Protein AF-0000000077140942 (afdb_homodimer)

Organism: Leptospira biflexa serovar Patoc (strain Patoc 1 / ATCC 23582 / Paris) (NCBI:txid456481)

Secondary structure (DSSP, 8-state):
--HHHHHHHHHHHHHHHHHHHHHHHHHHHHHHHHHHHHHHHHHHHHHHHHTTS-HHHHHHHHSGGGGS----EEEEEEEEEEEETTHHHHHTTS-HHHHHHHHHHHHHHHHHHHHHTT-EEEEEETTEEEEEESSSS---HHHHHHHHHHHHHHHHHHHHHHHHHHHHTT------EEEEEEEEEEEEEEEE-SS-EEEEEESHHHHHHHHHHHHSPTT-EEEEHHHHHHHGGGEEEEEEEEE--TT-SS-EEEEEEEEE--GGGSS--TTEEEETTEEEEPPP---TTTS-HHHHHHHHHHHHHHHHHT-/--HHHHHHHHHHHHHHHHHHHHHHHHHHHHHHHHHHHHHHHHHHHHHHHHTTS-HHHHHHHHSGGGGS----EEEEEEEEEEEETTHHHHHTTS-HHHHHHHHHHHHHHHHHHHHHTT-EEEEEETTEEEEEESSSS---HHHHHHHHHHHHHHHHHHHHHHHHHHHHTT------EEEEEEEEEEEEEEEE-SS-EEEEEESHHHHHHHHHHHHSPTT-EEEEHHHHHHHGGGEEEEEEEEE--TT-SS-EEEEEEEEE--GGGTS--TTEEEETTEEEEPP----TTTS-HHHHHHHHHHHHHHHHHT-

Nearest PDB structures (foldseek):
  3r5g-assembly2_B  TM=9.705E-01  e=1.082E-25  Pseudomonas aeruginosa
  2w01-assembly1_B  TM=9.586E-01  e=3.087E-19  Synechocystis sp. PCC 6803
  2bw7-assembly1_B  TM=9.231E-01  e=2.075E-19  Limnospira platensis
  6fht-assembly1_A  TM=8.875E-01  e=5.957E-20  unclassified
  6fht-assembly1_B  TM=8.871E-01  e=8.862E-20  unclassified

InterPro domains:
  IPR001054 Adenylyl cyclase class-3/4/guanylyl cyclase [PF00211] (74-258)
  IPR001054 Adenylyl cyclase class-3/4/guanylyl cyclase [PS50125] (78-213)
  IPR001054 Adenylyl cyclase class-3/4/guanylyl cyclase [SM00044] (36-239)
  IPR001054 Adenylyl cyclase class-3/4/guanylyl cyclase [cd07302] (77-257)
  IPR029787 Nucleotide cyclase [G3DSA:3.30.70.1230] (69-265)
  IPR029787 Nucleotide cyclase [SSF55073] (71-259)
  IPR050697 Adenylyl/Guanylyl Cyclase Class-3/4 [PTHR43081] (43-279)

pLDDT: mean 86.75, std 11.63, range [43.88, 98.94]

Sequence (622 aa):
MDINKVLEEEKAKYEELEVLYQNIIDHSTEIENELLENNKKIQMYLDRMRRYLSPQLYEMITGAEVETSISHQRRKLTIFFSDIVGFTTITDSIEPEILSDCLNKYLDVMSSIAIKYGGTIDKFIGDAIMIFFGAPSFENDKAHALNCVKMAIEMRDSLPALDEYWRKSGINHNLTCRIGINTGYVTVGNFGTNERMDYTIIGGPVNVASRLENASNAGEILISNATKSLIDEFIETIPKGEVLVKGVHTPIETFQVIGLKNDQEKKENPFVKFDGEGFLLKPLHFDKLSTNPEERRLMQNALEKALAALKMDINKVLEEEKAKYEELEVLYQNIIDHSTEIENELLENNKKIQMYLDRMRRYLSPQLYEMITGAEVETSISHQRRKLTIFFSDIVGFTTITDSIEPEILSDCLNKYLDVMSSIAIKYGGTIDKFIGDAIMIFFGAPSFENDKAHALNCVKMAIEMRDSLPALDEYWRKSGINHNLTCRIGINTGYVTVGNFGTNERMDYTIIGGPVNVASRLENASNAGEILISNATKSLIDEFIETIPKGEVLVKGVHTPIETFQVIGLKNDQEKKENPFVKFDGEGFLLKPLHFDKLSTNPEERRLMQNALEKALAALK

Solvent-accessible surface area (backbone atoms only — not comparable to full-atom values): 32568 Å² total; per-residue (Å²): 128,66,65,67,59,57,45,52,52,53,52,51,52,39,53,52,49,51,52,51,42,50,51,49,50,52,52,45,51,51,51,45,50,51,43,50,49,49,38,49,51,52,48,50,44,40,59,59,54,48,23,56,31,35,65,70,55,48,49,43,67,67,39,85,74,34,81,54,66,67,53,56,38,78,41,69,31,29,33,37,24,36,34,51,56,70,48,50,53,47,49,72,73,44,57,47,62,59,47,49,52,50,50,20,51,51,42,36,54,48,48,52,44,32,52,74,53,62,39,33,60,60,47,68,62,70,71,26,42,35,32,32,22,50,52,96,60,69,88,49,70,45,59,31,39,43,35,49,51,53,36,51,51,51,49,62,67,48,29,63,65,51,26,51,52,35,42,73,70,68,40,91,56,84,55,40,34,14,22,4,31,23,43,34,64,27,35,34,30,66,43,40,32,83,58,39,32,41,67,44,66,42,33,46,40,56,53,44,7,46,48,32,16,69,69,27,50,85,65,30,37,24,30,28,53,65,34,40,72,57,37,51,88,49,42,37,68,42,82,68,50,71,45,83,44,92,69,46,89,63,67,40,49,34,28,34,55,75,46,69,47,57,67,64,69,71,37,62,41,87,44,27,42,77,58,87,94,45,71,50,70,49,93,80,84,85,42,92,84,73,48,48,70,64,58,48,49,49,53,51,49,31,50,51,52,53,54,54,64,71,102,128,66,64,67,58,57,45,54,53,52,53,50,51,40,54,51,49,52,51,52,41,50,50,49,51,52,51,43,50,52,51,45,50,51,42,50,51,50,38,50,51,51,50,51,45,40,59,59,54,48,24,56,32,36,67,69,55,48,48,45,66,66,37,85,75,32,84,55,70,70,46,56,38,76,42,70,30,29,33,38,24,34,33,50,56,70,47,50,54,47,50,73,74,44,57,46,61,60,46,48,51,50,49,20,53,50,43,34,54,48,48,53,45,33,52,73,52,61,38,34,60,61,48,70,63,69,73,26,41,35,33,31,22,51,51,95,60,69,88,49,68,45,59,31,39,44,34,50,52,53,36,50,51,51,50,60,67,48,29,64,65,51,27,53,53,34,41,74,70,68,41,90,58,86,56,40,33,16,22,5,31,23,41,35,64,27,35,36,29,68,44,41,32,83,59,37,33,42,69,45,64,41,32,47,42,58,53,46,8,48,48,33,16,70,69,27,51,86,66,30,38,25,30,27,54,64,32,40,70,56,36,50,87,49,42,38,69,42,82,69,50,71,44,82,42,91,71,45,91,64,67,39,49,34,28,33,55,76,47,69,47,58,66,67,68,71,36,61,39,87,42,27,43,78,59,89,95,46,70,48,70,48,94,79,83,84,43,93,84,74,50,47,71,65,59,47,50,48,51,49,50,30,49,51,52,53,53,54,64,72,102

Foldseek 3Di:
DPPVVVVVVVVVVVVVVVVVVVVVVVVVVVVVVVVVVVVVVVVVVVVVVCVVAWPQVVCLCPPPVNVPALDWDKDKKKKKKKAKPPLVVVCVVDDPVLNVVLLVVLVVVLSVLCVVLPWGWFDDDRSMTMTMPQPPHHDDLLSRLVSVVVSVVVSLVCQVVSQVVSVVSPDPDRIFMFMFMEIDIWIFGWDDDPVDIGGDTDDQRNQVRVVNSVVGDTSWYKYWPRSCVSHVQFFDWAWDAWDDTPPDDDTTTMITTDGTDPVCVVVQLVQWHDDPLAIHGHDDDDDPVPQDPVNVVSNVVRVVVNVVSVD/DPPVVVVVVVVVVVVVVVVVVVVCVVVVVVVVVVVVVVVVVVVVVVVVVCVVAWPQVVCLCPPPVNVDPLPWDKDKKKKKKKAKPCLVVVCVVDDPVLNVVLLVVLVVVLSVLCVVLPWGWFDDDRSMTITMPQPPDHDDLLSRLVSVVVSVVVSLVCQVVSQVVSVVSPDPDSIFMFMFMEIDIWIFGWDDDPVDIGGDTDDQRNQVRVVNSVVGDTSWYKYWPRSCVSHVQFFDWAWDAWDDTPPDDDTTTMITTDGTDPVCVVVQLPQWHDDPLAIHGHDDDDDPVPQDPVNVVSNVVRVVVNVVSVD

Radius of gyration: 34.63 Å; Cα contacts (8 Å, |Δi|>4): 1039; chains: 2; bounding box: 120×107×55 Å

Structure (mmCIF, N/CA/C/O backbone):
data_AF-0000000077140942-model_v1
#
loop_
_entity.id
_entity.type
_entity.pdbx_description
1 polymer 'Putative adenylate/guanylate cyclase'
#
loop_
_atom_site.group_PDB
_atom_site.id
_atom_site.type_symbol
_atom_site.label_atom_id
_atom_site.label_alt_id
_atom_site.label_comp_id
_atom_site.label_asym_id
_atom_site.label_entity_id
_atom_site.label_seq_id
_atom_site.pdbx_PDB_ins_code
_atom_site.Cartn_x
_atom_site.Cartn_y
_atom_site.Cartn_z
_atom_site.occupancy
_atom_site.B_iso_or_equiv
_atom_site.auth_seq_id
_atom_site.auth_comp_id
_atom_site.auth_asym_id
_atom_site.auth_atom_id
_atom_site.pdbx_PDB_model_num
ATOM 1 N N . MET A 1 1 ? 85.312 -12.383 10.578 1 61.81 1 MET A N 1
ATOM 2 C CA . MET A 1 1 ? 84 -11.883 11.031 1 61.81 1 MET A CA 1
ATOM 3 C C . MET A 1 1 ? 83.5 -12.703 12.195 1 61.81 1 MET A C 1
ATOM 5 O O . MET A 1 1 ? 83.562 -13.938 12.18 1 61.81 1 MET A O 1
ATOM 9 N N . ASP A 1 2 ? 83.312 -12.039 13.297 1 81.56 2 ASP A N 1
ATOM 10 C CA . ASP A 1 2 ? 83 -12.703 14.562 1 81.56 2 ASP A CA 1
ATOM 11 C C . ASP A 1 2 ? 81.625 -13.43 14.492 1 81.56 2 ASP A C 1
ATOM 13 O O . ASP A 1 2 ? 80.625 -12.797 14.297 1 81.56 2 ASP A O 1
ATOM 17 N N . ILE A 1 3 ? 81.625 -14.609 14.258 1 84 3 ILE A N 1
ATOM 18 C CA . ILE A 1 3 ? 80.5 -15.523 14.078 1 84 3 ILE A CA 1
ATOM 19 C C . ILE A 1 3 ? 79.5 -15.281 15.18 1 84 3 ILE A C 1
ATOM 21 O O . ILE A 1 3 ? 78.25 -15.391 14.938 1 84 3 ILE A O 1
ATOM 25 N N . ASN A 1 4 ? 79.875 -14.805 16.281 1 83.81 4 ASN A N 1
ATOM 26 C CA . ASN A 1 4 ? 79 -14.508 17.391 1 83.81 4 ASN A CA 1
ATOM 27 C C . ASN A 1 4 ? 78.125 -13.273 17.109 1 83.81 4 ASN A C 1
ATOM 29 O O . ASN A 1 4 ? 76.938 -13.227 17.484 1 83.81 4 ASN A O 1
ATOM 33 N N . LYS A 1 5 ? 78.625 -12.344 16.438 1 85.19 5 LYS A N 1
ATOM 34 C CA . LYS A 1 5 ? 77.875 -11.117 16.094 1 85.19 5 LYS A CA 1
ATOM 35 C C . LYS A 1 5 ? 76.812 -11.383 15.055 1 85.19 5 LYS A C 1
ATOM 37 O O . LYS A 1 5 ? 75.688 -10.859 15.172 1 85.19 5 LYS A O 1
ATOM 42 N N . VAL A 1 6 ? 77.125 -12.227 14.117 1 84 6 VAL A N 1
ATOM 43 C CA . VAL A 1 6 ? 76.188 -12.578 13.062 1 84 6 VAL A CA 1
ATOM 44 C C . VAL A 1 6 ? 75 -13.336 13.656 1 84 6 VAL A C 1
ATOM 46 O O . VAL A 1 6 ? 73.875 -13.094 13.281 1 84 6 VAL A O 1
ATOM 49 N N . LEU A 1 7 ? 75.25 -14.172 14.625 1 83.38 7 LEU A N 1
ATOM 50 C CA . LEU A 1 7 ? 74.188 -14.953 15.297 1 83.38 7 LEU A CA 1
ATOM 51 C C . LEU A 1 7 ? 73.25 -14.047 16.078 1 83.38 7 LEU A C 1
ATOM 53 O O . LEU A 1 7 ? 72.062 -14.242 16.062 1 83.38 7 LEU A O 1
ATOM 57 N N . GLU A 1 8 ? 73.875 -13.109 16.734 1 85.31 8 GLU A N 1
ATOM 58 C CA . GLU A 1 8 ? 73.062 -12.164 17.516 1 85.31 8 GLU A CA 1
ATOM 59 C C . GLU A 1 8 ? 72.188 -11.336 16.609 1 85.31 8 GLU A C 1
ATOM 61 O O . GLU A 1 8 ? 71 -11.078 16.953 1 85.31 8 GLU A O 1
ATOM 66 N N . GLU A 1 9 ? 72.625 -10.961 15.43 1 84.5 9 GLU A N 1
ATOM 67 C CA . GLU A 1 9 ? 71.875 -10.18 14.461 1 84.5 9 GLU A CA 1
ATOM 68 C C . GLU A 1 9 ? 70.688 -10.992 13.898 1 84.5 9 GLU A C 1
ATOM 70 O O . GLU A 1 9 ? 69.562 -10.469 13.734 1 84.5 9 GLU A O 1
ATOM 75 N N . GLU A 1 10 ? 70.875 -12.219 13.633 1 82.44 10 GLU A N 1
ATOM 76 C CA . GLU A 1 10 ? 69.875 -13.086 13.078 1 82.44 10 GLU A CA 1
ATOM 77 C C . GLU A 1 10 ? 68.75 -13.359 14.094 1 82.44 10 GLU A C 1
ATOM 79 O O . GLU A 1 10 ? 67.562 -13.398 13.742 1 82.44 10 GLU A O 1
ATOM 84 N N . LYS A 1 11 ? 69.188 -13.531 15.344 1 84.69 11 LYS A N 1
ATOM 85 C CA . LYS A 1 11 ? 68.188 -13.719 16.422 1 84.69 11 LYS A CA 1
ATOM 86 C C . LYS A 1 11 ? 67.312 -12.484 16.594 1 84.69 11 LYS A C 1
ATOM 88 O O . LYS A 1 11 ? 66.125 -12.602 16.797 1 84.69 11 LYS A O 1
ATOM 93 N N . ALA A 1 12 ? 68 -11.383 16.469 1 85.25 12 ALA A N 1
ATOM 94 C CA . ALA A 1 12 ? 67.25 -10.117 16.578 1 85.25 12 ALA A CA 1
ATOM 95 C C . ALA A 1 12 ? 66.25 -9.977 15.453 1 85.25 12 ALA A C 1
ATOM 97 O O . ALA A 1 12 ? 65.125 -9.539 15.688 1 85.25 12 ALA A O 1
ATOM 98 N N . LYS A 1 13 ? 66.625 -10.336 14.273 1 84.12 13 LYS A N 1
ATOM 99 C CA . LYS A 1 13 ? 65.75 -10.289 13.117 1 84.12 13 LYS A CA 1
ATOM 100 C C . LYS A 1 13 ? 64.562 -11.219 13.305 1 84.12 13 LYS A C 1
ATOM 102 O O . LYS A 1 13 ? 63.406 -10.859 12.977 1 84.12 13 LYS A O 1
ATOM 107 N N . TYR A 1 14 ? 64.812 -12.359 13.82 1 82.88 14 TYR A N 1
ATOM 108 C CA . TYR A 1 14 ? 63.75 -13.344 14.07 1 82.88 14 TYR A CA 1
ATOM 109 C C . TYR A 1 14 ? 62.75 -12.828 15.086 1 82.88 14 TYR A C 1
ATOM 111 O O . TYR A 1 14 ? 61.531 -12.938 14.883 1 82.88 14 TYR A O 1
ATOM 119 N N . GLU A 1 15 ? 63.281 -12.266 16.125 1 84.88 15 GLU A N 1
ATOM 120 C CA . GLU A 1 15 ? 62.406 -11.742 17.172 1 84.88 15 GLU A CA 1
ATOM 121 C C . GLU A 1 15 ? 61.531 -10.602 16.641 1 84.88 15 GLU A C 1
ATOM 123 O O . GLU A 1 15 ? 60.344 -10.531 16.953 1 84.88 15 GLU A O 1
ATOM 128 N N . GLU A 1 16 ? 62.125 -9.789 15.867 1 84.69 16 GLU A N 1
ATOM 129 C CA . GLU A 1 16 ? 61.375 -8.688 15.258 1 84.69 16 GLU A CA 1
ATOM 130 C C . GLU A 1 16 ? 60.281 -9.203 14.344 1 84.69 16 GLU A C 1
ATOM 132 O O . GLU A 1 16 ? 59.156 -8.703 14.375 1 84.69 16 GLU A O 1
ATOM 137 N N . LEU A 1 17 ? 60.531 -10.18 13.539 1 82.88 17 LEU A N 1
ATOM 138 C CA . LEU A 1 17 ? 59.562 -10.75 12.609 1 82.88 17 LEU A CA 1
ATOM 139 C C . LEU A 1 17 ? 58.438 -11.43 13.359 1 82.88 17 LEU A C 1
ATOM 141 O O . LEU A 1 17 ? 57.281 -11.359 12.938 1 82.88 17 LEU A O 1
ATOM 145 N N . GLU A 1 18 ? 58.781 -12.039 14.461 1 84.62 18 GLU A N 1
ATOM 146 C CA . GLU A 1 18 ? 57.75 -12.68 15.289 1 84.62 18 GLU A CA 1
ATOM 147 C C . GLU A 1 18 ? 56.781 -11.648 15.828 1 84.62 18 GLU A C 1
ATOM 149 O O . GLU A 1 18 ? 55.562 -11.891 15.836 1 84.62 18 GLU A O 1
ATOM 154 N N . VAL A 1 19 ? 57.344 -10.57 16.281 1 87.12 19 VAL A N 1
ATOM 155 C CA . VAL A 1 19 ? 56.5 -9.5 16.797 1 87.12 19 VAL A CA 1
ATOM 156 C C . VAL A 1 19 ? 55.625 -8.945 15.672 1 87.12 19 VAL A C 1
ATOM 158 O O . VAL A 1 19 ? 54.406 -8.742 15.867 1 87.12 19 VAL A O 1
ATOM 161 N N . LEU A 1 20 ? 56.156 -8.711 14.508 1 82.19 20 LEU A N 1
ATOM 162 C CA . LEU A 1 20 ? 55.438 -8.211 13.359 1 82.19 20 LEU A CA 1
ATOM 163 C C . LEU A 1 20 ? 54.344 -9.188 12.953 1 82.19 20 LEU A C 1
ATOM 165 O O . LEU A 1 20 ? 53.219 -8.781 12.633 1 82.19 20 LEU A O 1
ATOM 169 N N . TYR A 1 21 ? 54.719 -10.43 12.984 1 82.81 21 TYR A N 1
ATOM 170 C CA . TYR A 1 21 ? 53.812 -11.5 12.656 1 82.81 21 TYR A CA 1
ATOM 171 C C . TYR A 1 21 ? 52.594 -11.484 13.586 1 82.81 21 TYR A C 1
ATOM 173 O O . TYR A 1 21 ? 51.438 -11.5 13.133 1 82.81 21 TYR A O 1
ATOM 181 N N . GLN A 1 22 ? 52.906 -11.352 14.805 1 86.31 22 GLN A N 1
ATOM 182 C CA . GLN A 1 22 ? 51.812 -11.352 15.789 1 86.31 22 GLN A CA 1
ATOM 183 C C . GLN A 1 22 ? 50.938 -10.102 15.648 1 86.31 22 GLN A C 1
AT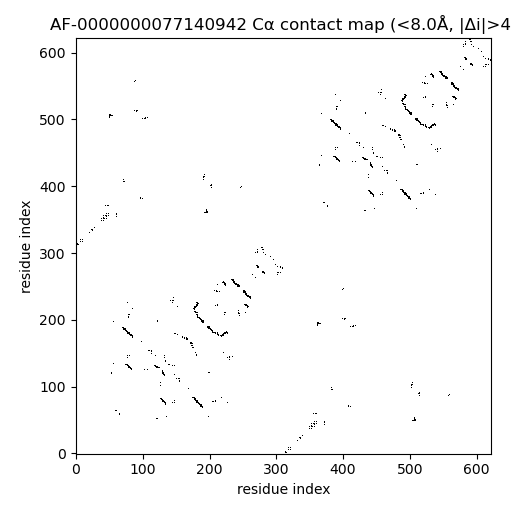OM 185 O O . GLN A 1 22 ? 49.719 -10.18 15.742 1 86.31 22 GLN A O 1
ATOM 190 N N . ASN A 1 23 ? 51.5 -8.992 15.391 1 84.25 23 ASN A N 1
ATOM 191 C CA . ASN A 1 23 ? 50.781 -7.742 15.219 1 84.25 23 ASN A CA 1
ATOM 192 C C . ASN A 1 23 ? 49.844 -7.801 14.023 1 84.25 23 ASN A C 1
ATOM 194 O O . ASN A 1 23 ? 48.688 -7.336 14.094 1 84.25 23 ASN A O 1
ATOM 198 N N . ILE A 1 24 ? 50.281 -8.359 12.992 1 83.5 24 ILE A N 1
ATOM 199 C CA . ILE A 1 24 ? 49.469 -8.453 11.773 1 83.5 24 ILE A CA 1
ATOM 200 C C . ILE A 1 24 ? 48.312 -9.406 12.008 1 83.5 24 ILE A C 1
ATOM 202 O O . ILE A 1 24 ? 47.188 -9.133 11.578 1 83.5 24 ILE A O 1
ATOM 206 N N . ILE A 1 25 ? 48.625 -10.445 12.688 1 84.81 25 ILE A N 1
ATOM 207 C CA . ILE A 1 25 ? 47.562 -11.414 13 1 84.81 25 ILE A CA 1
ATOM 208 C C . ILE A 1 25 ? 46.5 -10.742 13.836 1 84.81 25 ILE A C 1
ATOM 210 O O . ILE A 1 25 ? 45.312 -10.867 13.539 1 84.81 25 ILE A O 1
ATOM 214 N N . ASP A 1 26 ? 46.938 -10.023 14.828 1 88.19 26 ASP A N 1
ATOM 215 C CA . ASP A 1 26 ? 45.969 -9.352 15.711 1 88.19 26 ASP A CA 1
ATOM 216 C C . ASP A 1 26 ? 45.156 -8.312 14.953 1 88.19 26 ASP A C 1
ATOM 218 O O . ASP A 1 26 ? 43.938 -8.25 15.094 1 88.19 26 ASP A O 1
ATOM 222 N N . HIS A 1 27 ? 45.844 -7.555 14.188 1 87.06 27 HIS A N 1
ATOM 223 C CA . HIS A 1 27 ? 45.156 -6.516 13.406 1 87.06 27 HIS A CA 1
ATOM 224 C C . HIS A 1 27 ? 44.188 -7.117 12.398 1 87.06 27 HIS A C 1
ATOM 226 O O . HIS A 1 27 ? 43.062 -6.652 12.266 1 87.06 27 HIS A O 1
ATOM 232 N N . SER A 1 28 ? 44.625 -8.141 11.734 1 85.5 28 SER A N 1
ATOM 233 C CA . SER A 1 28 ? 43.781 -8.805 10.734 1 85.5 28 SER A CA 1
ATOM 234 C C . SER A 1 28 ? 42.562 -9.438 11.383 1 85.5 28 SER A C 1
ATOM 236 O O . SER A 1 28 ? 41.438 -9.359 10.836 1 85.5 28 SER A O 1
ATOM 238 N N . THR A 1 29 ? 42.719 -9.977 12.5 1 87.31 29 THR A N 1
ATOM 239 C CA . THR A 1 29 ? 41.625 -10.594 13.234 1 87.31 29 THR A CA 1
ATOM 240 C C . THR A 1 29 ? 40.625 -9.531 13.672 1 87.31 29 THR A C 1
ATOM 242 O O . THR A 1 29 ? 39.406 -9.75 13.578 1 87.31 29 THR A O 1
ATOM 245 N N . GLU A 1 30 ? 41.094 -8.422 14.094 1 88.94 30 GLU A N 1
ATOM 246 C CA . GLU A 1 30 ? 40.219 -7.324 14.508 1 88.94 30 GLU A CA 1
ATOM 247 C C . GLU A 1 30 ? 39.406 -6.801 13.336 1 88.94 30 GLU A C 1
ATOM 249 O O . GLU A 1 30 ? 38.188 -6.609 13.461 1 88.94 30 GLU A O 1
ATOM 254 N N . ILE A 1 31 ? 40.031 -6.637 12.273 1 88.44 31 ILE A N 1
ATOM 255 C CA . ILE A 1 31 ? 39.344 -6.133 11.078 1 88.44 31 ILE A CA 1
ATOM 256 C C . ILE A 1 31 ? 38.312 -7.148 10.602 1 88.44 31 ILE A C 1
ATOM 258 O O . ILE A 1 31 ? 37.188 -6.781 10.242 1 88.44 31 ILE A O 1
ATOM 262 N N . GLU A 1 32 ? 38.719 -8.367 10.57 1 86.88 32 GLU A N 1
ATOM 263 C CA . GLU A 1 32 ? 37.812 -9.438 10.18 1 86.88 32 GLU A CA 1
ATOM 264 C C . GLU A 1 32 ? 36.562 -9.461 11.078 1 86.88 32 GLU A C 1
ATOM 266 O O . GLU A 1 32 ? 35.438 -9.586 10.594 1 86.88 32 GLU A O 1
ATOM 271 N N . ASN A 1 33 ? 36.812 -9.281 12.352 1 90 33 ASN A N 1
ATOM 272 C CA . ASN A 1 33 ? 35.719 -9.297 13.297 1 90 33 ASN A CA 1
ATOM 273 C C . ASN A 1 33 ? 34.781 -8.102 13.102 1 90 33 ASN A C 1
ATOM 275 O O . ASN A 1 33 ? 33.562 -8.25 13.156 1 90 33 ASN A O 1
ATOM 279 N N . GLU A 1 34 ? 35.312 -7.031 12.852 1 90.31 34 GLU A N 1
ATOM 280 C CA . GLU A 1 34 ? 34.531 -5.832 12.602 1 90.31 34 GLU A CA 1
ATOM 281 C C . GLU A 1 34 ? 33.688 -5.977 11.336 1 90.31 34 GLU A C 1
ATOM 283 O O . GLU A 1 34 ? 32.5 -5.629 11.32 1 90.31 34 GLU A O 1
ATOM 288 N N . LEU A 1 35 ? 34.25 -6.516 10.344 1 90.25 35 LEU A N 1
ATOM 289 C CA . LEU A 1 35 ? 33.562 -6.691 9.078 1 90.25 35 LEU A CA 1
ATOM 290 C C . LEU A 1 35 ? 32.438 -7.738 9.195 1 90.25 35 LEU A C 1
ATOM 292 O O . LEU A 1 35 ? 31.375 -7.59 8.602 1 90.25 35 LEU A O 1
ATOM 296 N N . LEU A 1 36 ? 32.75 -8.695 9.984 1 89.81 36 LEU A N 1
ATOM 297 C CA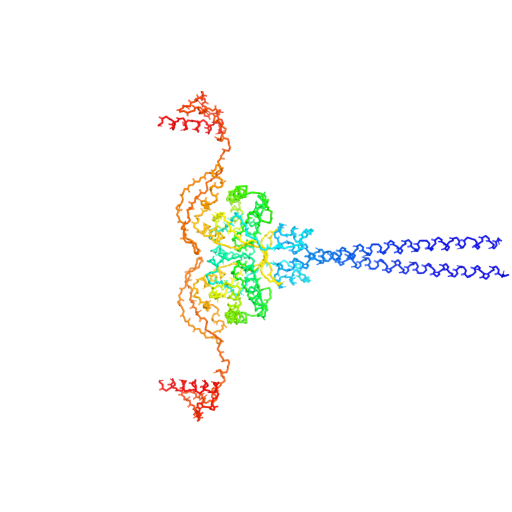 . LEU A 1 36 ? 31.734 -9.734 10.219 1 89.81 36 LEU A CA 1
ATOM 298 C C . LEU A 1 36 ? 30.547 -9.18 10.992 1 89.81 36 LEU A C 1
ATOM 300 O O . LEU A 1 36 ? 29.391 -9.484 10.68 1 89.81 36 LEU A O 1
ATOM 304 N N . GLU A 1 37 ? 30.891 -8.383 11.938 1 91.5 37 GLU A N 1
ATOM 305 C CA . GLU A 1 37 ? 29.828 -7.762 12.719 1 91.5 37 GLU A CA 1
ATOM 306 C C . GLU A 1 37 ? 28.984 -6.816 11.867 1 91.5 37 GLU A C 1
ATOM 308 O O . GLU A 1 37 ? 27.75 -6.797 11.977 1 91.5 37 GLU A O 1
ATOM 313 N N . ASN A 1 38 ? 29.641 -6.129 11.133 1 91 38 ASN A N 1
ATOM 314 C CA . ASN A 1 38 ? 28.938 -5.223 10.234 1 91 38 ASN A CA 1
ATOM 315 C C . ASN A 1 38 ? 28.047 -5.988 9.242 1 91 38 ASN A C 1
ATOM 317 O O . ASN A 1 38 ? 26.922 -5.594 8.992 1 91 38 ASN A O 1
ATOM 321 N N . ASN A 1 39 ? 28.578 -6.988 8.758 1 90.19 39 ASN A N 1
ATOM 322 C CA . ASN A 1 39 ? 27.828 -7.832 7.836 1 90.19 39 ASN A CA 1
ATOM 323 C C . ASN A 1 39 ? 26.594 -8.414 8.5 1 90.19 39 ASN A C 1
ATOM 325 O O . ASN A 1 39 ? 25.516 -8.453 7.898 1 90.19 39 ASN A O 1
ATOM 329 N N . LYS A 1 40 ? 26.781 -8.812 9.656 1 90.31 40 LYS A N 1
ATOM 330 C CA . LYS A 1 40 ? 25.656 -9.359 10.406 1 90.31 40 LYS A CA 1
ATOM 331 C C . LYS A 1 40 ? 24.594 -8.305 10.648 1 90.31 40 LYS A C 1
ATOM 333 O O . LYS A 1 40 ? 23.391 -8.578 10.508 1 90.31 40 LYS A O 1
ATOM 338 N N . LYS A 1 41 ? 25.031 -7.199 10.977 1 90 41 LYS A N 1
ATOM 339 C CA . LYS A 1 41 ? 24.109 -6.098 11.242 1 90 41 LYS A CA 1
ATOM 340 C C . LYS A 1 41 ? 23.328 -5.727 9.992 1 90 41 LYS A C 1
ATOM 342 O O . LYS A 1 41 ? 22.094 -5.617 10.031 1 90 41 LYS A O 1
ATOM 347 N N . ILE A 1 42 ? 23.984 -5.613 8.93 1 88.69 42 ILE A N 1
ATOM 348 C CA . ILE A 1 42 ? 23.328 -5.207 7.691 1 88.69 42 ILE A CA 1
ATOM 349 C C . ILE A 1 42 ? 22.391 -6.309 7.219 1 88.69 42 ILE A C 1
ATOM 351 O O . ILE A 1 42 ? 21.297 -6.023 6.73 1 88.69 42 ILE A O 1
ATOM 355 N N . GLN A 1 43 ? 22.812 -7.488 7.414 1 89.75 43 GLN A N 1
ATOM 356 C CA . GLN A 1 43 ? 21.969 -8.625 7.051 1 89.75 43 GLN A CA 1
ATOM 357 C C . GLN A 1 43 ? 20.703 -8.648 7.891 1 89.75 43 GLN A C 1
ATOM 359 O O . GLN A 1 43 ? 19.625 -8.969 7.383 1 89.75 43 GLN A O 1
ATOM 364 N N . MET A 1 44 ? 20.875 -8.305 9.078 1 88.75 44 MET A N 1
ATOM 365 C CA . MET A 1 44 ? 19.703 -8.234 9.961 1 88.75 44 MET A CA 1
ATOM 366 C C . MET A 1 44 ? 18.719 -7.184 9.477 1 88.75 44 MET A C 1
ATOM 368 O O . MET A 1 44 ? 17.5 -7.43 9.461 1 88.75 44 MET A O 1
ATOM 372 N N . TYR A 1 45 ? 19.25 -6.062 9.109 1 86 45 TYR A N 1
ATOM 373 C CA . TYR A 1 45 ? 18.391 -5.012 8.578 1 86 45 TYR A CA 1
ATOM 374 C C . TYR A 1 45 ? 17.688 -5.477 7.312 1 86 45 TYR A C 1
ATOM 376 O O . TYR A 1 45 ? 16.484 -5.223 7.137 1 86 45 TYR A O 1
ATOM 384 N N . LEU A 1 46 ? 18.375 -6.117 6.535 1 85.88 46 LEU A N 1
ATOM 385 C CA . LEU A 1 46 ? 17.828 -6.625 5.281 1 85.88 46 LEU A CA 1
ATOM 386 C C . LEU A 1 46 ? 16.688 -7.617 5.539 1 85.88 46 LEU A C 1
ATOM 388 O O . LEU A 1 46 ? 15.648 -7.562 4.891 1 85.88 46 LEU A O 1
ATOM 392 N N . ASP A 1 47 ? 16.922 -8.484 6.473 1 86.62 47 ASP A N 1
ATOM 393 C CA . ASP A 1 47 ? 15.93 -9.492 6.816 1 86.62 47 ASP A CA 1
ATOM 394 C C . ASP A 1 47 ? 14.656 -8.852 7.371 1 86.62 47 ASP A C 1
ATOM 396 O O . ASP A 1 47 ? 13.547 -9.297 7.074 1 86.62 47 ASP A O 1
ATOM 400 N N . ARG A 1 48 ? 14.844 -7.836 8.07 1 83.62 48 ARG A N 1
ATOM 401 C CA . ARG A 1 48 ? 13.703 -7.113 8.633 1 83.62 48 ARG A CA 1
ATOM 402 C C . ARG A 1 48 ? 12.93 -6.375 7.547 1 83.62 48 ARG A C 1
ATOM 404 O O . ARG A 1 48 ? 11.695 -6.383 7.535 1 83.62 48 ARG A O 1
ATOM 411 N N . MET A 1 49 ? 13.641 -5.82 6.641 1 85.38 49 MET A N 1
ATOM 412 C CA . MET A 1 49 ? 13.023 -5.027 5.578 1 85.38 49 MET A CA 1
ATOM 413 C C . MET A 1 49 ? 12.32 -5.926 4.566 1 85.38 49 MET A C 1
ATOM 415 O O . MET A 1 49 ? 11.305 -5.543 3.994 1 85.38 49 MET A O 1
ATOM 419 N N . ARG A 1 50 ? 12.828 -7.078 4.402 1 83.88 50 ARG A N 1
ATOM 420 C CA . ARG A 1 50 ? 12.281 -8.031 3.451 1 83.88 50 ARG A CA 1
ATOM 421 C C . ARG A 1 50 ? 10.82 -8.336 3.766 1 83.88 50 ARG A C 1
ATOM 423 O O . ARG A 1 50 ? 10.016 -8.547 2.857 1 83.88 50 ARG A O 1
ATOM 430 N N . ARG A 1 51 ? 10.453 -8.281 4.973 1 82.75 51 ARG A N 1
ATOM 431 C CA . ARG A 1 51 ? 9.109 -8.633 5.41 1 82.75 51 ARG A CA 1
ATOM 432 C C . ARG A 1 51 ? 8.086 -7.617 4.914 1 82.75 51 ARG A C 1
ATOM 434 O O . ARG A 1 51 ? 6.883 -7.883 4.922 1 82.75 51 ARG A O 1
ATOM 441 N N . TYR A 1 52 ? 8.539 -6.52 4.52 1 83.06 52 TYR A N 1
ATOM 442 C CA . TYR A 1 52 ? 7.637 -5.449 4.105 1 83.06 52 TYR A CA 1
ATOM 443 C C . TYR A 1 52 ? 7.48 -5.426 2.59 1 83.06 52 TYR A C 1
ATOM 445 O O . TYR A 1 52 ? 6.828 -4.531 2.041 1 83.06 52 TYR A O 1
ATOM 453 N N . LEU A 1 53 ? 8.133 -6.426 1.961 1 80.56 53 LEU A N 1
ATOM 454 C CA . LEU A 1 53 ? 8.055 -6.566 0.51 1 80.56 53 LEU A CA 1
ATOM 455 C C . LEU A 1 53 ? 7.473 -7.922 0.124 1 80.56 53 LEU A C 1
ATOM 457 O O . LEU A 1 53 ? 7.672 -8.914 0.829 1 80.56 53 LEU A O 1
ATOM 461 N N . SER A 1 54 ? 6.711 -7.969 -1.021 1 75.19 54 SER A N 1
ATOM 462 C CA . SER A 1 54 ? 6.34 -9.281 -1.544 1 75.19 54 SER A CA 1
ATOM 463 C C . SER A 1 54 ? 7.574 -10.086 -1.938 1 75.19 54 SER A C 1
ATOM 465 O O . SER A 1 54 ? 8.602 -9.516 -2.318 1 75.19 54 SER A O 1
ATOM 467 N N . PRO A 1 55 ? 7.422 -11.438 -1.905 1 75.62 55 PRO A N 1
ATOM 468 C CA . PRO A 1 55 ? 8.562 -12.273 -2.285 1 75.62 55 PRO A CA 1
ATOM 469 C C . PRO A 1 55 ? 9.039 -12.016 -3.713 1 75.62 55 PRO A C 1
ATOM 471 O O . PRO A 1 55 ? 10.242 -12.016 -3.979 1 75.62 55 PRO A O 1
ATOM 474 N N . GLN A 1 56 ? 8.117 -11.797 -4.609 1 77.75 56 GLN A N 1
ATOM 475 C CA . GLN A 1 56 ? 8.469 -11.555 -6.004 1 77.75 56 GLN A CA 1
ATOM 476 C C . GLN A 1 56 ? 9.258 -10.258 -6.152 1 77.75 56 GLN A C 1
ATOM 478 O O . GLN A 1 56 ? 10.234 -10.203 -6.91 1 77.75 56 GLN A O 1
ATOM 483 N N . LEU A 1 57 ? 8.891 -9.297 -5.426 1 77.88 57 LEU A N 1
ATOM 484 C CA . LEU A 1 57 ? 9.578 -8.016 -5.477 1 77.88 57 LEU A CA 1
ATOM 485 C C . LEU A 1 57 ? 10.977 -8.125 -4.863 1 77.88 57 LEU A C 1
ATOM 487 O O . LEU A 1 57 ? 11.938 -7.559 -5.387 1 77.88 57 LEU A O 1
ATOM 491 N N . TYR A 1 58 ? 11.016 -8.805 -3.773 1 81.62 58 TYR A N 1
ATOM 492 C CA . TYR A 1 58 ? 12.312 -9.031 -3.145 1 81.62 58 TYR A CA 1
ATOM 493 C C . TYR A 1 58 ? 13.281 -9.703 -4.113 1 81.62 58 TYR A C 1
ATOM 495 O O . TYR A 1 58 ? 14.445 -9.305 -4.207 1 81.62 58 TYR A O 1
ATOM 503 N N . GLU A 1 59 ? 12.82 -10.672 -4.797 1 81.94 59 GLU A N 1
ATOM 504 C CA . GLU A 1 59 ? 13.648 -11.383 -5.766 1 81.94 59 GLU A CA 1
ATOM 505 C C . GLU A 1 59 ? 14.094 -10.453 -6.895 1 81.94 59 GLU A C 1
ATOM 507 O O . GLU A 1 59 ? 15.219 -10.562 -7.383 1 81.94 59 GLU A O 1
ATOM 512 N N . MET A 1 60 ? 13.219 -9.609 -7.203 1 78.31 60 MET A N 1
ATOM 513 C CA . MET A 1 60 ? 13.539 -8.664 -8.266 1 78.31 60 MET A CA 1
ATOM 514 C C . MET A 1 60 ? 14.641 -7.699 -7.828 1 78.31 60 MET A C 1
ATOM 516 O O . MET A 1 60 ? 15.547 -7.391 -8.609 1 78.31 60 MET A O 1
ATOM 520 N N . ILE A 1 61 ? 14.539 -7.238 -6.609 1 80.75 61 ILE A N 1
ATOM 521 C CA . ILE A 1 61 ? 15.469 -6.25 -6.07 1 80.75 61 ILE A CA 1
ATOM 522 C C . ILE A 1 61 ? 16.844 -6.887 -5.879 1 80.75 61 ILE A C 1
ATOM 524 O O . ILE A 1 61 ? 17.875 -6.238 -6.094 1 80.75 61 ILE A O 1
ATOM 528 N N . THR A 1 62 ? 16.875 -8.125 -5.492 1 81.44 62 THR A N 1
ATOM 529 C CA . THR A 1 62 ? 18.141 -8.781 -5.156 1 81.44 62 THR A CA 1
ATOM 530 C C . THR A 1 62 ? 18.703 -9.516 -6.367 1 81.44 62 THR A C 1
ATOM 532 O O . THR A 1 62 ? 19.875 -9.906 -6.371 1 81.44 62 THR A O 1
ATOM 535 N N . GLY A 1 63 ? 17.859 -9.781 -7.277 1 73.81 63 GLY A N 1
ATOM 536 C CA . GLY A 1 63 ? 18.312 -10.531 -8.438 1 73.81 63 GLY A CA 1
ATOM 537 C C . GLY A 1 63 ? 19.156 -9.703 -9.398 1 73.81 63 GLY A C 1
ATOM 538 O O . GLY A 1 63 ? 19.234 -8.477 -9.258 1 73.81 63 GLY A O 1
ATOM 539 N N . ALA A 1 64 ? 20.234 -10.305 -10.117 1 59.72 64 ALA A N 1
ATOM 540 C CA . ALA A 1 64 ? 21.219 -9.75 -11.047 1 59.72 64 ALA A CA 1
ATOM 541 C C . ALA A 1 64 ? 20.562 -8.797 -12.031 1 59.72 64 ALA A C 1
ATOM 543 O O . ALA A 1 64 ? 21.188 -7.824 -12.469 1 59.72 64 ALA A O 1
ATOM 544 N N . GLU A 1 65 ? 19.562 -9.117 -12.523 1 51.31 65 GLU A N 1
ATOM 545 C CA . GLU A 1 65 ? 18.938 -8.438 -13.664 1 51.31 65 GLU A CA 1
ATOM 546 C C . GLU A 1 65 ? 18.297 -7.121 -13.242 1 51.31 65 GLU A C 1
ATOM 548 O O . GLU A 1 65 ? 17.578 -6.5 -14.023 1 51.31 65 GLU A O 1
ATOM 553 N N . VAL A 1 66 ? 18.578 -6.711 -12.156 1 50.41 66 VAL A N 1
ATOM 554 C CA . VAL A 1 66 ? 17.719 -5.703 -11.547 1 50.41 66 VAL A CA 1
ATOM 555 C C . VAL A 1 66 ? 18.062 -4.324 -12.109 1 50.41 66 VAL A C 1
ATOM 557 O O . VAL A 1 66 ? 17.375 -3.342 -11.812 1 50.41 66 VAL A O 1
ATOM 560 N N . GLU A 1 67 ? 19.453 -4.258 -12.305 1 48.56 67 GLU A N 1
ATOM 561 C CA . GLU A 1 67 ? 19.609 -2.852 -12.664 1 48.56 67 GLU A CA 1
ATOM 562 C C . GLU A 1 67 ? 18.453 -2.373 -13.531 1 48.56 67 GLU A C 1
ATOM 564 O O . GLU A 1 67 ? 18.438 -1.229 -13.984 1 48.56 67 GLU A O 1
ATOM 569 N N . THR A 1 68 ? 18.094 -3.373 -14.469 1 45.69 68 THR A N 1
ATOM 570 C CA . THR A 1 68 ? 17.219 -2.797 -15.484 1 45.69 68 THR A CA 1
ATOM 571 C C . THR A 1 68 ? 16.031 -2.092 -14.836 1 45.69 68 THR A C 1
ATOM 573 O O . THR A 1 68 ? 15.5 -2.559 -13.828 1 45.69 68 THR A O 1
ATOM 576 N N . SER A 1 69 ? 15.82 -0.884 -15.125 1 48.19 69 SER A N 1
ATOM 577 C CA . SER A 1 69 ? 14.727 0.085 -15.047 1 48.19 69 SER A CA 1
ATOM 578 C C . SER A 1 69 ? 13.375 -0.608 -15.023 1 48.19 69 SER A C 1
ATOM 580 O O . SER A 1 69 ? 12.945 -1.189 -16.016 1 48.19 69 SER A O 1
ATOM 582 N N . ILE A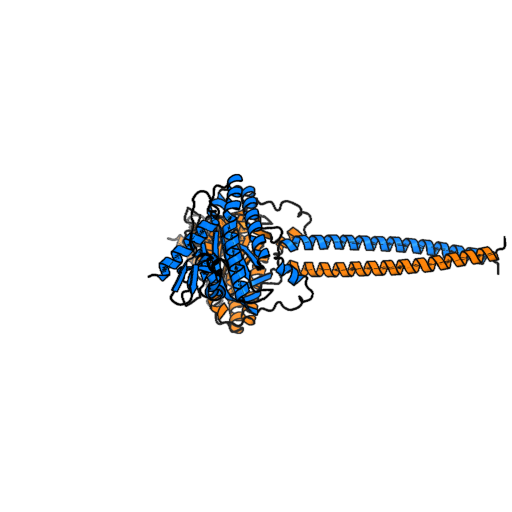 1 70 ? 13.125 -1.478 -13.992 1 55.91 70 ILE A N 1
ATOM 583 C CA . ILE A 1 70 ? 11.719 -1.848 -14.086 1 55.91 70 ILE A CA 1
ATOM 584 C C . ILE A 1 70 ? 10.93 -0.712 -14.742 1 55.91 70 ILE A C 1
ATOM 586 O O . ILE A 1 70 ? 10.625 0.292 -14.094 1 55.91 70 ILE A O 1
ATOM 590 N N . SER A 1 71 ? 11.203 -0.549 -15.961 1 69.25 71 SER A N 1
ATOM 591 C CA . SER A 1 71 ? 10.508 0.383 -16.844 1 69.25 71 SER A CA 1
ATOM 592 C C . SER A 1 71 ? 8.992 0.169 -16.781 1 69.25 71 SER A C 1
ATOM 594 O O . SER A 1 71 ? 8.531 -0.915 -16.422 1 69.25 71 SER A O 1
ATOM 596 N N . HIS A 1 72 ? 8.328 1.143 -16.75 1 85.44 72 HIS A N 1
ATOM 597 C CA . HIS A 1 72 ? 6.875 1.109 -16.875 1 85.44 72 HIS A CA 1
ATOM 598 C C . HIS A 1 72 ? 6.445 0.434 -18.172 1 85.44 72 HIS A C 1
ATOM 600 O O . HIS A 1 72 ? 6.961 0.757 -19.234 1 85.44 72 HIS A O 1
ATOM 606 N N . GLN A 1 73 ? 5.723 -0.63 -18.078 1 87.56 73 GLN A N 1
ATOM 607 C CA . GLN A 1 73 ? 5.258 -1.349 -19.25 1 87.56 73 GLN A CA 1
ATOM 608 C C . GLN A 1 73 ? 3.742 -1.53 -19.234 1 87.56 73 GLN A C 1
ATOM 610 O O . GLN A 1 73 ? 3.154 -1.729 -18.156 1 87.56 73 GLN A O 1
ATOM 615 N N . ARG A 1 74 ? 3.191 -1.407 -20.406 1 91.12 74 ARG A N 1
ATOM 616 C CA . ARG A 1 74 ? 1.788 -1.774 -20.562 1 91.12 74 ARG A CA 1
ATOM 617 C C . ARG A 1 74 ? 1.634 -3.281 -20.734 1 91.12 74 ARG A C 1
ATOM 619 O O . ARG A 1 74 ? 2.223 -3.863 -21.656 1 91.12 74 ARG A O 1
ATOM 626 N N . ARG A 1 75 ? 0.901 -3.893 -19.797 1 93.19 75 ARG A N 1
ATOM 627 C CA . ARG A 1 75 ? 0.728 -5.34 -19.828 1 93.19 75 ARG A CA 1
ATOM 628 C C . ARG A 1 75 ? -0.712 -5.727 -19.516 1 93.19 75 ARG A C 1
ATOM 630 O O . ARG A 1 75 ? -1.396 -5.027 -18.75 1 93.19 75 ARG A O 1
ATOM 637 N N . LYS A 1 76 ? -1.102 -6.836 -20.141 1 96.62 76 LYS A N 1
ATOM 638 C CA . LYS A 1 76 ? -2.385 -7.422 -19.766 1 96.62 76 LYS A CA 1
ATOM 639 C C . LYS A 1 76 ? -2.25 -8.266 -18.5 1 96.62 76 LYS A C 1
ATOM 641 O O . LYS A 1 76 ? -1.507 -9.242 -18.469 1 96.62 76 LYS A O 1
ATOM 646 N N . LEU A 1 77 ? -2.941 -7.906 -17.438 1 98.06 77 LEU A N 1
ATOM 647 C CA . LEU A 1 77 ? -2.859 -8.594 -16.156 1 98.06 77 LEU A CA 1
ATOM 648 C C . LEU A 1 77 ? -4.242 -9.008 -15.672 1 98.06 77 LEU A C 1
ATOM 650 O O . LEU A 1 77 ? -5.254 -8.469 -16.141 1 98.06 77 LEU A O 1
ATOM 654 N N . THR A 1 78 ? -4.305 -10.008 -14.828 1 98.81 78 THR A N 1
ATOM 655 C CA . THR A 1 78 ? -5.5 -10.352 -14.07 1 98.81 78 THR A CA 1
ATOM 656 C C . THR A 1 78 ? -5.402 -9.82 -12.641 1 98.81 78 THR A C 1
ATOM 658 O O . THR A 1 78 ? -4.434 -10.086 -11.938 1 98.81 78 THR A O 1
ATOM 661 N N . ILE A 1 79 ? -6.402 -9.055 -12.297 1 98.75 79 ILE A N 1
ATOM 662 C CA . ILE A 1 79 ? -6.367 -8.281 -11.055 1 98.75 79 ILE A CA 1
ATOM 663 C C . ILE A 1 79 ? -7.426 -8.805 -10.094 1 98.75 79 ILE A C 1
ATOM 665 O O . ILE A 1 79 ? -8.562 -9.062 -10.492 1 98.75 79 ILE A O 1
ATOM 669 N N . PHE A 1 80 ? -6.992 -8.914 -8.836 1 98.81 80 PHE A N 1
ATOM 670 C CA . PHE A 1 80 ? -7.812 -9.477 -7.77 1 98.81 80 PHE A CA 1
ATOM 671 C C . PHE A 1 80 ? -7.957 -8.492 -6.617 1 98.81 80 PHE A C 1
ATOM 673 O O . PHE A 1 80 ? -6.969 -7.91 -6.164 1 98.81 80 PHE A O 1
ATOM 680 N N . PHE A 1 81 ? -9.18 -8.297 -6.18 1 98.75 81 PHE A N 1
ATOM 681 C CA . PHE A 1 81 ? -9.477 -7.578 -4.945 1 98.75 81 PHE A CA 1
ATOM 682 C C . PHE A 1 81 ? -10.344 -8.422 -4.023 1 98.75 81 PHE A C 1
ATOM 684 O O . PHE A 1 81 ? -11.273 -9.102 -4.48 1 98.75 81 PHE A O 1
ATOM 691 N N . SER A 1 82 ? -10.094 -8.344 -2.799 1 98.44 82 SER A N 1
ATOM 692 C CA . SER A 1 82 ? -10.961 -8.93 -1.79 1 98.44 82 SER A CA 1
ATOM 693 C C . SER A 1 82 ? -11.094 -8.023 -0.57 1 98.44 82 SER A C 1
ATOM 695 O O . SER A 1 82 ? -10.211 -7.203 -0.307 1 98.44 82 SER A O 1
ATOM 697 N N . ASP A 1 83 ? -12.148 -8.18 0.129 1 96.19 83 ASP A N 1
ATOM 698 C CA . ASP A 1 83 ? -12.43 -7.422 1.348 1 96.19 83 ASP A CA 1
ATOM 699 C C . ASP A 1 83 ? -13.32 -8.219 2.295 1 96.19 83 ASP A C 1
ATOM 701 O O . ASP A 1 83 ? -14.234 -8.922 1.853 1 96.19 83 ASP A O 1
ATOM 705 N N . ILE A 1 84 ? -13.008 -8.094 3.551 1 95.56 84 ILE A N 1
ATOM 706 C CA . ILE A 1 84 ? -13.812 -8.789 4.551 1 95.56 84 ILE A CA 1
ATOM 707 C C . ILE A 1 84 ? -15.148 -8.062 4.734 1 95.56 84 ILE A C 1
ATOM 709 O O . ILE A 1 84 ? -15.18 -6.844 4.895 1 95.56 84 ILE A O 1
ATOM 713 N N . VAL A 1 85 ? -16.25 -8.828 4.715 1 93.38 85 VAL A N 1
ATOM 714 C CA . VAL A 1 85 ? -17.578 -8.242 4.871 1 93.38 85 VAL A CA 1
ATOM 715 C C . VAL A 1 85 ? -17.766 -7.793 6.316 1 93.38 85 VAL A C 1
ATOM 717 O O . VAL A 1 85 ? -17.578 -8.57 7.25 1 93.38 85 VAL A O 1
ATOM 720 N N . GLY A 1 86 ? -18.094 -6.535 6.48 1 88.31 86 GLY A N 1
ATOM 721 C CA . GLY A 1 86 ? -18.469 -6.02 7.785 1 88.31 86 GLY A CA 1
ATOM 722 C C . GLY A 1 86 ? -17.281 -5.848 8.719 1 88.31 86 GLY A C 1
ATOM 723 O O . GLY A 1 86 ? -17.438 -5.793 9.938 1 88.31 86 GLY A O 1
ATOM 724 N N . PHE A 1 87 ? -16.031 -5.832 8.336 1 88.31 87 PHE A N 1
ATOM 725 C CA . PHE A 1 87 ? -14.828 -5.754 9.156 1 88.31 87 PHE A CA 1
ATOM 726 C C . PHE A 1 87 ? -14.766 -4.414 9.891 1 88.31 87 PHE A C 1
ATOM 728 O O . PHE A 1 87 ? -14.344 -4.352 11.047 1 88.31 87 PHE A O 1
ATOM 735 N N . THR A 1 88 ? -15.203 -3.371 9.211 1 82.81 88 THR A N 1
ATOM 736 C CA . THR A 1 88 ? -15.125 -2.035 9.789 1 82.81 88 THR A CA 1
ATOM 737 C C . THR A 1 88 ? -15.945 -1.954 11.078 1 82.81 88 THR A C 1
ATOM 739 O O . THR A 1 88 ? -15.547 -1.277 12.031 1 82.81 88 THR A O 1
ATOM 742 N N . THR A 1 89 ? -17.047 -2.641 11.094 1 81.38 89 THR A N 1
ATOM 743 C CA . THR A 1 89 ? -17.938 -2.609 12.25 1 81.38 89 THR A CA 1
ATOM 744 C C . THR A 1 89 ? -17.281 -3.271 13.453 1 81.38 89 THR A C 1
ATOM 746 O O . THR A 1 89 ? -17.484 -2.842 14.594 1 81.38 89 THR A O 1
ATOM 749 N N . ILE A 1 90 ? -16.453 -4.191 13.219 1 82.5 90 ILE A N 1
ATOM 750 C CA . ILE A 1 90 ? -15.883 -4.941 14.336 1 82.5 90 ILE A CA 1
ATOM 751 C C . ILE A 1 90 ? -14.57 -4.293 14.773 1 82.5 90 ILE A C 1
ATOM 753 O O . ILE A 1 90 ? -14.133 -4.48 15.906 1 82.5 90 ILE A O 1
ATOM 757 N N . THR A 1 91 ? -13.93 -3.594 13.945 1 83.19 91 THR A N 1
ATOM 758 C CA . THR A 1 91 ? -12.625 -3.004 14.234 1 83.19 91 THR A CA 1
ATOM 759 C C . THR A 1 91 ? -12.719 -2.043 15.414 1 83.19 91 THR A C 1
ATOM 761 O O . THR A 1 91 ? -11.766 -1.9 16.188 1 83.19 91 THR A O 1
ATOM 764 N N . ASP A 1 92 ? -13.859 -1.467 15.633 1 78.12 92 ASP A N 1
ATOM 765 C CA . ASP A 1 92 ? -13.984 -0.44 16.672 1 78.12 92 ASP A CA 1
ATOM 766 C C . ASP A 1 92 ? -14.453 -1.043 17.984 1 78.12 92 ASP A C 1
ATOM 768 O O . ASP A 1 92 ? -14.344 -0.409 19.047 1 78.12 92 ASP A O 1
ATOM 772 N N . SER A 1 93 ? -14.852 -2.285 17.953 1 81.5 93 SER A N 1
ATOM 773 C CA . SER A 1 93 ? -15.461 -2.863 19.156 1 81.5 93 SER A CA 1
ATOM 774 C C . SER A 1 93 ? -14.555 -3.912 19.781 1 81.5 93 SER A C 1
ATOM 776 O O . SER A 1 93 ? -14.805 -4.375 20.891 1 81.5 93 SER A O 1
ATOM 778 N N . ILE A 1 94 ? -13.523 -4.273 19.078 1 85.56 94 ILE A N 1
ATOM 779 C CA . ILE A 1 94 ? -12.688 -5.383 19.531 1 85.56 94 ILE A CA 1
ATOM 780 C C . ILE A 1 94 ? -11.352 -4.848 20.031 1 85.56 94 ILE A C 1
ATOM 782 O O . ILE A 1 94 ? -10.844 -3.842 19.531 1 85.56 94 ILE A O 1
ATOM 786 N N . GLU A 1 95 ? -10.852 -5.488 21.031 1 87.56 95 GLU A N 1
ATOM 787 C CA . GLU A 1 95 ? -9.531 -5.129 21.531 1 87.56 95 GLU A CA 1
ATOM 788 C C . GLU A 1 95 ? -8.477 -5.219 20.438 1 87.56 95 GLU A C 1
ATOM 790 O O . GLU A 1 95 ? -8.461 -6.172 19.656 1 87.56 95 GLU A O 1
ATOM 795 N N . PRO A 1 96 ? -7.57 -4.25 20.438 1 86.62 96 PRO A N 1
ATOM 796 C CA . PRO A 1 96 ? -6.594 -4.152 19.344 1 86.62 96 PRO A CA 1
ATOM 797 C C . PRO A 1 96 ? -5.75 -5.414 19.203 1 86.62 96 PRO A C 1
ATOM 799 O O . PRO A 1 96 ? -5.469 -5.844 18.078 1 86.62 96 PRO A O 1
ATOM 802 N N . GLU A 1 97 ? -5.348 -5.953 20.297 1 87.12 97 GLU A N 1
ATOM 803 C CA . GLU A 1 97 ? -4.496 -7.141 20.234 1 87.12 97 GLU A CA 1
ATOM 804 C C . GLU A 1 97 ? -5.23 -8.312 19.594 1 87.12 97 GLU A C 1
ATOM 806 O O . GLU A 1 97 ? -4.664 -9.031 18.766 1 87.12 97 GLU A O 1
ATOM 811 N N . ILE A 1 98 ? -6.484 -8.453 20.016 1 89.62 98 ILE A N 1
ATOM 812 C CA . ILE A 1 98 ? -7.293 -9.539 19.484 1 89.62 98 ILE A CA 1
ATOM 813 C C . ILE A 1 98 ? -7.57 -9.289 18 1 89.62 98 ILE A C 1
ATOM 815 O O . ILE A 1 98 ? -7.438 -10.195 17.188 1 89.62 98 ILE A O 1
ATOM 819 N N . LEU A 1 99 ? -7.875 -8.07 17.703 1 90 99 LEU A N 1
ATOM 820 C CA . LEU A 1 99 ? -8.148 -7.691 16.328 1 90 99 LEU A CA 1
ATOM 821 C C . LEU A 1 99 ? -6.934 -7.961 15.438 1 90 99 LEU A C 1
ATOM 823 O O . LEU A 1 99 ? -7.062 -8.531 14.352 1 90 99 LEU A O 1
ATOM 827 N N . SER A 1 100 ? -5.828 -7.562 15.898 1 90.38 100 SER A N 1
ATOM 828 C CA . SER A 1 100 ? -4.594 -7.719 15.133 1 90.38 100 SER A CA 1
ATOM 829 C C . SER A 1 100 ? -4.266 -9.188 14.906 1 90.38 100 SER A C 1
ATOM 831 O O . SER A 1 100 ? -3.854 -9.578 13.812 1 90.38 100 SER A O 1
ATOM 833 N N . ASP A 1 101 ? -4.426 -9.961 15.953 1 91.5 101 ASP A N 1
ATOM 834 C CA . ASP A 1 101 ? -4.141 -11.391 15.844 1 91.5 101 ASP A CA 1
ATOM 835 C C . ASP A 1 101 ? -5.043 -12.055 14.812 1 91.5 101 ASP A C 1
ATOM 837 O O . ASP A 1 101 ? -4.578 -12.852 13.992 1 91.5 101 ASP A O 1
ATOM 841 N N . CYS A 1 102 ? -6.262 -11.734 14.891 1 92.75 102 CYS A N 1
ATOM 842 C CA . CYS A 1 102 ? -7.238 -12.32 13.977 1 92.75 102 CYS A CA 1
ATOM 843 C C . CYS A 1 102 ? -6.996 -11.867 12.547 1 92.75 102 CYS A C 1
ATOM 845 O O . CYS A 1 102 ? -7.023 -12.672 11.617 1 92.75 102 CYS A O 1
ATOM 847 N N . LEU A 1 103 ? -6.746 -10.617 12.383 1 93.56 103 LEU A N 1
ATOM 848 C CA . LEU A 1 103 ? -6.477 -10.094 11.047 1 93.56 103 LEU A CA 1
ATOM 849 C C . LEU A 1 103 ? -5.191 -10.688 10.477 1 93.56 103 LEU A C 1
ATOM 851 O O . LEU A 1 103 ? -5.141 -11.047 9.305 1 93.56 103 LEU A O 1
ATOM 855 N N . ASN A 1 104 ? -4.223 -10.789 11.266 1 93.25 104 ASN A N 1
ATOM 856 C CA . ASN A 1 104 ? -2.951 -11.344 10.812 1 93.25 104 ASN A CA 1
ATOM 857 C C . ASN A 1 104 ? -3.1 -12.805 10.398 1 93.25 104 ASN A C 1
ATOM 859 O O . ASN A 1 104 ? -2.496 -13.242 9.414 1 93.25 104 ASN A O 1
ATOM 863 N N . LYS A 1 105 ? -3.826 -13.516 11.164 1 93.62 105 LYS A N 1
ATOM 864 C CA . LYS A 1 105 ? -4.082 -14.898 10.797 1 93.62 105 LYS A CA 1
ATOM 865 C C . LYS A 1 105 ? -4.801 -14.992 9.453 1 93.62 105 LYS A C 1
ATOM 867 O O . LYS A 1 105 ? -4.469 -15.844 8.617 1 93.62 105 LYS A O 1
ATOM 872 N N . TYR A 1 106 ? -5.789 -14.18 9.328 1 95.31 106 TYR A N 1
ATOM 873 C CA . TYR A 1 106 ? -6.512 -14.094 8.062 1 95.31 106 TYR A CA 1
ATOM 874 C C . TYR A 1 106 ? -5.562 -13.773 6.914 1 95.31 106 TYR A C 1
ATOM 876 O O . TYR A 1 106 ? -5.535 -14.484 5.91 1 95.31 106 TYR A O 1
ATOM 884 N N . LEU A 1 107 ? -4.766 -12.727 7.039 1 95.62 107 LEU A N 1
ATOM 885 C CA . LEU A 1 107 ? -3.844 -12.305 5.988 1 95.62 107 LEU A CA 1
ATOM 886 C C . LEU A 1 107 ? -2.799 -13.375 5.715 1 95.62 107 LEU A C 1
ATOM 888 O O . LEU A 1 107 ? -2.359 -13.547 4.574 1 95.62 107 LEU A O 1
ATOM 892 N N . ASP A 1 108 ? -2.42 -14.094 6.711 1 93.62 108 ASP A N 1
ATOM 893 C CA . ASP A 1 108 ? -1.45 -15.172 6.566 1 93.62 108 ASP A CA 1
ATOM 894 C C . ASP A 1 108 ? -1.993 -16.281 5.664 1 93.62 108 ASP A C 1
ATOM 896 O O . ASP A 1 108 ? -1.302 -16.734 4.754 1 93.62 108 ASP A O 1
ATOM 900 N N . VAL A 1 109 ? -3.164 -16.641 5.973 1 95.62 109 VAL A N 1
ATOM 901 C CA . VAL A 1 109 ? -3.797 -17.688 5.184 1 95.62 109 VAL A CA 1
ATOM 902 C C . VAL A 1 109 ? -3.975 -17.219 3.742 1 95.62 109 VAL A C 1
ATOM 904 O O . VAL A 1 109 ? -3.609 -17.922 2.803 1 95.62 109 VAL A O 1
ATOM 907 N N . MET A 1 110 ? -4.473 -16.016 3.588 1 96.81 110 MET A N 1
ATOM 908 C CA . MET A 1 110 ? -4.711 -15.484 2.252 1 96.81 110 MET A CA 1
ATOM 909 C C . MET A 1 110 ? -3.4 -15.344 1.481 1 96.81 110 MET A C 1
ATOM 911 O O . MET A 1 110 ? -3.34 -15.664 0.293 1 96.81 110 MET A O 1
ATOM 915 N N . SER A 1 111 ? -2.4 -14.867 2.15 1 94.44 111 SER A N 1
ATOM 916 C CA . SER A 1 111 ? -1.106 -14.672 1.507 1 94.44 111 SER A CA 1
ATOM 917 C C . SER A 1 111 ? -0.494 -16 1.078 1 94.44 111 SER A C 1
ATOM 919 O O . SER A 1 111 ? 0.096 -16.094 0 1 94.44 111 SER A O 1
ATOM 921 N N . SER A 1 112 ? -0.606 -16.969 1.901 1 93.44 112 SER A N 1
ATOM 922 C CA . SER A 1 112 ? -0.07 -18.281 1.575 1 93.44 112 SER A CA 1
ATOM 923 C C . SER A 1 112 ? -0.732 -18.859 0.326 1 93.44 112 SER A C 1
ATOM 925 O O . SER A 1 112 ? -0.061 -19.453 -0.522 1 93.44 112 SER A O 1
ATOM 927 N N . ILE A 1 113 ? -1.96 -18.641 0.257 1 96.44 113 ILE A N 1
ATOM 928 C CA . ILE A 1 113 ? -2.703 -19.125 -0.903 1 96.44 113 ILE A CA 1
ATOM 929 C C . ILE A 1 113 ? -2.281 -18.344 -2.145 1 96.44 113 ILE A C 1
ATOM 931 O O . ILE A 1 113 ? -2.117 -18.922 -3.223 1 96.44 113 ILE A O 1
ATOM 935 N N . ALA A 1 114 ? -2.125 -17.031 -2.037 1 96.75 114 ALA A N 1
ATOM 936 C CA . ALA A 1 114 ? -1.688 -16.203 -3.154 1 96.75 114 ALA A CA 1
ATOM 937 C C . ALA A 1 114 ? -0.345 -16.672 -3.701 1 96.75 114 ALA A C 1
ATOM 939 O O . ALA A 1 114 ? -0.17 -16.797 -4.914 1 96.75 114 ALA A O 1
ATOM 940 N N . ILE A 1 115 ? 0.528 -16.953 -2.797 1 91.44 115 ILE A N 1
ATOM 941 C CA . ILE A 1 115 ? 1.865 -17.406 -3.174 1 91.44 115 ILE A CA 1
ATOM 942 C C . ILE A 1 115 ? 1.779 -18.766 -3.871 1 91.44 115 ILE A C 1
ATOM 944 O O . ILE A 1 115 ? 2.441 -18.984 -4.887 1 91.44 115 ILE A O 1
ATOM 948 N N . LYS A 1 116 ? 0.973 -19.594 -3.328 1 94.06 116 LYS A N 1
ATOM 949 C CA . LYS A 1 116 ? 0.775 -20.938 -3.885 1 94.06 116 LYS A CA 1
ATOM 950 C C . LYS A 1 116 ? 0.389 -20.859 -5.359 1 94.06 116 LYS A C 1
ATOM 952 O O . LYS A 1 116 ? 0.852 -21.672 -6.168 1 94.06 116 LYS A O 1
ATOM 957 N N . TYR A 1 117 ? -0.361 -19.891 -5.727 1 96.12 117 TYR A N 1
ATOM 958 C CA . TYR A 1 117 ? -0.893 -19.828 -7.082 1 96.12 117 TYR A CA 1
ATOM 959 C C . TYR A 1 117 ? -0.09 -18.859 -7.938 1 96.12 117 TYR A C 1
ATOM 961 O O . TYR A 1 117 ? -0.431 -18.625 -9.102 1 96.12 117 TYR A O 1
ATOM 969 N N . GLY A 1 118 ? 0.894 -18.266 -7.328 1 92.62 118 GLY A N 1
ATOM 970 C CA . GLY A 1 118 ? 1.794 -17.422 -8.086 1 92.62 118 GLY A CA 1
ATOM 971 C C . GLY A 1 118 ? 1.311 -15.984 -8.195 1 92.62 118 GLY A C 1
ATOM 972 O O . GLY A 1 118 ? 1.712 -15.258 -9.102 1 92.62 118 GLY A O 1
ATOM 973 N N . GLY A 1 119 ? 0.424 -15.578 -7.352 1 95.88 119 GLY A N 1
ATOM 974 C CA . GLY A 1 119 ? -0.05 -14.203 -7.348 1 95.88 119 GLY A CA 1
ATOM 975 C C . GLY A 1 119 ? 0.939 -13.227 -6.73 1 95.88 119 GLY A C 1
ATOM 976 O O . GLY A 1 119 ? 1.614 -13.562 -5.754 1 95.88 119 GLY A O 1
ATOM 977 N N . THR A 1 120 ? 1.048 -12.078 -7.316 1 93.5 120 THR A N 1
ATOM 978 C CA . THR A 1 120 ? 1.832 -11 -6.73 1 93.5 120 THR A CA 1
ATOM 979 C C . THR A 1 120 ? 0.975 -10.156 -5.789 1 93.5 120 THR A C 1
ATOM 981 O O . THR A 1 120 ? 0.049 -9.469 -6.23 1 93.5 120 THR A O 1
ATOM 984 N N . ILE A 1 121 ? 1.29 -10.227 -4.57 1 93.81 121 ILE A N 1
ATOM 985 C CA . ILE A 1 121 ? 0.573 -9.398 -3.607 1 93.81 121 ILE A CA 1
ATOM 986 C C . ILE A 1 121 ? 1.034 -7.949 -3.729 1 93.81 121 ILE A C 1
ATOM 988 O O . ILE A 1 121 ? 2.154 -7.613 -3.336 1 93.81 121 ILE A O 1
ATOM 992 N N . ASP A 1 122 ? 0.209 -7.129 -4.211 1 94.25 122 ASP A N 1
ATOM 993 C CA . ASP A 1 122 ? 0.54 -5.719 -4.367 1 94.25 122 ASP A CA 1
ATOM 994 C C . ASP A 1 122 ? 0.564 -5.004 -3.016 1 94.25 122 ASP A C 1
ATOM 996 O O . ASP A 1 122 ? 1.605 -4.496 -2.598 1 94.25 122 ASP A O 1
ATOM 1000 N N . LYS A 1 123 ? -0.653 -5.059 -2.377 1 92.69 123 LYS A N 1
ATOM 1001 C CA . LYS A 1 123 ? -0.729 -4.375 -1.087 1 92.69 123 LYS A CA 1
ATOM 1002 C C . LYS A 1 123 ? -1.956 -4.828 -0.299 1 92.69 123 LYS A C 1
ATOM 1004 O O . LYS A 1 123 ? -2.906 -5.363 -0.873 1 92.69 123 LYS A O 1
ATOM 1009 N N . PHE A 1 124 ? -1.804 -4.562 1 1 92.69 124 PHE A N 1
ATOM 1010 C CA . PHE A 1 124 ? -2.938 -4.664 1.911 1 92.69 124 PHE A CA 1
ATOM 1011 C C . PHE A 1 124 ? -3.498 -3.281 2.23 1 92.69 124 PHE A C 1
ATOM 1013 O O . PHE A 1 124 ? -2.74 -2.334 2.447 1 92.69 124 PHE A O 1
ATOM 1020 N N . ILE A 1 125 ? -4.68 -3.172 2.172 1 91 125 ILE A N 1
ATOM 1021 C CA . ILE A 1 125 ? -5.375 -1.955 2.578 1 91 125 ILE A CA 1
ATOM 1022 C C . ILE A 1 125 ? -6.301 -2.258 3.756 1 91 125 ILE A C 1
ATOM 1024 O O . ILE A 1 125 ? -7.523 -2.291 3.6 1 91 125 ILE A O 1
ATOM 1028 N N . GLY A 1 126 ? -5.672 -2.369 4.945 1 88.81 126 GLY A N 1
ATOM 1029 C CA . GLY A 1 126 ? -6.391 -2.955 6.066 1 88.81 126 GLY A CA 1
ATOM 1030 C C . GLY A 1 126 ? -6.699 -4.43 5.871 1 88.81 126 GLY A C 1
ATOM 1031 O O . GLY A 1 126 ? -5.789 -5.258 5.824 1 88.81 126 GLY A O 1
ATOM 1032 N N . ASP A 1 127 ? -7.98 -4.566 5.691 1 91.31 127 ASP A N 1
ATOM 1033 C CA . ASP A 1 127 ? -8.43 -5.941 5.5 1 91.31 127 ASP A CA 1
ATOM 1034 C C . ASP A 1 127 ? -8.539 -6.281 4.016 1 91.31 127 ASP A C 1
ATOM 1036 O O . ASP A 1 127 ? -8.656 -7.453 3.646 1 91.31 127 ASP A O 1
ATOM 1040 N N . ALA A 1 128 ? -8.492 -5.277 3.211 1 94.94 128 ALA A N 1
ATOM 1041 C CA . ALA A 1 128 ? -8.57 -5.504 1.771 1 94.94 128 ALA A CA 1
ATOM 1042 C C . ALA A 1 128 ? -7.23 -5.98 1.214 1 94.94 128 ALA A C 1
ATOM 1044 O O . ALA A 1 128 ? -6.172 -5.59 1.706 1 94.94 128 ALA A O 1
ATOM 1045 N N . ILE A 1 129 ? -7.297 -6.832 0.198 1 96.62 129 ILE A N 1
ATOM 1046 C CA . ILE A 1 129 ? -6.098 -7.375 -0.431 1 96.62 129 ILE A CA 1
ATOM 1047 C C . ILE A 1 129 ? -6.148 -7.125 -1.937 1 96.62 129 ILE A C 1
ATOM 1049 O O . ILE A 1 129 ? -7.176 -7.348 -2.576 1 96.62 129 ILE A O 1
ATOM 1053 N N . MET A 1 130 ? -5.043 -6.621 -2.467 1 97.5 130 MET A N 1
ATOM 1054 C CA . MET A 1 130 ? -4.875 -6.461 -3.908 1 97.5 130 MET A CA 1
ATOM 1055 C C . MET A 1 130 ? -3.77 -7.371 -4.434 1 97.5 130 MET A C 1
ATOM 1057 O O . MET A 1 130 ? -2.631 -7.301 -3.967 1 97.5 130 MET A O 1
ATOM 1061 N N . ILE A 1 131 ? -4.148 -8.211 -5.359 1 97.62 131 ILE A N 1
ATOM 1062 C CA . ILE A 1 131 ? -3.215 -9.148 -5.969 1 97.62 131 ILE A CA 1
ATOM 1063 C C . ILE A 1 131 ? -3.326 -9.078 -7.488 1 97.62 131 ILE A C 1
ATOM 1065 O O . ILE A 1 131 ? -4.406 -8.812 -8.023 1 97.62 131 ILE A O 1
ATOM 1069 N N . PHE A 1 132 ? -2.225 -9.305 -8.141 1 97.88 132 PHE A N 1
ATOM 1070 C CA . PHE A 1 132 ? -2.33 -9.383 -9.594 1 97.88 132 PHE A CA 1
ATOM 1071 C C . PHE A 1 132 ? -1.437 -10.492 -10.141 1 97.88 132 PHE A C 1
ATOM 1073 O O . PHE A 1 132 ? -0.512 -10.938 -9.461 1 97.88 132 PHE A O 1
ATOM 1080 N N . PHE A 1 133 ? -1.76 -10.984 -11.289 1 97.31 133 PHE A N 1
ATOM 1081 C CA . PHE A 1 133 ? -1.036 -12.023 -12.016 1 97.31 133 PHE A CA 1
ATOM 1082 C C . PHE A 1 133 ? -0.515 -11.492 -13.344 1 97.31 133 PHE A C 1
ATOM 1084 O O . PHE A 1 133 ? -1.198 -10.719 -14.023 1 97.31 133 PHE A O 1
ATOM 1091 N N . GLY A 1 134 ? 0.672 -11.945 -1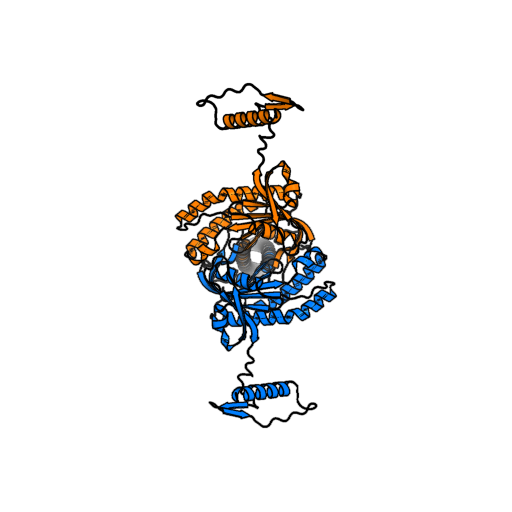3.719 1 94.88 134 GLY A N 1
ATOM 1092 C CA . GLY A 1 134 ? 1.233 -11.586 -15.008 1 94.88 134 GLY A CA 1
ATOM 1093 C C . GLY A 1 134 ? 2.455 -10.695 -14.898 1 94.88 134 GLY A C 1
ATOM 1094 O O . GLY A 1 134 ? 3.084 -10.367 -15.914 1 94.88 134 GLY A O 1
ATOM 1095 N N . ALA A 1 135 ? 2.701 -10.234 -13.75 1 90.94 135 ALA A N 1
ATOM 1096 C CA . ALA A 1 135 ? 3.914 -9.469 -13.461 1 90.94 135 ALA A CA 1
ATOM 1097 C C . ALA A 1 135 ? 4.371 -9.688 -12.023 1 90.94 135 ALA A C 1
ATOM 1099 O O . ALA A 1 135 ? 3.549 -9.875 -11.125 1 90.94 135 ALA A O 1
ATOM 1100 N N . PRO A 1 136 ? 5.676 -9.633 -11.766 1 87.19 136 PRO A N 1
ATOM 1101 C CA . PRO A 1 136 ? 6.762 -9.414 -12.719 1 87.19 136 PRO A CA 1
ATOM 1102 C C . PRO A 1 136 ? 7.004 -10.617 -13.633 1 87.19 136 PRO A C 1
ATOM 1104 O O . PRO A 1 136 ? 7.621 -10.477 -14.688 1 87.19 136 PRO A O 1
ATOM 1107 N N . SER A 1 137 ? 6.551 -11.727 -13.203 1 83.62 137 SER A N 1
ATOM 1108 C CA . SER A 1 137 ? 6.699 -12.93 -14.016 1 83.62 137 SER A CA 1
ATOM 1109 C C . SER A 1 137 ? 5.477 -13.148 -14.906 1 83.62 137 SER A C 1
ATOM 1111 O O . SER A 1 137 ? 4.344 -12.922 -14.477 1 83.62 137 SER A O 1
ATOM 1113 N N . PHE A 1 138 ? 5.738 -13.641 -16.141 1 88.81 138 PHE A N 1
ATOM 1114 C CA . PHE A 1 138 ? 4.656 -13.828 -17.094 1 88.81 138 PHE A CA 1
ATOM 1115 C C . PHE A 1 138 ? 4.68 -15.242 -17.672 1 88.81 138 PHE A C 1
ATOM 1117 O O . PHE A 1 138 ? 5.742 -15.75 -18.031 1 88.81 138 PHE A O 1
ATOM 1124 N N . GLU A 1 139 ? 3.615 -15.82 -17.719 1 91.88 139 GLU A N 1
ATOM 1125 C CA . GLU A 1 139 ? 3.41 -17.078 -18.422 1 91.88 139 GLU A CA 1
ATOM 1126 C C . GLU A 1 139 ? 2.471 -16.891 -19.609 1 91.88 139 GLU A C 1
ATOM 1128 O O . GLU A 1 139 ? 2.902 -16.5 -20.703 1 91.88 139 GLU A O 1
ATOM 1133 N N . ASN A 1 140 ? 1.118 -16.844 -19.438 1 94.19 140 ASN A N 1
ATOM 1134 C CA . ASN A 1 140 ? 0.111 -16.469 -20.422 1 94.19 140 ASN A CA 1
ATOM 1135 C C . ASN A 1 140 ? -1.183 -16.016 -19.75 1 94.19 140 ASN A C 1
ATOM 1137 O O . ASN A 1 140 ? -1.449 -16.359 -18.609 1 94.19 140 ASN A O 1
ATOM 1141 N N . ASP A 1 141 ? -1.966 -15.367 -20.516 1 96.94 141 ASP A N 1
ATOM 1142 C CA . ASP A 1 141 ? -3.152 -14.719 -19.969 1 96.94 141 ASP A CA 1
ATOM 1143 C C . ASP A 1 141 ? -4.145 -15.75 -19.438 1 96.94 141 ASP A C 1
ATOM 1145 O O . ASP A 1 141 ? -4.781 -15.523 -18.406 1 96.94 141 ASP A O 1
ATOM 1149 N N . LYS A 1 142 ? -4.285 -16.797 -20.141 1 97 142 LYS A N 1
ATOM 1150 C CA . LYS A 1 142 ? -5.207 -17.844 -19.719 1 97 142 LYS A CA 1
ATOM 1151 C C . LYS A 1 142 ? -4.785 -18.453 -18.391 1 97 142 LYS A C 1
ATOM 1153 O O . LYS A 1 142 ? -5.605 -18.594 -17.484 1 97 142 LYS A O 1
ATOM 1158 N N . ALA A 1 143 ? -3.525 -18.797 -18.266 1 97.06 143 ALA A N 1
ATOM 1159 C CA . ALA A 1 143 ? -2.992 -19.359 -17.031 1 97.06 143 ALA A CA 1
ATOM 1160 C C . ALA A 1 143 ? -3.141 -18.375 -15.875 1 97.06 143 ALA A C 1
ATOM 1162 O O . ALA A 1 143 ? -3.484 -18.781 -14.758 1 97.06 143 ALA A O 1
ATOM 1163 N N . HIS A 1 144 ? -2.879 -17.156 -16.141 1 98.06 144 HIS A N 1
ATOM 1164 C CA . HIS A 1 144 ? -2.979 -16.125 -15.109 1 98.06 144 HIS A CA 1
ATOM 1165 C C . HIS A 1 144 ? -4.41 -15.984 -14.609 1 98.06 144 HIS A C 1
ATOM 1167 O O . HIS A 1 144 ? -4.648 -15.938 -13.398 1 98.06 144 HIS A O 1
ATOM 1173 N N . ALA A 1 145 ? -5.328 -15.922 -15.508 1 98.69 145 ALA A N 1
ATOM 1174 C CA . ALA A 1 145 ? -6.734 -15.812 -15.141 1 98.69 145 ALA A CA 1
ATOM 1175 C C . ALA A 1 145 ? -7.203 -17.047 -14.367 1 98.69 145 ALA A C 1
ATOM 1177 O O . ALA A 1 145 ? -7.883 -16.922 -13.344 1 98.69 145 ALA A O 1
ATOM 1178 N N . LEU A 1 146 ? -6.809 -18.141 -14.828 1 98.06 146 LEU A N 1
ATOM 1179 C CA . LEU A 1 146 ? -7.227 -19.391 -14.203 1 98.06 146 LEU A CA 1
ATOM 1180 C C . LEU A 1 146 ? -6.648 -19.516 -12.797 1 98.06 146 LEU A C 1
ATOM 1182 O O . LEU A 1 146 ? -7.371 -19.844 -11.852 1 98.06 146 LEU A O 1
ATOM 1186 N N . ASN A 1 147 ? -5.375 -19.297 -12.656 1 98.44 147 ASN A N 1
ATOM 1187 C CA . ASN A 1 147 ? -4.738 -19.359 -11.344 1 98.44 147 ASN A CA 1
ATOM 1188 C C . ASN A 1 147 ? -5.363 -18.359 -10.375 1 98.44 147 ASN A C 1
ATOM 1190 O O . ASN A 1 147 ? -5.508 -18.656 -9.188 1 98.44 147 ASN A O 1
ATOM 1194 N N . CYS A 1 148 ? -5.723 -17.234 -10.875 1 98.81 148 CYS A N 1
ATOM 1195 C CA . CYS A 1 148 ? -6.352 -16.219 -10.039 1 98.81 148 CYS A CA 1
ATOM 1196 C C . CYS A 1 148 ? -7.703 -16.703 -9.523 1 98.81 148 CYS A C 1
ATOM 1198 O O . CYS A 1 148 ? -8.016 -16.547 -8.344 1 98.81 148 CYS A O 1
ATOM 1200 N N . VAL A 1 149 ? -8.469 -17.25 -10.391 1 98.81 149 VAL A N 1
ATOM 1201 C CA . VAL A 1 149 ? -9.797 -17.703 -10 1 98.81 149 VAL A CA 1
ATOM 1202 C C . VAL A 1 149 ? -9.68 -18.906 -9.062 1 98.81 149 VAL A C 1
ATOM 1204 O O . VAL A 1 149 ? -10.414 -19 -8.078 1 98.81 149 VAL A O 1
ATOM 1207 N N . LYS A 1 150 ? -8.734 -19.797 -9.367 1 98.44 150 LYS A N 1
ATOM 1208 C CA . LYS A 1 150 ? -8.477 -20.922 -8.453 1 98.44 150 LYS A CA 1
ATOM 1209 C C . LYS A 1 150 ? -8.078 -20.406 -7.07 1 98.44 150 LYS A C 1
ATOM 1211 O O . LYS A 1 150 ? -8.539 -20.938 -6.055 1 98.44 150 LYS A O 1
ATOM 1216 N N . MET A 1 151 ? -7.234 -19.453 -7.062 1 98.62 151 MET A N 1
ATOM 1217 C CA . MET A 1 151 ? -6.824 -18.797 -5.828 1 98.62 151 MET A CA 1
ATOM 1218 C C . MET A 1 151 ? -8.031 -18.266 -5.07 1 98.62 151 MET A C 1
ATOM 1220 O O . MET A 1 151 ? -8.18 -18.516 -3.873 1 98.62 151 MET A O 1
ATOM 1224 N N . ALA A 1 152 ? -8.875 -17.578 -5.777 1 98.81 152 ALA A N 1
ATOM 1225 C CA . ALA A 1 152 ? -10.055 -16.969 -5.18 1 98.81 152 ALA A CA 1
ATOM 1226 C C . ALA A 1 152 ? -10.977 -18.016 -4.562 1 98.81 152 ALA A C 1
ATOM 1228 O O . ALA A 1 152 ? -11.5 -17.828 -3.461 1 98.81 152 ALA A O 1
ATOM 1229 N N . ILE A 1 153 ? -11.156 -19.047 -5.234 1 98.19 153 ILE A N 1
ATOM 1230 C CA . ILE A 1 153 ? -12.016 -20.125 -4.758 1 98.19 153 ILE A CA 1
ATOM 1231 C C . ILE A 1 153 ? -11.422 -20.734 -3.48 1 98.19 153 ILE A C 1
ATOM 1233 O O . ILE A 1 153 ? -12.141 -20.922 -2.494 1 98.19 153 ILE A O 1
ATOM 1237 N N . GLU A 1 154 ? -10.164 -21 -3.561 1 97.75 154 GLU A N 1
ATOM 1238 C CA . GLU A 1 154 ? -9.531 -21.578 -2.377 1 97.75 154 GLU A CA 1
ATOM 1239 C C . GLU A 1 154 ? -9.586 -20.609 -1.198 1 97.75 154 GLU A C 1
ATOM 1241 O O . GLU A 1 154 ? -9.789 -21.031 -0.057 1 97.75 154 GLU A O 1
ATOM 1246 N N . MET A 1 155 ? -9.367 -19.359 -1.442 1 98.31 155 MET A N 1
ATOM 1247 C CA . MET A 1 155 ? -9.461 -18.344 -0.397 1 98.31 155 MET A CA 1
ATOM 1248 C C . MET A 1 155 ? -10.859 -18.328 0.22 1 98.31 155 MET A C 1
ATOM 1250 O O . MET A 1 155 ? -11 -18.375 1.443 1 98.31 155 MET A O 1
ATOM 1254 N N . ARG A 1 156 ? -11.812 -18.266 -0.617 1 97.5 156 ARG A N 1
ATOM 1255 C CA . ARG A 1 156 ? -13.195 -18.266 -0.148 1 97.5 156 ARG A CA 1
ATOM 1256 C C . ARG A 1 156 ? -13.477 -19.516 0.688 1 97.5 156 ARG A C 1
ATOM 1258 O O . ARG A 1 156 ? -14.086 -19.422 1.758 1 97.5 156 ARG A O 1
ATOM 1265 N N . ASP A 1 157 ? -12.992 -20.609 0.218 1 96.19 157 ASP A N 1
ATOM 1266 C CA . ASP A 1 157 ? -13.305 -21.891 0.847 1 96.19 157 ASP A CA 1
ATOM 1267 C C . ASP A 1 157 ? -12.516 -22.078 2.139 1 96.19 157 ASP A C 1
ATOM 1269 O O . ASP A 1 157 ? -12.82 -22.953 2.941 1 96.19 157 ASP A O 1
ATOM 1273 N N . SER A 1 158 ? -11.5 -21.359 2.369 1 96.31 158 SER A N 1
ATOM 1274 C CA . SER A 1 158 ? -10.695 -21.453 3.58 1 96.31 158 SER A CA 1
ATOM 1275 C C . SER A 1 158 ? -11.297 -20.625 4.715 1 96.31 158 SER A C 1
ATOM 1277 O O . SER A 1 158 ? -10.922 -20.797 5.875 1 96.31 158 SER A O 1
ATOM 1279 N N . LEU A 1 159 ? -12.281 -19.781 4.48 1 96.31 159 LEU A N 1
ATOM 1280 C CA . LEU A 1 159 ? -12.766 -18.781 5.418 1 96.31 159 LEU A CA 1
ATOM 1281 C C . LEU A 1 159 ? -13.547 -19.422 6.559 1 96.31 159 LEU A C 1
ATOM 1283 O O . LEU A 1 159 ? -13.445 -19 7.707 1 96.31 159 LEU A O 1
ATOM 1287 N N . PRO A 1 160 ? -14.305 -20.516 6.305 1 93 160 PRO A N 1
ATOM 1288 C CA . PRO A 1 160 ? -15.031 -21.141 7.414 1 93 160 PRO A CA 1
ATOM 1289 C C . PRO A 1 160 ? -14.102 -21.594 8.539 1 93 160 PRO A C 1
ATOM 1291 O O . PRO A 1 160 ? -14.43 -21.438 9.719 1 93 160 PRO A O 1
ATOM 1294 N N . ALA A 1 161 ? -12.992 -22.172 8.18 1 93.06 161 ALA A N 1
ATOM 1295 C CA . ALA A 1 161 ? -12.039 -22.594 9.195 1 93.06 161 ALA A CA 1
ATOM 1296 C C . ALA A 1 161 ? -11.5 -21.391 9.977 1 93.06 161 ALA A C 1
ATOM 1298 O O . ALA A 1 161 ? -11.312 -21.469 11.195 1 93.06 161 ALA A O 1
ATOM 1299 N N . LEU A 1 162 ? -11.219 -20.344 9.32 1 93.56 162 LEU A N 1
ATOM 1300 C CA . LEU A 1 162 ? -10.75 -19.125 9.961 1 93.56 162 LEU A CA 1
ATOM 1301 C C . LEU A 1 162 ? -11.836 -18.516 10.844 1 93.56 162 LEU A C 1
ATOM 1303 O O . LEU A 1 162 ? -11.539 -17.906 11.875 1 93.56 162 LEU A O 1
ATOM 1307 N N . ASP A 1 163 ? -13.016 -18.641 10.391 1 93.31 163 ASP A N 1
ATOM 1308 C CA . ASP A 1 163 ? -14.164 -18.141 11.148 1 93.31 163 ASP A CA 1
ATOM 1309 C C . ASP A 1 163 ? -14.242 -18.812 12.523 1 93.31 163 ASP A C 1
ATOM 1311 O O . ASP A 1 163 ? -14.57 -18.156 13.516 1 93.31 163 ASP A O 1
ATOM 1315 N N . GLU A 1 164 ? -14 -20.016 12.555 1 92.12 164 GLU A N 1
ATOM 1316 C CA . GLU A 1 164 ? -14 -20.75 13.82 1 92.12 164 GLU A CA 1
ATOM 1317 C C . GLU A 1 164 ? -12.93 -20.203 14.766 1 92.12 164 GLU A C 1
ATOM 1319 O O . GLU A 1 164 ? -13.164 -20.047 15.961 1 92.12 164 GLU A O 1
ATOM 1324 N N . TYR A 1 165 ? -11.812 -19.984 14.188 1 90.88 165 TYR A N 1
ATOM 1325 C CA . TYR A 1 165 ? -10.742 -19.406 14.977 1 90.88 165 TYR A CA 1
ATOM 1326 C C . TYR A 1 165 ? -11.164 -18.047 15.555 1 90.88 165 TYR A C 1
ATOM 1328 O O . TYR A 1 165 ? -10.891 -17.75 16.719 1 90.88 165 TYR A O 1
ATOM 1336 N N . TRP A 1 166 ? -11.766 -17.219 14.758 1 91.38 166 TRP A N 1
ATOM 1337 C CA . TRP A 1 166 ? -12.219 -15.906 15.188 1 91.38 166 TRP A CA 1
ATOM 1338 C C . TRP A 1 166 ? -13.242 -16.016 16.312 1 91.38 166 TRP A C 1
ATOM 1340 O O . TRP A 1 166 ? -13.172 -15.289 17.297 1 91.38 166 TRP A O 1
ATOM 1350 N N . ARG A 1 167 ? -14.117 -16.922 16.156 1 91.25 167 ARG A N 1
ATOM 1351 C CA . ARG A 1 167 ? -15.141 -17.141 17.172 1 91.25 167 ARG A CA 1
ATOM 1352 C C . ARG A 1 167 ? -14.508 -17.547 18.5 1 91.25 167 ARG A C 1
ATOM 1354 O O . ARG A 1 167 ? -14.906 -17.062 19.562 1 91.25 167 ARG A O 1
ATOM 1361 N N . LYS A 1 168 ? -13.602 -18.344 18.422 1 92.12 168 LYS A N 1
ATOM 1362 C CA . LYS A 1 168 ? -12.906 -18.812 19.609 1 92.12 168 LYS A CA 1
ATOM 1363 C C . LYS A 1 168 ? -12.133 -17.672 20.281 1 92.12 168 LYS A C 1
ATOM 1365 O O . LYS A 1 168 ? -11.906 -17.703 21.5 1 92.12 168 LYS A O 1
ATOM 1370 N N . SER A 1 169 ? -11.773 -16.75 19.469 1 90.62 169 SER A N 1
ATOM 1371 C CA . SER A 1 169 ? -11.023 -15.602 19.984 1 90.62 169 SER A CA 1
ATOM 1372 C C . SER A 1 169 ? -11.969 -14.523 20.516 1 90.62 169 SER A C 1
ATOM 1374 O O . SER A 1 169 ? -11.516 -13.484 20.984 1 90.62 169 SER A O 1
ATOM 1376 N N . GLY A 1 170 ? -13.258 -14.742 20.344 1 87.19 170 GLY A N 1
ATOM 1377 C CA . GLY A 1 170 ? -14.227 -13.828 20.922 1 87.19 170 GLY A CA 1
ATOM 1378 C C . GLY A 1 170 ? -14.875 -12.906 19.906 1 87.19 170 GLY A C 1
ATOM 1379 O O . GLY A 1 170 ? -15.57 -11.961 20.266 1 87.19 170 GLY A O 1
ATOM 1380 N N . ILE A 1 171 ? -14.562 -13.141 18.719 1 87.38 171 ILE A N 1
ATOM 1381 C CA . ILE A 1 171 ? -15.172 -12.328 17.672 1 87.38 171 ILE A CA 1
ATOM 1382 C C . ILE A 1 171 ? -16.344 -13.086 17.062 1 87.38 171 ILE A C 1
ATOM 1384 O O . ILE A 1 171 ? -16.172 -14.109 16.391 1 87.38 171 ILE A O 1
ATOM 1388 N N . ASN A 1 172 ? -17.453 -12.57 17.375 1 83.31 172 ASN A N 1
ATOM 1389 C CA . ASN A 1 172 ? -18.656 -13.172 16.828 1 83.31 172 ASN A CA 1
ATOM 1390 C C . ASN A 1 172 ? -19.078 -12.484 15.531 1 83.31 172 ASN A C 1
ATOM 1392 O O . ASN A 1 172 ? -20.047 -11.711 15.516 1 83.31 172 ASN A O 1
ATOM 1396 N N . HIS A 1 173 ? -18.375 -12.656 14.539 1 82.94 173 HIS A N 1
ATOM 1397 C CA . HIS A 1 173 ? -18.594 -12.117 13.203 1 82.94 173 HIS A CA 1
ATOM 1398 C C . HIS A 1 173 ? -18.484 -13.219 12.148 1 82.94 173 HIS A C 1
ATOM 1400 O O . HIS A 1 173 ? -17.562 -14.039 12.188 1 82.94 173 HIS A O 1
ATOM 1406 N N . ASN A 1 174 ? -19.531 -13.43 11.453 1 87.62 174 ASN A N 1
ATOM 1407 C CA . ASN A 1 174 ? -19.438 -14.383 10.344 1 87.62 174 ASN A CA 1
ATOM 1408 C C . ASN A 1 174 ? -18.422 -13.922 9.297 1 87.62 174 ASN A C 1
ATOM 1410 O O . ASN A 1 174 ? -18.75 -13.117 8.43 1 87.62 174 ASN A O 1
ATOM 1414 N N . LEU A 1 175 ? -17.266 -14.531 9.359 1 92.81 175 LEU A N 1
ATOM 1415 C CA . LEU A 1 175 ? -16.172 -14.125 8.484 1 92.81 175 LEU A CA 1
ATOM 1416 C C . LEU A 1 175 ? -16.422 -14.578 7.051 1 92.81 175 LEU A C 1
ATOM 1418 O O . LEU A 1 175 ? -16.5 -15.773 6.777 1 92.81 175 LEU A O 1
ATOM 1422 N N . THR A 1 176 ? -16.578 -13.688 6.203 1 94.81 176 THR A N 1
ATOM 1423 C CA . THR A 1 176 ? -16.641 -13.906 4.766 1 94.81 176 THR A CA 1
ATOM 1424 C C . THR A 1 176 ? -16.062 -12.727 4.004 1 94.81 176 THR A C 1
ATOM 1426 O O . THR A 1 176 ? -15.648 -11.734 4.613 1 94.81 176 THR A O 1
ATOM 1429 N N . CYS A 1 177 ? -15.875 -12.93 2.717 1 96.56 177 CYS A N 1
ATOM 1430 C CA . CYS A 1 177 ? -15.266 -11.859 1.943 1 96.56 177 CYS A CA 1
ATOM 1431 C C . CYS A 1 177 ? -16 -11.641 0.627 1 96.56 177 CYS A C 1
ATOM 1433 O O . CYS A 1 177 ? -16.844 -12.469 0.238 1 96.56 177 CYS A O 1
ATOM 1435 N N . ARG A 1 178 ? -15.859 -10.492 0.087 1 97.94 178 ARG A N 1
ATOM 1436 C CA . ARG A 1 178 ? -16.25 -10.156 -1.28 1 97.94 178 ARG A CA 1
ATOM 1437 C C . ARG A 1 178 ? -15.031 -10.133 -2.203 1 97.94 178 ARG A C 1
ATOM 1439 O O . ARG A 1 178 ? -13.977 -9.625 -1.831 1 97.94 178 ARG A O 1
ATOM 1446 N N . ILE A 1 179 ? -15.219 -10.773 -3.328 1 98.75 179 ILE A N 1
ATOM 1447 C CA . ILE A 1 179 ? -14.07 -10.875 -4.223 1 98.75 179 ILE A CA 1
ATOM 1448 C C . ILE A 1 179 ? -14.438 -10.352 -5.605 1 98.75 179 ILE A C 1
ATOM 1450 O O . ILE A 1 179 ? -15.539 -10.602 -6.098 1 98.75 179 ILE A O 1
ATOM 1454 N N . GLY A 1 180 ? -13.562 -9.594 -6.191 1 98.81 180 GLY A N 1
ATOM 1455 C CA . GLY A 1 180 ? -13.68 -9.117 -7.559 1 98.81 180 GLY A CA 1
ATOM 1456 C C . GLY A 1 180 ? -12.43 -9.375 -8.383 1 98.81 180 GLY A C 1
ATOM 1457 O O . GLY A 1 180 ? -11.312 -9.188 -7.906 1 98.81 180 GLY A O 1
ATOM 1458 N N . ILE A 1 181 ? -12.641 -9.859 -9.648 1 98.88 181 ILE A N 1
ATOM 1459 C CA . ILE A 1 181 ? -11.523 -10.18 -10.531 1 98.88 181 ILE A CA 1
ATOM 1460 C C . ILE A 1 181 ? -11.781 -9.602 -11.922 1 98.88 181 ILE A C 1
ATOM 1462 O O . ILE A 1 181 ? -12.875 -9.758 -12.469 1 98.88 181 ILE A O 1
ATOM 1466 N N . ASN A 1 182 ? -10.805 -8.953 -12.445 1 98.62 182 ASN A N 1
ATOM 1467 C CA . ASN A 1 182 ? -10.867 -8.414 -13.797 1 98.62 182 ASN A CA 1
ATOM 1468 C C . ASN A 1 182 ? -9.539 -8.594 -14.531 1 98.62 182 ASN A C 1
ATOM 1470 O O . ASN A 1 182 ? -8.477 -8.602 -13.906 1 98.62 182 ASN A O 1
ATOM 1474 N N . THR A 1 183 ? -9.633 -8.828 -15.82 1 98.56 183 THR A N 1
ATOM 1475 C CA . THR A 1 183 ? -8.453 -8.906 -16.672 1 98.56 183 THR A CA 1
ATOM 1476 C C . THR A 1 183 ? -8.43 -7.746 -17.672 1 98.56 183 THR A C 1
ATOM 1478 O O . THR A 1 183 ? -9.438 -7.457 -18.312 1 98.56 183 THR A O 1
ATOM 1481 N N . GLY A 1 184 ? -7.336 -7.059 -17.719 1 96.5 184 GLY A N 1
ATOM 1482 C CA . GLY A 1 184 ? -7.199 -5.969 -18.672 1 96.5 184 GLY A CA 1
ATOM 1483 C C . GLY A 1 184 ? -5.797 -5.398 -18.734 1 96.5 184 GLY A C 1
ATOM 1484 O O . GLY A 1 184 ? -4.91 -5.836 -18 1 96.5 184 GLY A O 1
ATOM 1485 N N . TYR A 1 185 ? -5.598 -4.461 -19.703 1 94.62 185 TYR A N 1
ATOM 1486 C CA . TYR A 1 185 ? -4.293 -3.834 -19.891 1 94.62 185 TYR A CA 1
ATOM 1487 C C . TYR A 1 185 ? -4.078 -2.719 -18.875 1 94.62 185 TYR A C 1
ATOM 1489 O O . TYR A 1 185 ? -4.938 -1.851 -18.703 1 94.62 185 TYR A O 1
ATOM 1497 N N . VAL A 1 186 ? -2.926 -2.807 -18.188 1 94.69 186 VAL A N 1
ATOM 1498 C CA . VAL A 1 186 ? -2.553 -1.805 -17.188 1 94.69 186 VAL A CA 1
ATOM 1499 C C . VAL A 1 186 ? -1.074 -1.453 -17.344 1 94.69 186 VAL A C 1
ATOM 1501 O O . VAL A 1 186 ? -0.34 -2.129 -18.062 1 94.69 186 VAL A O 1
ATOM 1504 N N . THR A 1 187 ? -0.732 -0.379 -16.781 1 93 187 THR A N 1
ATOM 1505 C CA . THR A 1 187 ? 0.68 -0.033 -16.672 1 93 187 THR A CA 1
ATOM 1506 C C . THR A 1 187 ? 1.271 -0.583 -15.375 1 93 187 THR A C 1
ATOM 1508 O O . THR A 1 187 ? 0.749 -0.324 -14.289 1 93 187 THR A O 1
ATOM 1511 N N . VAL A 1 188 ? 2.273 -1.4 -15.531 1 92.69 188 VAL A N 1
ATOM 1512 C CA . VAL A 1 188 ? 2.91 -2.025 -14.375 1 92.69 188 VAL A CA 1
ATOM 1513 C C . VAL A 1 188 ? 4.352 -1.543 -14.25 1 92.69 188 VAL A C 1
ATOM 1515 O O . VAL A 1 188 ? 5.035 -1.346 -15.258 1 92.69 188 VAL A O 1
ATOM 1518 N N . GLY A 1 189 ? 4.801 -1.323 -13.008 1 89.69 189 GLY A N 1
ATOM 1519 C CA . GLY A 1 189 ? 6.168 -0.9 -12.758 1 89.69 189 GLY A CA 1
ATOM 1520 C C . GLY A 1 189 ? 6.344 -0.242 -11.398 1 89.69 189 GLY A C 1
ATOM 1521 O O . GLY A 1 189 ? 5.484 -0.37 -10.523 1 89.69 189 GLY A O 1
ATOM 1522 N N . ASN A 1 190 ? 7.531 0.344 -11.258 1 87.94 190 ASN A N 1
ATOM 1523 C CA . ASN A 1 190 ? 7.824 1.097 -10.047 1 87.94 190 ASN A CA 1
ATOM 1524 C C . ASN A 1 190 ? 7.262 2.512 -10.109 1 87.94 190 ASN A C 1
ATOM 1526 O O . ASN A 1 190 ? 7.535 3.252 -11.062 1 87.94 190 ASN A O 1
ATOM 1530 N N . PHE A 1 191 ? 6.453 2.785 -9.172 1 89.12 191 PHE A N 1
ATOM 1531 C CA . PHE A 1 191 ? 5.895 4.129 -9.07 1 89.12 191 PHE A CA 1
ATOM 1532 C C . PHE A 1 191 ? 6.277 4.773 -7.742 1 89.12 191 PHE A C 1
ATOM 1534 O O . PHE A 1 191 ? 6.41 4.086 -6.727 1 89.12 191 PHE A O 1
ATOM 1541 N N . GLY A 1 192 ? 6.344 6.102 -7.805 1 87.94 192 GLY A N 1
ATOM 1542 C CA . GLY A 1 192 ? 6.668 6.812 -6.578 1 87.94 192 GLY A CA 1
ATOM 1543 C C . GLY A 1 192 ? 7.898 7.691 -6.707 1 87.94 192 GLY A C 1
ATOM 1544 O O . GLY A 1 192 ? 8.109 8.328 -7.742 1 87.94 192 GLY A O 1
ATOM 1545 N N . THR A 1 193 ? 8.531 7.848 -5.512 1 82.62 193 THR A N 1
ATOM 1546 C CA . THR A 1 193 ? 9.695 8.719 -5.41 1 82.62 193 THR A CA 1
ATOM 1547 C C . THR A 1 193 ? 10.883 7.965 -4.816 1 82.62 193 THR A C 1
ATOM 1549 O O . THR A 1 193 ? 10.789 6.766 -4.551 1 82.62 193 THR A O 1
ATOM 1552 N N . ASN A 1 194 ? 11.945 8.773 -4.738 1 76.81 194 ASN A N 1
ATOM 1553 C CA . ASN A 1 194 ? 13.125 8.195 -4.102 1 76.81 194 ASN A CA 1
ATOM 1554 C C . ASN A 1 194 ? 12.875 7.906 -2.623 1 76.81 194 ASN A C 1
ATOM 1556 O O . ASN A 1 194 ? 13.531 7.035 -2.041 1 76.81 194 ASN A O 1
ATOM 1560 N N . GLU A 1 195 ? 11.914 8.562 -2.088 1 76.81 195 GLU A N 1
ATOM 1561 C CA . GLU A 1 195 ? 11.656 8.422 -0.66 1 76.81 195 GLU A CA 1
ATOM 1562 C C . GLU A 1 195 ? 10.609 7.34 -0.392 1 76.81 195 GLU A C 1
ATOM 1564 O O . GLU A 1 195 ? 10.508 6.836 0.727 1 76.81 195 GLU A O 1
ATOM 1569 N N . ARG A 1 196 ? 9.883 7.031 -1.397 1 82.94 196 ARG A N 1
ATOM 1570 C CA . ARG A 1 196 ? 8.836 6.023 -1.271 1 82.94 196 ARG A CA 1
ATOM 1571 C C . ARG A 1 196 ? 8.422 5.484 -2.639 1 82.94 196 ARG A C 1
ATOM 1573 O O . ARG A 1 196 ? 7.852 6.215 -3.451 1 82.94 196 ARG A O 1
ATOM 1580 N N . MET A 1 197 ? 8.727 4.176 -2.787 1 85 197 MET A N 1
ATOM 1581 C CA . MET A 1 197 ? 8.453 3.52 -4.062 1 85 197 MET A CA 1
ATOM 1582 C C . MET A 1 197 ? 7.504 2.342 -3.879 1 85 197 MET A C 1
ATOM 1584 O O . MET A 1 197 ? 7.457 1.74 -2.805 1 85 197 MET A O 1
ATOM 1588 N N . ASP A 1 198 ? 6.746 2.092 -4.926 1 86.62 198 ASP A N 1
ATOM 1589 C CA . ASP A 1 198 ? 5.867 0.927 -4.949 1 86.62 198 ASP A CA 1
ATOM 1590 C C . ASP A 1 198 ? 5.887 0.25 -6.32 1 86.62 198 ASP A C 1
ATOM 1592 O O . ASP A 1 198 ? 5.766 0.916 -7.348 1 86.62 198 ASP A O 1
ATOM 1596 N N . TYR A 1 199 ? 6.207 -1.018 -6.32 1 88.38 199 TYR A N 1
ATOM 1597 C CA . TYR A 1 199 ? 5.918 -1.788 -7.527 1 88.38 199 TYR A CA 1
ATOM 1598 C C . TYR A 1 199 ? 4.434 -2.127 -7.613 1 88.38 199 TYR A C 1
ATOM 1600 O O . TYR A 1 199 ? 3.922 -2.91 -6.812 1 88.38 199 TYR A O 1
ATOM 1608 N N . THR A 1 200 ? 3.766 -1.519 -8.547 1 93 200 THR A N 1
ATOM 1609 C CA . THR A 1 200 ? 2.311 -1.622 -8.562 1 93 200 THR A CA 1
ATOM 1610 C C . THR A 1 200 ? 1.775 -1.467 -9.984 1 93 200 THR A C 1
ATOM 1612 O O . THR A 1 200 ? 2.547 -1.438 -10.945 1 93 200 THR A O 1
ATOM 1615 N N . ILE A 1 201 ? 0.523 -1.497 -10.078 1 94.06 201 ILE A N 1
ATOM 1616 C CA . ILE A 1 201 ? -0.154 -1.381 -11.359 1 94.06 201 ILE A CA 1
ATOM 1617 C C . ILE A 1 201 ? -1.122 -0.201 -11.328 1 94.06 201 ILE A C 1
ATOM 1619 O O . ILE A 1 201 ? -1.729 0.086 -10.297 1 94.06 201 ILE A O 1
ATOM 1623 N N . ILE A 1 202 ? -1.182 0.404 -12.508 1 92.81 202 ILE A N 1
ATOM 1624 C CA . ILE A 1 202 ? -2.084 1.539 -12.664 1 92.81 202 ILE A CA 1
ATOM 1625 C C . ILE A 1 202 ? -2.879 1.393 -13.961 1 92.81 202 ILE A C 1
ATOM 1627 O O . ILE A 1 202 ? -2.338 0.968 -14.984 1 92.81 202 ILE A O 1
ATOM 1631 N N . GLY A 1 203 ? -4.207 1.724 -13.836 1 91.56 203 GLY A N 1
ATOM 1632 C CA . GLY A 1 203 ? -5.051 1.659 -15.023 1 91.56 203 GLY A CA 1
ATOM 1633 C C . GLY A 1 203 ? -6.516 1.437 -14.695 1 91.56 203 GLY A C 1
ATOM 1634 O O . GLY A 1 203 ? -6.859 1.073 -13.57 1 91.56 203 GLY A O 1
ATOM 1635 N N . GLY A 1 204 ? -7.359 1.652 -15.68 1 90.5 204 GLY A N 1
ATOM 1636 C CA . GLY A 1 204 ? -8.797 1.504 -15.531 1 90.5 204 GLY A CA 1
ATOM 1637 C C . GLY A 1 204 ? -9.211 0.121 -15.07 1 90.5 204 GLY A C 1
ATOM 1638 O O . GLY A 1 204 ? -10.07 -0.016 -14.195 1 90.5 204 GLY A O 1
ATOM 1639 N N . PRO A 1 205 ? -8.562 -0.865 -15.633 1 94.12 205 PRO A N 1
ATOM 1640 C CA . PRO A 1 205 ? -8.945 -2.229 -15.25 1 94.12 205 PRO A CA 1
ATOM 1641 C C . PRO A 1 205 ? -8.773 -2.492 -13.758 1 94.12 205 PRO A C 1
ATOM 1643 O O . PRO A 1 205 ? -9.43 -3.377 -13.203 1 94.12 205 PRO A O 1
ATOM 1646 N N . VAL A 1 206 ? -7.863 -1.809 -13.133 1 95.31 206 VAL A N 1
ATOM 1647 C CA . VAL A 1 206 ? -7.707 -1.944 -11.688 1 95.31 206 VAL A CA 1
ATOM 1648 C C . VAL A 1 206 ? -8.984 -1.489 -10.984 1 95.31 206 VAL A C 1
ATOM 1650 O O . VAL A 1 206 ? -9.469 -2.164 -10.07 1 95.31 206 VAL A O 1
ATOM 1653 N N . ASN A 1 207 ? -9.562 -0.402 -11.461 1 92.44 207 ASN A N 1
ATOM 1654 C CA . ASN A 1 207 ? -10.805 0.121 -10.891 1 92.44 207 ASN A CA 1
ATOM 1655 C C . ASN A 1 207 ? -11.977 -0.822 -11.133 1 92.44 207 ASN A C 1
ATOM 1657 O O . ASN A 1 207 ? -12.883 -0.921 -10.312 1 92.44 207 ASN A O 1
ATOM 1661 N N . VAL A 1 208 ? -11.898 -1.429 -12.211 1 95.62 208 VAL A N 1
ATOM 1662 C CA . VAL A 1 208 ? -12.953 -2.383 -12.531 1 95.62 208 VAL A CA 1
ATOM 1663 C C . VAL A 1 208 ? -12.93 -3.535 -11.531 1 95.62 208 VAL A C 1
ATOM 1665 O O . VAL A 1 208 ? -13.969 -3.916 -10.992 1 95.62 208 VAL A O 1
ATOM 1668 N N . ALA A 1 209 ? -11.766 -4.062 -11.297 1 97.81 209 ALA A N 1
ATOM 1669 C CA . ALA A 1 209 ? -11.641 -5.16 -10.344 1 97.81 209 ALA A CA 1
ATOM 1670 C C . ALA A 1 209 ? -12.133 -4.742 -8.961 1 97.81 209 ALA A C 1
ATOM 1672 O O . ALA A 1 209 ? -12.844 -5.496 -8.289 1 97.81 209 ALA A O 1
ATOM 1673 N N . SER A 1 210 ? -11.727 -3.604 -8.555 1 96 210 SER A N 1
ATOM 1674 C CA . SER A 1 210 ? -12.172 -3.066 -7.273 1 96 210 SER A CA 1
ATOM 1675 C C . SER A 1 210 ? -13.688 -2.902 -7.23 1 96 210 SER A C 1
ATOM 1677 O O . SER A 1 210 ? -14.32 -3.242 -6.23 1 96 210 SER A O 1
ATOM 1679 N N . ARG A 1 211 ? -14.242 -2.406 -8.242 1 95.5 211 ARG A N 1
ATOM 1680 C CA . ARG A 1 211 ? -15.688 -2.217 -8.328 1 95.5 211 ARG A CA 1
ATOM 1681 C C . ARG A 1 211 ? -16.422 -3.555 -8.289 1 95.5 211 ARG A C 1
ATOM 1683 O O . ARG A 1 211 ? -17.5 -3.66 -7.707 1 95.5 211 ARG A O 1
ATOM 1690 N N . LEU A 1 212 ? -15.859 -4.488 -8.961 1 97.94 212 LEU A N 1
ATOM 1691 C CA . LEU A 1 212 ? -16.453 -5.816 -8.93 1 97.94 212 LEU A CA 1
ATOM 1692 C C . LEU A 1 212 ? -16.469 -6.367 -7.504 1 97.94 212 LEU A C 1
ATOM 1694 O O . LEU A 1 212 ? -17.453 -6.988 -7.082 1 97.94 212 LEU A O 1
ATOM 1698 N N . GLU A 1 213 ? -15.375 -6.191 -6.832 1 97.88 213 GLU A N 1
ATOM 1699 C CA . GLU A 1 213 ? -15.328 -6.59 -5.43 1 97.88 213 GLU A CA 1
ATOM 1700 C C . GLU A 1 213 ? -16.422 -5.914 -4.625 1 97.88 213 GLU A C 1
ATOM 1702 O O . GLU A 1 213 ? -17.125 -6.566 -3.852 1 97.88 213 GLU A O 1
ATOM 1707 N N . ASN A 1 214 ? -16.609 -4.625 -4.824 1 94.12 214 ASN A N 1
ATOM 1708 C CA . ASN A 1 214 ? -17.609 -3.85 -4.098 1 94.12 214 ASN A CA 1
ATOM 1709 C C . ASN A 1 214 ? -19.031 -4.297 -4.445 1 94.12 214 ASN A C 1
ATOM 1711 O O . ASN A 1 214 ? -19.922 -4.242 -3.602 1 94.12 214 ASN A O 1
ATOM 1715 N N . ALA A 1 215 ? -19.203 -4.715 -5.613 1 95.56 215 ALA A N 1
ATOM 1716 C CA . ALA A 1 215 ? -20.516 -5.09 -6.105 1 95.56 215 ALA A CA 1
ATOM 1717 C C . ALA A 1 215 ? -20.859 -6.531 -5.73 1 95.56 215 ALA A C 1
ATOM 1719 O O . ALA A 1 215 ? -22.016 -6.957 -5.84 1 95.56 215 ALA A O 1
ATOM 1720 N N . SER A 1 216 ? -19.859 -7.254 -5.355 1 96.81 216 SER A N 1
ATOM 1721 C CA . SER A 1 216 ? -20.062 -8.656 -5.008 1 96.81 216 SER A CA 1
ATOM 1722 C C . SER A 1 216 ? -20.828 -8.805 -3.701 1 96.81 216 SER A C 1
ATOM 1724 O O . SER A 1 216 ? -20.625 -8.023 -2.766 1 96.81 216 SER A O 1
ATOM 1726 N N . ASN A 1 217 ? -21.703 -9.781 -3.645 1 95.44 217 ASN A N 1
ATOM 1727 C CA . ASN A 1 217 ? -22.344 -10.125 -2.383 1 95.44 217 ASN A CA 1
ATOM 1728 C C . ASN A 1 217 ? -21.391 -10.875 -1.451 1 95.44 217 ASN A C 1
ATOM 1730 O O . ASN A 1 217 ? -20.312 -11.289 -1.866 1 95.44 217 ASN A O 1
ATOM 1734 N N . ALA A 1 218 ? -21.828 -11 -0.25 1 95.94 218 ALA A N 1
ATOM 1735 C CA . ALA A 1 218 ? -21.031 -11.727 0.731 1 95.94 218 ALA A CA 1
ATOM 1736 C C . ALA A 1 218 ? -20.75 -13.148 0.259 1 95.94 218 ALA A C 1
ATOM 1738 O O . ALA A 1 218 ? -21.672 -13.898 -0.073 1 95.94 218 ALA A O 1
ATOM 1739 N N . GLY A 1 219 ? -19.453 -13.492 0.161 1 96.19 219 GLY A N 1
ATOM 1740 C CA . GLY A 1 219 ? -19.062 -14.844 -0.197 1 96.19 219 GLY A CA 1
ATOM 1741 C C . GLY A 1 219 ? -19.016 -15.07 -1.695 1 96.19 219 GLY A C 1
ATOM 1742 O O . GLY A 1 219 ? -18.766 -16.188 -2.146 1 96.19 219 GLY A O 1
ATOM 1743 N N . GLU A 1 220 ? -19.203 -14.039 -2.357 1 97.44 220 GLU A N 1
ATOM 1744 C CA . GLU A 1 220 ? -19.281 -14.18 -3.809 1 97.44 220 GLU A CA 1
ATOM 1745 C C . GLU A 1 220 ? -17.969 -13.781 -4.48 1 97.44 220 GLU A C 1
ATOM 1747 O O . GLU A 1 220 ? -17.234 -12.93 -3.969 1 97.44 220 GLU A O 1
ATOM 1752 N N . ILE A 1 221 ? -17.703 -14.484 -5.551 1 98.69 221 ILE A N 1
ATOM 1753 C CA . ILE A 1 221 ? -16.625 -14.125 -6.461 1 98.69 221 ILE A CA 1
ATOM 1754 C C . ILE A 1 221 ? -17.203 -13.594 -7.77 1 98.69 221 ILE A C 1
ATOM 1756 O O . ILE A 1 221 ? -17.844 -14.336 -8.516 1 98.69 221 ILE A O 1
ATOM 1760 N N . LEU A 1 222 ? -16.953 -12.336 -8.016 1 98.81 222 LEU A N 1
ATOM 1761 C CA . LEU A 1 222 ? -17.453 -11.711 -9.242 1 98.81 222 LEU A CA 1
ATOM 1762 C C . LEU A 1 222 ? -16.312 -11.461 -10.219 1 98.81 222 LEU A C 1
ATOM 1764 O O . LEU A 1 222 ? -15.281 -10.891 -9.844 1 98.81 222 LEU A O 1
ATOM 1768 N N . ILE A 1 223 ? -16.531 -11.906 -11.484 1 98.81 223 ILE A N 1
ATOM 1769 C CA . ILE A 1 223 ? -15.5 -11.695 -12.492 1 98.81 223 ILE A CA 1
ATOM 1770 C C . ILE A 1 223 ? -16.094 -10.969 -13.703 1 98.81 223 ILE A C 1
ATOM 1772 O O . ILE A 1 223 ? -17.297 -11.016 -13.93 1 98.81 223 ILE A O 1
ATOM 1776 N N . SER A 1 224 ? -15.25 -10.305 -14.398 1 98.31 224 SER A N 1
ATOM 1777 C CA . SER A 1 224 ? -15.664 -9.641 -15.633 1 98.31 224 SER A CA 1
ATOM 1778 C C . SER A 1 224 ? -15.727 -10.625 -16.797 1 98.31 224 SER A C 1
ATOM 1780 O O . SER A 1 224 ? -15.172 -11.719 -16.719 1 98.31 224 SER A O 1
ATOM 1782 N N . ASN A 1 225 ? -16.375 -10.148 -17.859 1 97.5 225 ASN A N 1
ATOM 1783 C CA . ASN A 1 225 ? -16.391 -10.938 -19.094 1 97.5 225 ASN A CA 1
ATOM 1784 C C . ASN A 1 225 ? -14.992 -11.141 -19.656 1 97.5 225 ASN A C 1
ATOM 1786 O O . ASN A 1 225 ? -14.695 -12.188 -20.234 1 97.5 225 ASN A O 1
ATOM 1790 N N . ALA A 1 226 ? -14.172 -10.164 -19.5 1 97.5 226 ALA A N 1
ATOM 1791 C CA . ALA A 1 226 ? -12.797 -10.25 -19.984 1 97.5 226 ALA A CA 1
ATOM 1792 C C . ALA A 1 226 ? -12.055 -11.406 -19.328 1 97.5 226 ALA A C 1
ATOM 1794 O O . ALA A 1 226 ? -11.258 -12.094 -19.969 1 97.5 226 ALA A O 1
ATOM 1795 N N . THR A 1 227 ? -12.305 -11.602 -18.078 1 98.69 227 THR A N 1
ATOM 1796 C CA . THR A 1 227 ? -11.695 -12.711 -17.344 1 98.69 227 THR A CA 1
ATOM 1797 C C . THR A 1 227 ? -12.359 -14.031 -17.719 1 98.69 227 THR A C 1
ATOM 1799 O O . THR A 1 227 ? -11.672 -15.016 -18.016 1 98.69 227 THR A O 1
ATOM 1802 N N . LYS A 1 228 ? -13.594 -14.055 -17.734 1 98.38 228 LYS A N 1
ATOM 1803 C CA . LYS A 1 228 ? -14.352 -15.273 -18.016 1 98.38 228 LYS A CA 1
ATOM 1804 C C . LYS A 1 228 ? -13.992 -15.844 -19.391 1 98.38 228 LYS A C 1
ATOM 1806 O O . LYS A 1 228 ? -13.82 -17.047 -19.547 1 98.38 228 LYS A O 1
ATOM 1811 N N . SER A 1 229 ? -13.961 -14.977 -20.344 1 97.75 229 SER A N 1
ATOM 1812 C CA . SER A 1 229 ? -13.727 -15.406 -21.719 1 97.75 229 SER A CA 1
ATOM 1813 C C . SER A 1 229 ? -12.414 -16.172 -21.844 1 97.75 229 SER A C 1
ATOM 1815 O O . SER A 1 229 ? -12.266 -17.016 -22.719 1 97.75 229 SER A O 1
ATOM 1817 N N . LEU A 1 230 ? -11.484 -15.922 -21 1 97.62 230 LEU A N 1
ATOM 1818 C CA . LEU A 1 230 ? -10.18 -16.578 -21.047 1 97.62 230 LEU A CA 1
ATOM 1819 C C . LEU A 1 230 ? -10.266 -18 -20.5 1 97.62 230 LEU A C 1
ATOM 1821 O O . LEU A 1 230 ? -9.477 -18.859 -20.875 1 97.62 230 LEU A O 1
ATOM 1825 N N . ILE A 1 231 ? -11.273 -18.219 -19.594 1 97.69 231 ILE A N 1
ATOM 1826 C CA . ILE A 1 231 ? -11.172 -19.469 -18.844 1 97.69 231 ILE A CA 1
ATOM 1827 C C . ILE A 1 231 ? -12.547 -20.125 -18.734 1 97.69 231 ILE A C 1
ATOM 1829 O O . ILE A 1 231 ? -12.797 -20.922 -17.828 1 97.69 231 ILE A O 1
ATOM 1833 N N . ASP A 1 232 ? -13.414 -19.812 -19.547 1 96.38 232 ASP A N 1
ATOM 1834 C CA . ASP A 1 232 ? -14.812 -20.234 -19.5 1 96.38 232 ASP A CA 1
ATOM 1835 C C . ASP A 1 232 ? -14.914 -21.766 -19.422 1 96.38 232 ASP A C 1
ATOM 1837 O O . ASP A 1 232 ? -15.812 -22.297 -18.781 1 96.38 232 ASP A O 1
ATOM 1841 N N . GLU A 1 233 ? -14.078 -22.453 -20 1 94.19 233 GLU A N 1
ATOM 1842 C CA . GLU A 1 233 ? -14.125 -23.922 -20.078 1 94.19 233 GLU A CA 1
ATOM 1843 C C . GLU A 1 233 ? -13.781 -24.562 -18.734 1 94.19 233 GLU A C 1
ATOM 1845 O O . GLU A 1 233 ? -14.094 -25.719 -18.5 1 94.19 233 GLU A O 1
ATOM 1850 N N . PHE A 1 234 ? -13.227 -23.812 -17.844 1 95.5 234 PHE A N 1
ATOM 1851 C CA . PHE A 1 234 ? -12.711 -24.406 -16.609 1 95.5 234 PHE A CA 1
ATOM 1852 C C . PHE A 1 234 ? -13.609 -24.078 -15.43 1 95.5 234 PHE A C 1
ATOM 1854 O O . PHE A 1 234 ? -13.508 -24.703 -14.375 1 95.5 234 PHE A O 1
ATOM 1861 N N . ILE A 1 235 ? -14.516 -23.094 -15.664 1 96.81 235 ILE A N 1
ATOM 1862 C CA . ILE A 1 235 ? -15.211 -22.609 -14.477 1 96.81 235 ILE A CA 1
ATOM 1863 C C . ILE A 1 235 ? -16.719 -22.609 -14.734 1 96.81 235 ILE A C 1
ATOM 1865 O O . ILE A 1 235 ? -17.156 -22.438 -15.867 1 96.81 235 ILE A O 1
ATOM 1869 N N . GLU A 1 236 ? -17.469 -22.812 -13.672 1 96.19 236 GLU A N 1
ATOM 1870 C CA . GLU A 1 236 ? -18.922 -22.641 -13.672 1 96.19 236 GLU A CA 1
ATOM 1871 C C . GLU A 1 236 ? -19.312 -21.25 -13.172 1 96.19 236 GLU A C 1
ATOM 1873 O O . GLU A 1 236 ? -18.844 -20.812 -12.117 1 96.19 236 GLU A O 1
ATOM 1878 N N . THR A 1 237 ? -20.156 -20.562 -14.008 1 97 237 THR A N 1
ATOM 1879 C CA . THR A 1 237 ? -20.484 -19.188 -13.641 1 97 237 THR A CA 1
ATOM 1880 C C . THR A 1 237 ? -21.984 -18.938 -13.805 1 97 237 THR A C 1
ATOM 1882 O O . THR A 1 237 ? -22.672 -19.688 -14.484 1 97 237 THR A O 1
ATOM 1885 N N . ILE A 1 238 ? -22.469 -17.938 -13.117 1 97.06 238 ILE A N 1
ATOM 1886 C CA . ILE A 1 238 ? -23.812 -17.406 -13.25 1 97.06 238 ILE A CA 1
ATOM 1887 C C . ILE A 1 238 ? -23.766 -15.93 -13.617 1 97.06 238 ILE A C 1
ATOM 1889 O O . ILE A 1 238 ? -23.062 -15.148 -12.969 1 97.06 238 ILE A O 1
ATOM 1893 N N . PRO A 1 239 ? -24.531 -15.555 -14.656 1 96.75 239 PRO A N 1
ATOM 1894 C CA . PRO A 1 239 ? -24.547 -14.133 -15 1 96.75 239 PRO A CA 1
ATOM 1895 C C . PRO A 1 239 ? -25.141 -13.266 -13.898 1 96.75 239 PRO A C 1
ATOM 1897 O O . PRO A 1 239 ? -26.125 -13.656 -13.266 1 96.75 239 PRO A O 1
ATOM 1900 N N . LYS A 1 240 ? -24.531 -12.133 -13.57 1 96.38 240 LYS A N 1
ATOM 1901 C CA . LYS A 1 240 ? -24.984 -11.273 -12.477 1 96.38 240 LYS A CA 1
ATOM 1902 C C . LYS A 1 240 ? -25.297 -9.867 -12.977 1 96.38 240 LYS A C 1
ATOM 1904 O O . LYS A 1 240 ? -25.484 -8.945 -12.172 1 96.38 240 LYS A O 1
ATOM 1909 N N . GLY A 1 241 ? -25.328 -9.648 -14.297 1 93.81 241 GLY A N 1
ATOM 1910 C CA . GLY A 1 241 ? -25.656 -8.336 -14.828 1 93.81 241 GLY A CA 1
ATOM 1911 C C . GLY A 1 241 ? -24.453 -7.469 -15.109 1 93.81 241 GLY A C 1
ATOM 1912 O O . GLY A 1 241 ? -23.359 -7.984 -15.383 1 93.81 241 GLY A O 1
ATOM 1913 N N . GLU A 1 242 ? -24.75 -6.008 -15.148 1 95.12 242 GLU A N 1
ATOM 1914 C CA . GLU A 1 242 ? -23.688 -5.07 -15.523 1 95.12 242 GLU A CA 1
ATOM 1915 C C . GLU A 1 242 ? -23.391 -4.094 -14.391 1 95.12 242 GLU A C 1
ATOM 1917 O O . GLU A 1 242 ? -24.266 -3.803 -13.57 1 95.12 242 GLU A O 1
ATOM 1922 N N . VAL A 1 243 ? -22.141 -3.754 -14.383 1 93.62 243 VAL A N 1
ATOM 1923 C CA . VAL A 1 243 ? -21.734 -2.736 -13.422 1 93.62 243 VAL A CA 1
ATOM 1924 C C . VAL A 1 243 ? -21.141 -1.538 -14.156 1 93.62 243 VAL A C 1
ATOM 1926 O O . VAL A 1 243 ? -20.5 -1.693 -15.203 1 93.62 243 VAL A O 1
ATOM 1929 N N . LEU A 1 244 ? -21.391 -0.373 -13.547 1 90.38 244 LEU A N 1
ATOM 1930 C CA . LEU A 1 244 ? -20.797 0.856 -14.055 1 90.38 244 LEU A CA 1
ATOM 1931 C C . LEU A 1 244 ? -19.562 1.237 -13.242 1 90.38 244 LEU A C 1
ATOM 1933 O O . LEU A 1 244 ? -19.578 1.149 -12.016 1 90.38 244 LEU A O 1
ATOM 1937 N N . VAL A 1 245 ? -18.578 1.49 -13.992 1 86.12 245 VAL A N 1
ATOM 1938 C CA . VAL A 1 245 ? -17.328 1.878 -13.336 1 86.12 245 VAL A CA 1
ATOM 1939 C C . VAL A 1 245 ? -16.922 3.275 -13.805 1 86.12 245 VAL A C 1
ATOM 1941 O O . VAL A 1 245 ? -16.984 3.586 -14.992 1 86.12 245 VAL A O 1
ATOM 1944 N N . LYS A 1 246 ? -16.484 4.039 -12.773 1 74.38 246 LYS A N 1
ATOM 1945 C CA . LYS A 1 246 ? -16.031 5.391 -13.086 1 74.38 246 LYS A CA 1
ATOM 1946 C C . LYS A 1 246 ? -14.852 5.363 -14.07 1 74.38 246 LYS A C 1
ATOM 1948 O O . LYS A 1 246 ? -13.922 4.578 -13.906 1 74.38 246 LYS A O 1
ATOM 1953 N N . GLY A 1 247 ? -14.898 6.168 -15.148 1 73.75 247 GLY A N 1
ATOM 1954 C CA . GLY A 1 247 ? -13.82 6.266 -16.109 1 73.75 247 GLY A CA 1
ATOM 1955 C C . GLY A 1 247 ? -13.945 5.273 -17.266 1 73.75 247 GLY A C 1
ATOM 1956 O O . GLY A 1 247 ? -13.172 5.312 -18.219 1 73.75 247 GLY A O 1
ATOM 1957 N N . VAL A 1 248 ? -14.859 4.367 -17.016 1 77.5 248 VAL A N 1
ATOM 1958 C CA . VAL A 1 248 ? -15.102 3.387 -18.078 1 77.5 248 VAL A CA 1
ATOM 1959 C C . VAL A 1 248 ? -16.438 3.672 -18.75 1 77.5 248 VAL A C 1
ATOM 1961 O O . VAL A 1 248 ? -17.484 3.732 -18.094 1 77.5 248 VAL A O 1
ATOM 1964 N N . HIS A 1 249 ? -16.422 3.822 -19.938 1 78.12 249 HIS A N 1
ATOM 1965 C CA . HIS A 1 249 ? -17.562 4.32 -20.688 1 78.12 249 HIS A CA 1
ATOM 1966 C C . HIS A 1 249 ? -18.594 3.219 -20.906 1 78.12 249 HIS A C 1
ATOM 1968 O O . HIS A 1 249 ? -19.797 3.5 -21.016 1 78.12 249 HIS A O 1
ATOM 1974 N N . THR A 1 250 ? -18.125 1.988 -21.016 1 85.19 250 THR A N 1
ATOM 1975 C CA . THR A 1 250 ? -19.047 0.889 -21.297 1 85.19 250 THR A CA 1
ATOM 1976 C C . THR A 1 250 ? -19.281 0.055 -20.031 1 85.19 250 THR A C 1
ATOM 1978 O O . THR A 1 250 ? -18.328 -0.28 -19.328 1 85.19 250 THR A O 1
ATOM 1981 N N . PRO A 1 251 ? -20.562 -0.223 -19.766 1 92.94 251 PRO A N 1
ATOM 1982 C CA . PRO A 1 251 ? -20.828 -1.108 -18.625 1 92.94 251 P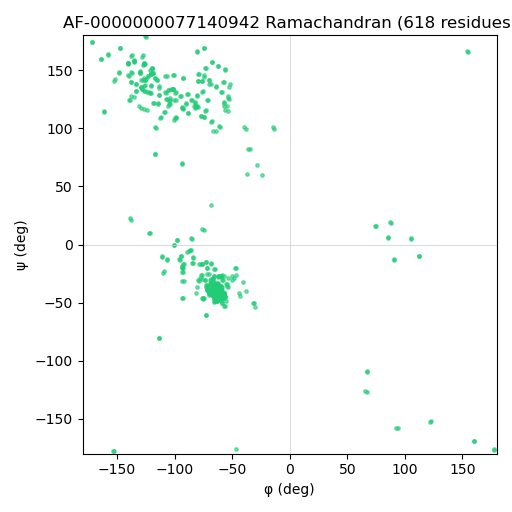RO A CA 1
ATOM 1983 C C . PRO A 1 251 ? -20.109 -2.447 -18.75 1 92.94 251 PRO A C 1
ATOM 1985 O O . PRO A 1 251 ? -19.906 -2.953 -19.844 1 92.94 251 PRO A O 1
ATOM 1988 N N . ILE A 1 252 ? -19.812 -2.959 -17.625 1 94 252 ILE A N 1
ATOM 1989 C CA . ILE A 1 252 ? -19.062 -4.207 -17.594 1 94 252 ILE A CA 1
ATOM 1990 C C . ILE A 1 252 ? -19.984 -5.359 -17.219 1 94 252 ILE A C 1
ATOM 1992 O O . ILE A 1 252 ? -20.609 -5.348 -16.156 1 94 252 ILE A O 1
ATOM 1996 N N . GLU A 1 253 ? -20.047 -6.305 -18.109 1 96.19 253 GLU A N 1
ATOM 1997 C CA . GLU A 1 253 ? -20.797 -7.52 -17.781 1 96.19 253 GLU A CA 1
ATOM 1998 C C . GLU A 1 253 ? -20.078 -8.344 -16.734 1 96.19 253 GLU A C 1
ATOM 2000 O O . GLU A 1 253 ? -18.859 -8.523 -16.797 1 96.19 253 GLU A O 1
ATOM 2005 N N . THR A 1 254 ? -20.906 -8.859 -15.781 1 97.75 254 THR A N 1
ATOM 2006 C CA . THR A 1 254 ? -20.266 -9.547 -14.664 1 97.75 254 THR A CA 1
ATOM 2007 C C . THR A 1 254 ? -20.844 -10.945 -14.484 1 97.75 254 THR A C 1
ATOM 2009 O O . THR A 1 254 ? -21.969 -11.211 -14.914 1 97.75 254 THR A O 1
ATOM 2012 N N . PHE A 1 255 ? -20.062 -11.82 -13.883 1 98.44 255 PHE A N 1
ATOM 2013 C CA . PHE A 1 255 ? -20.422 -13.203 -13.633 1 98.44 255 PHE A CA 1
ATOM 2014 C C . PHE A 1 255 ? -19.984 -13.641 -12.242 1 98.44 255 PHE A C 1
ATOM 2016 O O . PHE A 1 255 ? -18.891 -13.281 -11.789 1 98.44 255 PHE A O 1
ATOM 2023 N N . GLN A 1 256 ? -20.844 -14.383 -11.656 1 98.56 256 GLN A N 1
ATOM 2024 C CA . GLN A 1 256 ? -20.469 -15 -10.391 1 98.56 256 GLN A CA 1
ATOM 2025 C C . GLN A 1 256 ? -19.812 -16.359 -10.609 1 98.56 256 GLN A C 1
ATOM 2027 O O . GLN A 1 256 ? -20.328 -17.188 -11.344 1 98.56 256 GLN A O 1
ATOM 2032 N N . VAL A 1 257 ? -18.672 -16.578 -10.008 1 98.31 257 VAL A N 1
ATOM 2033 C CA . VAL A 1 257 ? -18 -17.875 -10.078 1 98.31 257 VAL A CA 1
ATOM 2034 C C . VAL A 1 257 ? -18.547 -18.797 -9 1 98.31 257 VAL A C 1
ATOM 2036 O O . VAL A 1 257 ? -18.5 -18.484 -7.809 1 98.31 257 VAL A O 1
ATOM 2039 N N . ILE A 1 258 ? -19 -19.891 -9.398 1 95.81 258 ILE A N 1
ATOM 2040 C CA . ILE A 1 258 ? -19.547 -20.891 -8.477 1 95.81 258 ILE A CA 1
ATOM 2041 C C . ILE A 1 258 ? -18.438 -21.875 -8.078 1 95.81 258 ILE A C 1
ATOM 2043 O O . ILE A 1 258 ? -18.297 -22.219 -6.902 1 95.81 258 ILE A O 1
ATOM 2047 N N . GLY A 1 259 ? -17.703 -22.344 -8.992 1 95.06 259 GLY A N 1
ATOM 2048 C CA . GLY A 1 259 ? -16.609 -23.297 -8.781 1 95.06 259 GLY A CA 1
ATOM 2049 C C . GLY A 1 259 ? -15.945 -23.734 -10.07 1 95.06 259 GLY A C 1
ATOM 2050 O O . GLY A 1 259 ? -16.141 -23.125 -11.117 1 95.06 259 GLY A O 1
ATOM 2051 N N . LEU A 1 260 ? -14.984 -24.688 -9.898 1 94.44 260 LEU A N 1
ATOM 2052 C CA . LEU A 1 260 ? -14.328 -25.266 -11.07 1 94.44 260 LEU A CA 1
ATOM 2053 C C . LEU A 1 260 ? -15.203 -26.328 -11.711 1 94.44 260 LEU A C 1
ATOM 2055 O O . LEU A 1 260 ? -15.938 -27.047 -11.023 1 94.44 260 LEU A O 1
ATOM 2059 N N . LYS A 1 261 ? -15.133 -26.266 -12.977 1 89.38 261 LYS A N 1
ATOM 2060 C CA . LYS A 1 261 ? -15.82 -27.344 -13.68 1 89.38 261 LYS A CA 1
ATOM 2061 C C . LYS A 1 261 ? -15.133 -28.672 -13.445 1 89.38 261 LYS A C 1
ATOM 2063 O O . LYS A 1 261 ? -13.898 -28.75 -13.367 1 89.38 261 LYS A O 1
ATOM 2068 N N . ASN A 1 262 ? -15.539 -29.672 -12.68 1 64.81 262 ASN A N 1
ATOM 2069 C CA . ASN A 1 262 ? -15.008 -31.016 -12.406 1 64.81 262 ASN A CA 1
ATOM 2070 C C . ASN A 1 262 ? -14.461 -31.672 -13.672 1 64.81 262 ASN A C 1
ATOM 2072 O O . ASN A 1 262 ? -15.102 -31.625 -14.719 1 64.81 262 ASN A O 1
ATOM 2076 N N . ASP A 1 263 ? -13.008 -31.656 -13.867 1 50.47 263 ASP A N 1
ATOM 2077 C CA . ASP A 1 263 ? -12.516 -32.531 -14.938 1 50.47 263 ASP A CA 1
ATOM 2078 C C . ASP A 1 263 ? -13.383 -33.75 -15.086 1 50.47 263 ASP A C 1
ATOM 2080 O O . ASP A 1 263 ? -13.445 -34.375 -16.156 1 50.47 263 ASP A O 1
ATOM 2084 N N . GLN A 1 264 ? -13.617 -34.406 -13.922 1 44 264 GLN A N 1
ATOM 2085 C CA . GLN A 1 264 ? -14.328 -35.688 -14.039 1 44 264 GLN A CA 1
ATOM 2086 C C . GLN A 1 264 ? -15.633 -35.5 -14.812 1 44 264 GLN A C 1
ATOM 2088 O O . GLN A 1 264 ? -16.328 -36.5 -15.094 1 44 264 GLN A O 1
ATOM 2093 N N . GLU A 1 265 ? -16.141 -34.375 -14.719 1 44.81 265 GLU A N 1
ATOM 2094 C CA . GLU A 1 265 ? -17.359 -34.312 -15.531 1 44.81 265 GLU A CA 1
ATOM 2095 C C . GLU A 1 265 ? -17.031 -34.344 -17.016 1 44.81 265 GLU A C 1
ATOM 2097 O O . GLU A 1 265 ? -17.938 -34.438 -17.859 1 44.81 265 GLU A O 1
ATOM 2102 N N . LYS A 1 266 ? -15.828 -33.906 -17.375 1 44.59 266 LYS A N 1
ATOM 2103 C CA . LYS A 1 266 ? -15.461 -34.312 -18.719 1 44.59 266 LYS A CA 1
ATOM 2104 C C . LYS A 1 266 ? -15.273 -35.844 -18.812 1 44.59 266 LYS A C 1
ATOM 2106 O O . LYS A 1 266 ? -14.914 -36.375 -19.875 1 44.59 266 LYS A O 1
ATOM 2111 N N . LYS A 1 267 ? -14.891 -36.469 -17.766 1 46.62 267 LYS A N 1
ATOM 2112 C CA . LYS A 1 267 ? -14.898 -37.938 -17.828 1 46.62 267 LYS A CA 1
ATOM 2113 C C . LYS A 1 267 ? -16.281 -38.469 -18.188 1 46.62 267 LYS A C 1
ATOM 2115 O O . LYS A 1 267 ? -17.297 -37.969 -17.688 1 46.62 267 LYS A O 1
ATOM 2120 N N . GLU A 1 268 ? -16.406 -38.969 -19.047 1 48.72 268 GLU A N 1
ATOM 2121 C CA . GLU A 1 268 ? -17.609 -39.656 -19.516 1 48.72 268 GLU A CA 1
ATOM 2122 C C . GLU A 1 268 ? -18.375 -40.281 -18.344 1 48.72 268 GLU A C 1
ATOM 2124 O O . GLU A 1 268 ? -17.781 -41.031 -17.547 1 48.72 268 GLU A O 1
ATOM 2129 N N . ASN A 1 269 ? -19.234 -39.562 -17.562 1 58.06 269 ASN A N 1
ATOM 2130 C CA . ASN A 1 269 ? -20.094 -40.25 -16.641 1 58.06 269 ASN A CA 1
ATOM 2131 C C . ASN A 1 269 ? -20.141 -41.75 -16.938 1 58.06 269 ASN A C 1
ATOM 2133 O O . ASN A 1 269 ? -20.531 -42.156 -18.031 1 58.06 269 ASN A O 1
ATOM 2137 N N . PRO A 1 270 ? -19.391 -42.469 -16.188 1 68.44 270 PRO A N 1
ATOM 2138 C CA . PRO A 1 270 ? -19.312 -43.906 -16.562 1 68.44 270 PRO A CA 1
ATOM 2139 C C . PRO A 1 270 ? -20.672 -44.5 -16.844 1 68.44 270 PRO A C 1
ATOM 2141 O O . PRO A 1 270 ? -20.766 -45.562 -17.469 1 68.44 270 PRO A O 1
ATOM 2144 N N . PHE A 1 271 ? -21.625 -43.812 -16.312 1 73.19 271 PHE A N 1
ATOM 2145 C CA . PHE A 1 271 ? -22.969 -44.406 -16.453 1 73.19 271 PHE A CA 1
ATOM 2146 C C . PHE A 1 271 ? -23.672 -43.875 -17.688 1 73.19 271 PHE A C 1
ATOM 2148 O O . PHE A 1 271 ? -24.703 -44.375 -18.094 1 73.19 271 PHE A O 1
ATOM 2155 N N . VAL A 1 272 ? -23.062 -42.656 -18.203 1 74.19 272 VAL A N 1
ATOM 2156 C CA . VAL A 1 272 ? -23.703 -42.125 -19.391 1 74.19 272 VAL A CA 1
ATOM 2157 C C . VAL A 1 272 ? -22.641 -41.719 -20.406 1 74.19 272 VAL A C 1
ATOM 2159 O O . VAL A 1 272 ? -21.641 -41.094 -20.047 1 74.19 272 VAL A O 1
ATOM 2162 N N . LYS A 1 273 ? -22.781 -42.219 -21.609 1 75.38 273 LYS A N 1
ATOM 2163 C CA . LYS A 1 273 ? -21.938 -41.812 -22.734 1 75.38 273 LYS A CA 1
ATOM 2164 C C . LYS A 1 273 ? -22.766 -41.188 -23.844 1 75.38 273 LYS A C 1
ATOM 2166 O O . LYS A 1 273 ? -23.75 -41.781 -24.297 1 75.38 273 LYS A O 1
ATOM 2171 N N . PHE A 1 274 ? -22.391 -39.938 -24.141 1 67 274 PHE A N 1
ATOM 2172 C CA . PHE A 1 274 ? -23.125 -39.25 -25.219 1 67 274 PHE A CA 1
ATOM 2173 C C . PHE A 1 274 ? -22.422 -39.438 -26.547 1 67 274 PHE A C 1
ATOM 2175 O O . PHE A 1 274 ? -21.203 -39.375 -26.641 1 67 274 PHE A O 1
ATOM 2182 N N . ASP A 1 275 ? -23.219 -40.094 -27.375 1 66.38 275 ASP A N 1
ATOM 2183 C CA . ASP A 1 275 ? -22.734 -40.281 -28.75 1 66.38 275 ASP A CA 1
ATOM 2184 C C . ASP A 1 275 ? -23.641 -39.562 -29.75 1 66.38 275 ASP A C 1
ATOM 2186 O O . ASP A 1 275 ? -24.688 -40.094 -30.141 1 66.38 275 ASP A O 1
ATOM 2190 N N . GLY A 1 276 ? -23.375 -38.406 -30.281 1 64.81 276 GLY A N 1
ATOM 2191 C CA . GLY A 1 276 ? -24.188 -37.594 -31.203 1 64.81 276 GLY A CA 1
ATOM 2192 C C . GLY A 1 276 ? -25.453 -37.062 -30.578 1 64.81 276 GLY A C 1
ATOM 2193 O O . GLY A 1 276 ? -25.406 -36.344 -29.578 1 64.81 276 GLY A O 1
ATOM 2194 N N . GLU A 1 277 ? -26.625 -37.281 -31.172 1 70.25 277 GLU A N 1
ATOM 2195 C CA . GLU A 1 277 ? -27.969 -36.875 -30.75 1 70.25 277 GLU A CA 1
ATOM 2196 C C . GLU A 1 277 ? -28.562 -37.906 -29.766 1 70.25 277 GLU A C 1
ATOM 2198 O O . GLU A 1 277 ? -29.688 -37.719 -29.281 1 70.25 277 GLU A O 1
ATOM 2203 N N . GLY A 1 278 ? -27.75 -38.906 -29.375 1 72.56 278 GLY A N 1
ATOM 2204 C CA . GLY A 1 278 ? -28.234 -39.938 -28.469 1 72.56 278 GLY A CA 1
ATOM 2205 C C . GLY A 1 278 ? -27.328 -40.156 -27.266 1 72.56 278 GLY A C 1
ATOM 2206 O O . GLY A 1 278 ? -26.297 -39.5 -27.141 1 72.56 278 GLY A O 1
ATOM 2207 N N . PHE A 1 279 ? -27.812 -40.781 -26.188 1 76.12 279 PHE A N 1
ATOM 2208 C CA . PHE A 1 279 ? -26.984 -41.125 -25.047 1 76.12 279 PHE A CA 1
ATOM 2209 C C . PHE A 1 279 ? -27.125 -42.625 -24.703 1 76.12 279 PHE A C 1
ATOM 2211 O O . PHE A 1 279 ? -28.094 -43.25 -25.094 1 76.12 279 PHE A O 1
ATOM 2218 N N . LEU A 1 280 ? -26.047 -43.312 -24.312 1 77.69 280 LEU A N 1
ATOM 2219 C CA . LEU A 1 280 ? -26.031 -44.656 -23.75 1 77.69 280 LEU A CA 1
ATOM 2220 C C . LEU A 1 280 ? -25.891 -44.594 -22.234 1 77.69 280 LEU A C 1
ATOM 2222 O O . LEU A 1 280 ? -24.906 -44.094 -21.719 1 77.69 280 LEU A O 1
ATOM 2226 N N . LEU A 1 281 ? -27 -44.906 -21.547 1 77.75 281 LEU A N 1
ATOM 2227 C CA . LEU A 1 281 ? -27.016 -44.969 -20.094 1 77.75 281 LEU A CA 1
ATOM 2228 C C . LEU A 1 281 ? -26.734 -46.406 -19.609 1 77.75 281 LEU A C 1
ATOM 2230 O O . LEU A 1 281 ? -27.453 -47.344 -19.969 1 77.75 281 LEU A O 1
ATOM 2234 N N . LYS A 1 282 ? -25.75 -46.625 -18.969 1 76.69 282 LYS A N 1
ATOM 2235 C CA . LYS A 1 282 ? -25.438 -47.938 -18.406 1 76.69 282 LYS A CA 1
ATOM 2236 C C . LYS A 1 282 ? -26.344 -48.25 -17.219 1 76.69 282 LYS A C 1
ATOM 2238 O O . LYS A 1 282 ? -26.891 -47.344 -16.594 1 76.69 282 LYS A O 1
ATOM 2243 N N . PRO A 1 283 ? -26.609 -49.594 -16.953 1 78.62 283 PRO A N 1
ATOM 2244 C CA . PRO A 1 283 ? -27.438 -49.969 -15.805 1 78.62 283 PRO A CA 1
ATOM 2245 C C . PRO A 1 283 ? -26.938 -49.375 -14.492 1 78.62 283 PRO A C 1
ATOM 2247 O O . PRO A 1 283 ? -25.734 -49.406 -14.211 1 78.62 283 PRO A O 1
ATOM 2250 N N . LEU A 1 284 ? -27.844 -48.719 -13.852 1 76.88 284 LEU A N 1
ATOM 2251 C CA . LEU A 1 284 ? -27.562 -48.094 -12.555 1 76.88 284 LEU A CA 1
ATOM 2252 C C . LEU A 1 284 ? -28.156 -48.906 -11.422 1 76.88 284 LEU A C 1
ATOM 2254 O O . LEU A 1 284 ? -29.312 -49.375 -11.516 1 76.88 284 LEU A O 1
ATOM 2258 N N . HIS A 1 285 ? -27.406 -49.344 -10.422 1 77.56 285 HIS A N 1
ATOM 2259 C CA . HIS A 1 285 ? -27.891 -49.969 -9.203 1 77.56 285 HIS A CA 1
ATOM 2260 C C . HIS A 1 285 ? -27.672 -49.094 -7.988 1 77.56 285 HIS A C 1
ATOM 2262 O O . HIS A 1 285 ? -26.531 -48.75 -7.648 1 77.56 285 HIS A O 1
ATOM 2268 N N . PHE A 1 286 ? -28.734 -48.625 -7.527 1 75.81 286 PHE A N 1
ATOM 2269 C CA . PHE A 1 286 ? -28.688 -47.812 -6.328 1 75.81 286 PHE A CA 1
ATOM 2270 C C . PHE A 1 286 ? -29.172 -48.562 -5.109 1 75.81 286 PHE A C 1
ATOM 2272 O O . PHE A 1 286 ? -30.25 -49.188 -5.137 1 75.81 286 PHE A O 1
ATOM 2279 N N . ASP A 1 287 ? -28.391 -48.688 -4.152 1 75.38 287 ASP A N 1
ATOM 2280 C CA . ASP A 1 287 ? -28.719 -49.188 -2.822 1 75.38 287 ASP A CA 1
ATOM 2281 C C . ASP A 1 287 ? -28.344 -48.188 -1.742 1 75.38 287 ASP A C 1
ATOM 2283 O O . ASP A 1 287 ? -27.188 -47.75 -1.656 1 75.38 287 ASP A O 1
ATOM 2287 N N . LYS A 1 288 ? -29.203 -47.656 -1.016 1 68.38 288 LYS A N 1
ATOM 2288 C CA . LYS A 1 288 ? -29.031 -46.625 0.01 1 68.38 288 LYS A CA 1
ATOM 2289 C C . LYS A 1 288 ? -27.906 -47 0.976 1 68.38 288 LYS A C 1
ATOM 2291 O O . LYS A 1 288 ? -27.234 -46.125 1.513 1 68.38 288 LYS A O 1
ATOM 2296 N N . LEU A 1 289 ? -27.75 -48.156 1.137 1 74.75 289 LEU A N 1
ATOM 2297 C CA . LEU A 1 289 ? -26.812 -48.656 2.129 1 74.75 289 LEU A CA 1
ATOM 2298 C C . LEU A 1 289 ? -25.438 -48.875 1.502 1 74.75 289 LEU A C 1
ATOM 2300 O O . LEU A 1 289 ? -24.406 -48.719 2.166 1 74.75 289 LEU A O 1
ATOM 2304 N N . SER A 1 290 ? -25.344 -49.219 0.276 1 75.69 290 SER A N 1
ATOM 2305 C CA . SER A 1 290 ? -24.094 -49.688 -0.3 1 75.69 290 SER A CA 1
ATOM 2306 C C . SER A 1 290 ? -23.516 -48.656 -1.265 1 75.69 290 SER A C 1
ATOM 2308 O O . SER A 1 290 ? -22.297 -48.625 -1.514 1 75.69 290 SER A O 1
ATOM 2310 N N . THR A 1 291 ? -24.281 -47.812 -1.783 1 73.12 291 THR A N 1
ATOM 2311 C CA . THR A 1 291 ? -23.797 -46.875 -2.779 1 73.12 291 THR A CA 1
ATOM 2312 C C . THR A 1 291 ? -23.125 -45.688 -2.105 1 73.12 291 THR A C 1
ATOM 2314 O O . THR A 1 291 ? -23.734 -45 -1.287 1 73.12 291 THR A O 1
ATOM 2317 N N . ASN A 1 292 ? -21.938 -45.656 -2.441 1 76.69 292 ASN A N 1
ATOM 2318 C CA . ASN A 1 292 ? -21.203 -44.531 -1.825 1 76.69 292 ASN A CA 1
ATOM 2319 C C . ASN A 1 292 ? -21.688 -43.188 -2.346 1 76.69 292 ASN A C 1
ATOM 2321 O O . ASN A 1 292 ? -22.234 -43.094 -3.443 1 76.69 292 ASN A O 1
ATOM 2325 N N . PRO A 1 293 ? -21.438 -42.188 -1.537 1 77.31 293 PRO A N 1
ATOM 2326 C CA . PRO A 1 293 ? -21.969 -40.875 -1.887 1 77.31 293 PRO A CA 1
ATOM 2327 C C . PRO A 1 293 ? -21.406 -40.344 -3.215 1 77.31 293 PRO A C 1
ATOM 2329 O O . PRO A 1 293 ? -22.125 -39.688 -3.963 1 77.31 293 PRO A O 1
ATOM 2332 N N . GLU A 1 294 ? -20.375 -40.75 -3.451 1 75.81 294 GLU A N 1
ATOM 2333 C CA . GLU A 1 294 ? -19.797 -40.281 -4.707 1 75.81 294 GLU A CA 1
ATOM 2334 C C . GLU A 1 294 ? -20.453 -40.969 -5.906 1 75.81 294 GLU A C 1
ATOM 2336 O O . GLU A 1 294 ? -20.75 -40.344 -6.91 1 75.81 294 GLU A O 1
ATOM 2341 N N . GLU A 1 295 ? -20.609 -42.281 -5.828 1 76 295 GLU A N 1
ATOM 2342 C CA . GLU A 1 295 ? -21.297 -43.031 -6.879 1 76 295 GLU A CA 1
ATOM 2343 C C . GLU A 1 295 ? -22.734 -42.531 -7.059 1 76 295 GLU A C 1
ATOM 2345 O O . GLU A 1 295 ? -23.219 -42.406 -8.188 1 76 295 GLU A O 1
ATOM 2350 N N . ARG A 1 296 ? -23.266 -42.188 -5.949 1 79.31 296 ARG A N 1
ATOM 2351 C CA . ARG A 1 296 ? -24.625 -41.625 -5.973 1 79.31 296 ARG A CA 1
ATOM 2352 C C . ARG A 1 296 ? -24.672 -40.312 -6.738 1 79.31 296 ARG A C 1
ATOM 2354 O O . ARG A 1 296 ? -25.578 -40.062 -7.531 1 79.31 296 ARG A O 1
ATOM 2361 N N . ARG A 1 297 ? -23.766 -39.594 -6.527 1 77.44 297 ARG A N 1
ATOM 2362 C CA . ARG A 1 297 ? -23.703 -38.312 -7.203 1 77.44 297 ARG A CA 1
ATOM 2363 C C . ARG A 1 297 ? -23.469 -38.469 -8.703 1 77.44 297 ARG A C 1
ATOM 2365 O O . ARG A 1 297 ? -24.094 -37.812 -9.516 1 77.44 297 ARG A O 1
ATOM 2372 N N . LEU A 1 298 ? -22.703 -39.375 -9.086 1 75.75 298 LEU A N 1
ATOM 2373 C CA . LEU A 1 298 ? -22.438 -39.656 -10.492 1 75.75 298 LEU A CA 1
ATOM 2374 C C . LEU A 1 298 ? -23.672 -40.219 -11.188 1 75.75 298 LEU A C 1
ATOM 2376 O O . LEU A 1 298 ? -23.953 -39.844 -12.336 1 75.75 298 LEU A O 1
ATOM 2380 N N . MET A 1 299 ? -24.391 -41.094 -10.484 1 79.12 299 MET A N 1
ATOM 2381 C CA . MET A 1 299 ? -25.641 -41.656 -10.992 1 79.12 299 MET A CA 1
ATOM 2382 C C . MET A 1 299 ? -26.672 -40.562 -11.203 1 79.12 299 MET A C 1
ATOM 2384 O O . MET A 1 299 ? -27.344 -40.531 -12.227 1 79.12 299 MET A O 1
ATOM 2388 N N . GLN A 1 300 ? -26.641 -39.656 -10.195 1 79.12 300 GLN A N 1
ATOM 2389 C CA . GLN A 1 300 ? -27.594 -38.562 -10.289 1 79.12 300 GLN A CA 1
ATOM 2390 C C . GLN A 1 300 ? -27.281 -37.656 -11.484 1 79.12 300 GLN A C 1
ATOM 2392 O O . GLN A 1 300 ? -28.172 -37.281 -12.234 1 79.12 300 GLN A O 1
ATOM 2397 N N . ASN A 1 301 ? -26.203 -37.438 -11.633 1 77.94 301 ASN A N 1
ATOM 2398 C CA . ASN A 1 301 ? -25.766 -36.594 -12.734 1 77.94 301 ASN A CA 1
ATOM 2399 C C . ASN A 1 301 ? -26 -37.25 -14.086 1 77.94 301 ASN A C 1
ATOM 2401 O O . ASN A 1 301 ? -26.422 -36.594 -15.039 1 77.94 301 ASN A O 1
ATOM 2405 N N . ALA A 1 302 ? -25.719 -38.5 -14.195 1 76.38 302 ALA A N 1
ATOM 2406 C CA . ALA A 1 302 ? -25.969 -39.281 -15.414 1 76.38 302 ALA A CA 1
ATOM 2407 C C . ALA A 1 302 ? -27.438 -39.219 -15.805 1 76.38 302 ALA A C 1
ATOM 2409 O O . ALA A 1 302 ? -27.781 -39.031 -16.969 1 76.38 302 ALA A O 1
ATOM 2410 N N . LEU A 1 303 ? -28.219 -39.312 -14.797 1 79.06 303 LEU A N 1
ATOM 2411 C CA . LEU A 1 303 ? -29.656 -39.344 -15.008 1 79.06 303 LEU A CA 1
ATOM 2412 C C . LEU A 1 303 ? -30.156 -37.938 -15.414 1 79.06 303 LEU A C 1
ATOM 2414 O O . LEU A 1 303 ? -31.016 -37.812 -16.297 1 79.06 303 LEU A O 1
ATOM 2418 N N . GLU A 1 304 ? -29.562 -37.031 -14.828 1 79.19 304 GLU A N 1
ATOM 2419 C CA . GLU A 1 304 ? -29.984 -35.656 -15.148 1 79.19 304 GLU A CA 1
ATOM 2420 C C . GLU A 1 304 ? -29.578 -35.281 -16.562 1 79.19 304 GLU A C 1
ATOM 2422 O O . GLU A 1 304 ? -30.375 -34.688 -17.297 1 79.19 304 GLU A O 1
ATOM 2427 N N . LYS A 1 305 ? -28.547 -35.656 -16.922 1 76.19 305 LYS A N 1
ATOM 2428 C CA . LYS A 1 305 ? -28.062 -35.375 -18.266 1 76.19 305 LYS A CA 1
ATOM 2429 C C . LYS A 1 305 ? -28.844 -36.156 -19.328 1 76.19 305 LYS A C 1
ATOM 2431 O O . LYS A 1 305 ? -29.188 -35.625 -20.375 1 76.19 305 LYS A O 1
ATOM 2436 N N . ALA A 1 306 ? -29.078 -37.375 -18.984 1 75.06 306 ALA A N 1
ATOM 2437 C CA . ALA A 1 306 ? -29.875 -38.219 -19.875 1 75.06 306 ALA A CA 1
ATOM 2438 C C . ALA A 1 306 ? -31.281 -37.656 -20.031 1 75.06 306 ALA A C 1
ATOM 2440 O O . ALA A 1 306 ? -31.828 -37.594 -21.141 1 75.06 306 ALA A O 1
ATOM 2441 N N . LEU A 1 307 ? -31.766 -37.125 -18.938 1 77.44 307 LEU A N 1
ATOM 2442 C CA . LEU A 1 307 ? -33.094 -36.531 -18.953 1 77.44 307 LEU A CA 1
ATOM 2443 C C . LEU A 1 307 ? -33.125 -35.281 -19.797 1 77.44 307 LEU A C 1
ATOM 2445 O O . LEU A 1 307 ? -34.094 -35.031 -20.531 1 77.44 307 LEU A O 1
ATOM 2449 N N . ALA A 1 308 ? -32.125 -34.656 -19.797 1 76.38 308 ALA A N 1
ATOM 2450 C CA . ALA A 1 308 ? -32.031 -33.406 -20.547 1 76.38 308 ALA A CA 1
ATOM 2451 C C . ALA A 1 308 ? -31.891 -33.656 -22.031 1 76.38 308 ALA A C 1
ATOM 2453 O O . ALA A 1 308 ? -32.438 -32.906 -22.859 1 76.38 308 ALA A O 1
ATOM 2454 N N . ALA A 1 309 ? -31.328 -34.719 -22.328 1 71.12 309 ALA A N 1
ATOM 2455 C CA . ALA A 1 309 ? -31.125 -35.031 -23.719 1 71.12 309 ALA A CA 1
ATOM 2456 C C . ALA A 1 309 ? -32.406 -35.562 -24.359 1 71.12 309 ALA A C 1
ATOM 2458 O O . ALA A 1 309 ? -32.562 -35.531 -25.578 1 71.12 309 ALA A O 1
ATOM 2459 N N . LEU A 1 310 ? -33.25 -35.938 -23.5 1 72.94 310 LEU A N 1
ATOM 2460 C CA . LEU A 1 310 ? -34.531 -36.469 -23.969 1 72.94 310 LEU A CA 1
ATOM 2461 C C . LEU A 1 310 ? -35.562 -35.375 -24.172 1 72.94 310 LEU A C 1
ATOM 2463 O O . LEU A 1 310 ? -36.625 -35.594 -24.75 1 72.94 310 LEU A O 1
ATOM 2467 N N . LYS A 1 311 ? -35.281 -34.125 -23.828 1 70.06 311 LYS A N 1
ATOM 2468 C CA . LYS A 1 311 ? -36.156 -33 -24.125 1 70.06 311 LYS A CA 1
ATOM 2469 C C . LYS A 1 311 ? -35.781 -32.344 -25.453 1 70.06 311 LYS A C 1
ATOM 2471 O O . LYS A 1 311 ? -34.625 -32.344 -25.828 1 70.06 311 LYS A O 1
ATOM 2476 N N . MET B 1 1 ? 80.125 -26.828 20.531 1 61.25 1 MET B N 1
ATOM 2477 C CA . MET B 1 1 ? 79 -26.797 19.625 1 61.25 1 MET B CA 1
ATOM 2478 C C . MET B 1 1 ? 79.312 -25.906 18.422 1 61.25 1 MET B C 1
ATOM 2480 O O . MET B 1 1 ? 79.875 -24.812 18.562 1 61.25 1 MET B O 1
ATOM 2484 N N . ASP B 1 2 ? 79.25 -26.5 17.266 1 80.88 2 ASP B N 1
ATOM 2485 C CA . ASP B 1 2 ? 79.75 -25.875 16.031 1 80.88 2 ASP B CA 1
ATOM 2486 C C . ASP B 1 2 ? 78.875 -24.656 15.688 1 80.88 2 ASP B C 1
ATOM 2488 O O . ASP B 1 2 ? 77.688 -24.766 15.469 1 80.88 2 ASP B O 1
ATOM 2492 N N . ILE B 1 3 ? 79.25 -23.547 16.016 1 83.81 3 ILE B N 1
ATOM 2493 C CA . ILE B 1 3 ? 78.688 -22.234 15.859 1 83.81 3 ILE B CA 1
ATOM 2494 C C . ILE B 1 3 ? 78.062 -22.109 14.461 1 83.81 3 ILE B C 1
ATOM 2496 O O . ILE B 1 3 ? 77 -21.469 14.273 1 83.81 3 ILE B O 1
ATOM 2500 N N . ASN B 1 4 ? 78.625 -22.766 13.539 1 83.31 4 ASN B N 1
ATOM 2501 C CA . ASN B 1 4 ? 78.125 -22.75 12.164 1 83.31 4 ASN B CA 1
ATOM 2502 C C . ASN B 1 4 ? 76.75 -23.484 12.023 1 83.31 4 ASN B C 1
ATOM 2504 O O . ASN B 1 4 ? 75.875 -23.047 11.273 1 83.31 4 ASN B O 1
ATOM 2508 N N . LYS B 1 5 ? 76.562 -24.484 12.805 1 85.62 5 LYS B N 1
ATOM 2509 C CA . LYS B 1 5 ? 75.312 -25.266 12.781 1 85.62 5 LYS B CA 1
ATOM 2510 C C . LYS B 1 5 ? 74.125 -24.469 13.383 1 85.62 5 LYS B C 1
ATOM 2512 O O . LYS B 1 5 ? 73.062 -24.484 12.852 1 85.62 5 LYS B O 1
ATOM 2517 N N . VAL B 1 6 ? 74.438 -23.75 14.422 1 84.25 6 VAL B N 1
ATOM 2518 C CA . VAL B 1 6 ? 73.438 -22.953 15.109 1 84.25 6 VAL B CA 1
ATOM 2519 C C . VAL B 1 6 ? 73 -21.812 14.203 1 84.25 6 VAL B C 1
ATOM 2521 O O . VAL B 1 6 ? 71.812 -21.516 14.133 1 84.25 6 VAL B O 1
ATOM 2524 N N . LEU B 1 7 ? 73.875 -21.234 13.438 1 83.25 7 LEU B N 1
ATOM 2525 C CA . LEU B 1 7 ? 73.562 -20.141 12.516 1 83.25 7 LEU B CA 1
ATOM 2526 C C . LEU B 1 7 ? 72.688 -20.625 11.383 1 83.25 7 LEU B C 1
ATOM 2528 O O . LEU B 1 7 ? 71.75 -19.938 10.992 1 83.25 7 LEU B O 1
ATOM 2532 N N . GLU B 1 8 ? 73 -21.766 10.898 1 85 8 GLU B N 1
ATOM 2533 C CA . GLU B 1 8 ? 72.188 -22.344 9.82 1 85 8 GLU B CA 1
ATOM 2534 C C . GLU B 1 8 ? 70.75 -22.625 10.289 1 85 8 GLU B C 1
ATOM 2536 O O . GLU B 1 8 ? 69.812 -22.391 9.547 1 85 8 GLU B O 1
ATOM 2541 N N . GLU B 1 9 ? 70.562 -23.078 11.531 1 84.44 9 GLU B N 1
ATOM 2542 C CA . GLU B 1 9 ? 69.25 -23.375 12.102 1 84.44 9 GLU B CA 1
ATOM 2543 C C . GLU B 1 9 ? 68.438 -22.109 12.289 1 84.44 9 GLU B C 1
ATOM 2545 O O . GLU B 1 9 ? 67.25 -22.078 12.016 1 84.44 9 GLU B O 1
ATOM 2550 N N . GLU B 1 10 ? 69.062 -21.062 12.695 1 82.44 10 GLU B N 1
ATOM 2551 C CA . GLU B 1 10 ? 68.375 -19.797 12.93 1 82.44 10 GLU B CA 1
ATOM 2552 C C . GLU B 1 10 ? 67.875 -19.156 11.617 1 82.44 10 GLU B C 1
ATOM 2554 O O . GLU B 1 10 ? 66.812 -18.594 11.539 1 82.44 10 GLU B O 1
ATOM 2559 N N . LYS B 1 11 ? 68.75 -19.266 10.602 1 84.19 11 LYS B N 1
ATOM 2560 C CA . LYS B 1 11 ? 68.375 -18.766 9.273 1 84.19 11 LYS B CA 1
ATOM 2561 C C . LYS B 1 11 ? 67.188 -19.516 8.711 1 84.19 11 LYS B C 1
ATOM 2563 O O . LYS B 1 11 ? 66.312 -18.906 8.109 1 84.19 11 LYS B O 1
ATOM 2568 N N . ALA B 1 12 ? 67.25 -20.797 8.992 1 85.25 12 ALA B N 1
ATOM 2569 C CA . ALA B 1 12 ? 66.125 -21.625 8.523 1 85.25 12 ALA B CA 1
ATOM 2570 C C . ALA B 1 12 ? 64.812 -21.219 9.219 1 85.25 12 ALA B C 1
ATOM 2572 O O . ALA B 1 12 ? 63.781 -21.141 8.578 1 85.25 12 ALA B O 1
ATOM 2573 N N . LYS B 1 13 ? 64.875 -20.953 10.484 1 84.31 13 LYS B N 1
ATOM 2574 C CA . LYS B 1 13 ? 63.719 -20.516 11.25 1 84.31 13 LYS B CA 1
ATOM 2575 C C . LYS B 1 13 ? 63.188 -19.188 10.742 1 84.31 13 LYS B C 1
ATOM 2577 O O . LYS B 1 13 ? 61.969 -19 10.625 1 84.31 13 LYS B O 1
ATOM 2582 N N . TYR B 1 14 ? 64.062 -18.312 10.438 1 82.5 14 TYR B N 1
ATOM 2583 C CA . TYR B 1 14 ? 63.688 -17 9.922 1 82.5 14 TYR B CA 1
ATOM 2584 C C . TYR B 1 14 ? 63 -17.109 8.578 1 82.5 14 TYR B C 1
ATOM 2586 O O . TYR B 1 14 ? 61.938 -16.484 8.359 1 82.5 14 TYR B O 1
ATOM 2594 N N . GLU B 1 15 ? 63.531 -17.922 7.73 1 84.56 15 GLU B N 1
ATOM 2595 C CA . GLU B 1 15 ? 62.938 -18.109 6.41 1 84.56 15 GLU B CA 1
ATOM 2596 C C . GLU B 1 15 ? 61.562 -18.719 6.508 1 84.56 15 GLU B C 1
ATOM 2598 O O . GLU B 1 15 ? 60.625 -18.297 5.801 1 84.56 15 GLU B O 1
ATOM 2603 N N . GLU B 1 16 ? 61.406 -19.625 7.383 1 85.12 16 GLU B N 1
ATOM 2604 C CA . GLU B 1 16 ? 60.125 -20.25 7.602 1 85.12 16 GLU B CA 1
ATOM 2605 C C . GLU B 1 16 ? 59.094 -19.234 8.125 1 85.12 16 GLU B C 1
ATOM 2607 O O . GLU B 1 16 ? 57.969 -19.219 7.664 1 85.12 16 GLU B O 1
ATOM 2612 N N . LEU B 1 17 ? 59.469 -18.406 9.062 1 83.19 17 LEU B N 1
ATOM 2613 C CA . LEU B 1 17 ? 58.594 -17.406 9.648 1 83.19 17 LEU B CA 1
ATOM 2614 C C . LEU B 1 17 ? 58.188 -16.375 8.602 1 83.19 17 LEU B C 1
ATOM 2616 O O . LEU B 1 17 ? 57.031 -15.898 8.594 1 83.19 17 LEU B O 1
ATOM 2620 N N . GLU B 1 18 ? 59.094 -16.047 7.742 1 84.31 18 GLU B N 1
ATOM 2621 C CA . GLU B 1 18 ? 58.812 -15.109 6.668 1 84.31 18 GLU B CA 1
ATOM 2622 C C . GLU B 1 18 ? 57.719 -15.656 5.738 1 84.31 18 GLU B C 1
ATOM 2624 O O . GLU B 1 18 ? 56.812 -14.922 5.332 1 84.31 18 GLU B O 1
ATOM 2629 N N . VAL B 1 19 ? 57.906 -16.891 5.434 1 87 19 VAL B N 1
ATOM 2630 C CA . VAL B 1 19 ? 56.906 -17.531 4.574 1 87 19 VAL B CA 1
ATOM 2631 C C . VAL B 1 19 ? 55.562 -17.578 5.273 1 87 19 VAL B C 1
ATOM 2633 O O . VAL B 1 19 ? 54.531 -17.25 4.664 1 87 19 VAL B O 1
ATOM 2636 N N . LEU B 1 20 ? 55.531 -17.938 6.539 1 82.69 20 LEU B N 1
ATOM 2637 C CA . LEU B 1 20 ? 54.281 -17.969 7.316 1 82.69 20 LEU B CA 1
ATOM 2638 C C . LEU B 1 20 ? 53.656 -16.578 7.402 1 82.69 20 LEU B C 1
ATOM 2640 O O . LEU B 1 20 ? 52.438 -16.438 7.277 1 82.69 20 LEU B O 1
ATOM 2644 N N . TYR B 1 21 ? 54.531 -15.633 7.613 1 82.62 21 TYR B N 1
ATOM 2645 C CA . TYR B 1 21 ? 54.094 -14.242 7.684 1 82.62 21 TYR B CA 1
ATOM 2646 C C . TYR B 1 21 ? 53.406 -13.82 6.391 1 82.62 21 TYR B C 1
ATOM 2648 O O . TYR B 1 21 ? 52.281 -13.281 6.418 1 82.62 21 TYR B O 1
ATOM 2656 N N . GLN B 1 22 ? 54 -14.164 5.344 1 86.12 22 GLN B N 1
ATOM 2657 C CA . GLN B 1 22 ? 53.438 -13.773 4.055 1 86.12 22 GLN B CA 1
ATOM 2658 C C . GLN B 1 22 ? 52.156 -14.516 3.781 1 86.12 22 GLN B C 1
ATOM 2660 O O . GLN B 1 22 ? 51.188 -13.93 3.273 1 86.12 22 GLN B O 1
ATOM 2665 N N . ASN B 1 23 ? 52.031 -15.742 4.117 1 84.44 23 ASN B N 1
ATOM 2666 C CA . ASN B 1 23 ? 50.844 -16.547 3.926 1 84.44 23 ASN B CA 1
ATOM 2667 C C . ASN B 1 23 ? 49.656 -15.984 4.73 1 84.44 23 ASN B C 1
ATOM 2669 O O . ASN B 1 23 ? 48.531 -15.922 4.234 1 84.44 23 ASN B O 1
ATOM 2673 N N . ILE B 1 24 ? 49.906 -15.586 5.895 1 83.81 24 ILE B N 1
ATOM 2674 C CA . ILE B 1 24 ? 48.875 -15.047 6.758 1 83.81 24 ILE B CA 1
ATOM 2675 C C . ILE B 1 24 ? 48.375 -13.711 6.203 1 83.81 24 ILE B C 1
ATOM 2677 O O . ILE B 1 24 ? 47.188 -13.438 6.195 1 83.81 24 ILE B O 1
ATOM 2681 N N . ILE B 1 25 ? 49.312 -12.953 5.766 1 84.75 25 ILE B N 1
ATOM 2682 C CA . ILE B 1 25 ? 48.969 -11.664 5.184 1 84.75 25 ILE B CA 1
ATOM 2683 C C . ILE B 1 25 ? 48.062 -11.883 3.969 1 84.75 25 ILE B C 1
ATOM 2685 O O . ILE B 1 25 ? 47.031 -11.234 3.842 1 84.75 25 ILE B O 1
ATOM 2689 N N . ASP B 1 26 ? 48.469 -12.789 3.139 1 88.19 26 ASP B N 1
ATOM 2690 C CA . ASP B 1 26 ? 47.688 -13.062 1.929 1 88.19 26 ASP B CA 1
ATOM 2691 C C . ASP B 1 26 ? 46.312 -13.586 2.271 1 88.19 26 ASP B C 1
ATOM 2693 O O . ASP B 1 26 ? 45.312 -13.125 1.715 1 88.19 26 ASP B O 1
ATOM 2697 N N . HIS B 1 27 ? 46.281 -14.492 3.174 1 87.19 27 HIS B N 1
ATOM 2698 C CA . HIS B 1 27 ? 45 -15.078 3.586 1 87.19 27 HIS B CA 1
ATOM 2699 C C . HIS B 1 27 ? 44.094 -14.039 4.242 1 87.19 27 HIS B C 1
ATOM 2701 O O . HIS B 1 27 ? 42.906 -13.961 3.934 1 87.19 27 HIS B O 1
ATOM 2707 N N . SER B 1 28 ? 44.656 -13.242 5.094 1 85.56 28 SER B N 1
ATOM 2708 C CA . SER B 1 28 ? 43.906 -12.203 5.789 1 85.56 28 SER B CA 1
ATOM 2709 C C . SER B 1 28 ? 43.375 -11.156 4.812 1 85.56 28 SER B C 1
ATOM 2711 O O . SER B 1 28 ? 42.219 -10.703 4.938 1 85.56 28 SER B O 1
ATOM 2713 N N . THR B 1 29 ? 44.125 -10.836 3.875 1 87.31 29 THR B N 1
ATOM 2714 C CA . THR B 1 29 ? 43.719 -9.867 2.863 1 87.31 29 THR B CA 1
ATOM 2715 C C . THR B 1 29 ? 42.594 -10.422 2.018 1 87.31 29 THR B C 1
ATOM 2717 O O . THR B 1 29 ? 41.625 -9.703 1.698 1 87.31 29 THR B O 1
ATOM 2720 N N . GLU B 1 30 ? 42.656 -11.672 1.688 1 89.06 30 GLU B N 1
ATOM 2721 C CA . GLU B 1 30 ? 41.594 -12.312 0.908 1 89.06 30 GLU B CA 1
ATOM 2722 C C . GLU B 1 30 ? 40.281 -12.336 1.677 1 89.06 30 GLU B C 1
ATOM 2724 O O . GLU B 1 30 ? 39.25 -12 1.128 1 89.06 30 GLU B O 1
ATOM 2729 N N . ILE B 1 31 ? 40.344 -12.656 2.877 1 88.62 31 ILE B N 1
ATOM 2730 C CA . ILE B 1 31 ? 39.156 -12.727 3.717 1 88.62 31 ILE B CA 1
ATOM 2731 C C . ILE B 1 31 ? 38.562 -11.328 3.887 1 88.62 31 ILE B C 1
ATOM 2733 O O . ILE B 1 31 ? 37.344 -11.148 3.807 1 88.62 31 ILE B O 1
ATOM 2737 N N . GLU B 1 32 ? 39.438 -10.406 4.16 1 86.88 32 GLU B N 1
ATOM 2738 C CA . GLU B 1 32 ? 39 -9.016 4.297 1 86.88 32 GLU B CA 1
ATOM 2739 C C . GLU B 1 32 ? 38.281 -8.531 3.033 1 86.88 32 GLU B C 1
ATOM 2741 O O . GLU B 1 32 ? 37.219 -7.902 3.107 1 86.88 32 GLU B O 1
ATOM 2746 N N . ASN B 1 33 ? 38.844 -8.898 1.918 1 89.94 33 ASN B N 1
ATOM 2747 C CA . ASN B 1 33 ? 38.281 -8.484 0.648 1 89.94 33 ASN B CA 1
ATOM 2748 C C . ASN B 1 33 ? 36.906 -9.141 0.419 1 89.94 33 ASN B C 1
ATOM 2750 O O . ASN B 1 33 ? 35.969 -8.492 -0.045 1 89.94 33 ASN B O 1
ATOM 2754 N N . GLU B 1 34 ? 36.812 -10.328 0.751 1 90.44 34 GLU B N 1
ATOM 2755 C CA . GLU B 1 34 ? 35.562 -11.047 0.612 1 90.44 34 GLU B CA 1
ATOM 2756 C C . GLU B 1 34 ? 34.469 -10.453 1.518 1 90.44 34 GLU B C 1
ATOM 2758 O O . GLU B 1 34 ? 33.344 -10.25 1.089 1 90.44 34 GLU B O 1
ATOM 2763 N N . LEU B 1 35 ? 34.844 -10.117 2.678 1 90.31 35 LEU B N 1
ATOM 2764 C CA . LEU B 1 35 ? 33.906 -9.562 3.641 1 90.31 35 LEU B CA 1
ATOM 2765 C C . LEU B 1 35 ? 33.469 -8.156 3.229 1 90.31 35 LEU B C 1
ATOM 2767 O O . LEU B 1 35 ? 32.312 -7.781 3.404 1 90.31 35 LEU B O 1
ATOM 2771 N N . LEU B 1 36 ? 34.375 -7.473 2.674 1 89.94 36 LEU B N 1
ATOM 2772 C CA . LEU B 1 36 ? 34.062 -6.129 2.195 1 89.94 36 LEU B CA 1
ATOM 2773 C C . LEU B 1 36 ? 33.094 -6.18 1.01 1 89.94 36 LEU B C 1
ATOM 2775 O O . LEU B 1 36 ? 32.156 -5.387 0.933 1 89.94 36 LEU B O 1
ATOM 2779 N N . GLU B 1 37 ? 33.375 -7.117 0.163 1 91.56 37 GLU B N 1
ATOM 2780 C CA . GLU B 1 37 ? 32.5 -7.277 -0.99 1 91.56 37 GLU B CA 1
ATOM 2781 C C . GLU B 1 37 ? 31.078 -7.699 -0.56 1 91.56 37 GLU B C 1
ATOM 2783 O O . GLU B 1 37 ? 30.094 -7.199 -1.091 1 91.56 37 GLU B O 1
ATOM 2788 N N . ASN B 1 38 ? 31.094 -8.539 0.311 1 91.12 38 ASN B N 1
ATOM 2789 C CA . ASN B 1 38 ? 29.797 -8.977 0.836 1 91.12 38 ASN B CA 1
ATOM 2790 C C . ASN B 1 38 ? 29.047 -7.832 1.52 1 91.12 38 ASN B C 1
ATOM 2792 O O . ASN B 1 38 ? 27.844 -7.672 1.331 1 91.12 38 ASN B O 1
ATOM 2796 N N . ASN B 1 39 ? 29.766 -7.113 2.234 1 90.25 39 ASN B N 1
ATOM 2797 C CA . ASN B 1 39 ? 29.188 -5.953 2.9 1 90.25 39 ASN B CA 1
ATOM 2798 C C . ASN B 1 39 ? 28.625 -4.949 1.895 1 90.25 39 ASN B C 1
ATOM 2800 O O . ASN B 1 39 ? 27.547 -4.398 2.092 1 90.25 39 ASN B O 1
ATOM 2804 N N . LYS B 1 40 ? 29.359 -4.758 0.905 1 90.38 40 LYS B N 1
ATOM 2805 C CA . LYS B 1 40 ? 28.906 -3.844 -0.144 1 90.38 40 LYS B CA 1
ATOM 2806 C C . LYS B 1 40 ? 27.641 -4.359 -0.825 1 90.38 40 LYS B C 1
ATOM 2808 O O . LYS B 1 40 ? 26.719 -3.588 -1.086 1 90.38 40 LYS B O 1
ATOM 2813 N N . LYS B 1 41 ? 27.656 -5.57 -1.062 1 90.06 41 LYS B N 1
ATOM 2814 C CA . LYS B 1 41 ? 26.516 -6.188 -1.719 1 90.06 41 LYS B CA 1
ATOM 2815 C C . LYS B 1 41 ? 25.266 -6.082 -0.853 1 90.06 41 LYS B C 1
ATOM 2817 O O . LYS B 1 41 ? 24.203 -5.66 -1.328 1 90.06 41 LYS B O 1
ATOM 2822 N N . ILE B 1 42 ? 25.406 -6.379 0.35 1 88.88 42 ILE B N 1
ATOM 2823 C CA . ILE B 1 42 ? 24.266 -6.363 1.255 1 88.88 42 ILE B CA 1
ATOM 2824 C C . ILE B 1 42 ? 23.781 -4.93 1.453 1 88.88 42 ILE B C 1
ATOM 2826 O O . ILE B 1 42 ? 22.578 -4.676 1.507 1 88.88 42 ILE B O 1
ATOM 2830 N N . GLN B 1 43 ? 24.719 -4.062 1.517 1 89.69 43 GLN B N 1
ATOM 2831 C CA . GLN B 1 43 ? 24.375 -2.65 1.655 1 89.69 43 GLN B CA 1
ATOM 2832 C C . GLN B 1 43 ? 23.609 -2.146 0.431 1 89.69 43 GLN B C 1
ATOM 2834 O O . GLN B 1 43 ? 22.672 -1.358 0.557 1 89.69 43 GLN B O 1
ATOM 2839 N N . MET B 1 44 ? 24.016 -2.631 -0.647 1 88.75 44 MET B N 1
ATOM 2840 C CA . MET B 1 44 ? 23.328 -2.268 -1.883 1 88.75 44 MET B CA 1
ATOM 2841 C C . MET B 1 44 ? 21.875 -2.748 -1.861 1 88.75 44 MET B C 1
ATOM 2843 O O . MET B 1 44 ? 20.969 -2.01 -2.244 1 88.75 44 MET B O 1
ATOM 2847 N N . TYR B 1 45 ? 21.734 -3.957 -1.427 1 86 45 TYR B N 1
ATOM 2848 C CA . TYR B 1 45 ? 20.375 -4.496 -1.313 1 86 45 TYR B CA 1
ATOM 2849 C C . TYR B 1 45 ? 19.547 -3.672 -0.342 1 86 45 TYR B C 1
ATOM 2851 O O . TYR B 1 45 ? 18.375 -3.373 -0.614 1 86 45 TYR B O 1
ATOM 2859 N N . LEU B 1 46 ? 20.125 -3.322 0.676 1 85.88 46 LEU B N 1
ATOM 2860 C CA . LEU B 1 46 ? 19.438 -2.533 1.697 1 85.88 46 LEU B CA 1
ATOM 2861 C C . LEU B 1 46 ? 19.016 -1.179 1.143 1 85.88 46 LEU B C 1
ATOM 2863 O O . LEU B 1 46 ? 17.891 -0.732 1.382 1 85.88 46 LEU B O 1
ATOM 2867 N N . ASP B 1 47 ? 19.891 -0.564 0.424 1 86.75 47 ASP B N 1
ATOM 2868 C CA . ASP B 1 47 ? 19.625 0.744 -0.162 1 86.75 47 ASP B CA 1
ATOM 2869 C C . ASP B 1 47 ? 18.484 0.659 -1.177 1 86.75 47 ASP B C 1
ATOM 2871 O O . ASP B 1 47 ? 17.641 1.559 -1.252 1 86.75 47 ASP B O 1
ATOM 2875 N N . ARG B 1 48 ? 18.438 -0.398 -1.846 1 83.75 48 ARG B N 1
ATOM 2876 C CA . ARG B 1 48 ? 17.375 -0.607 -2.826 1 83.75 48 ARG B CA 1
ATOM 2877 C C . ARG B 1 48 ? 16.047 -0.855 -2.139 1 83.75 48 ARG B C 1
ATOM 2879 O O . ARG B 1 48 ? 15.016 -0.323 -2.561 1 83.75 48 ARG B O 1
ATOM 2886 N N . MET B 1 49 ? 16.078 -1.582 -1.083 1 85.44 49 MET B N 1
ATOM 2887 C CA . MET B 1 49 ? 14.859 -1.948 -0.372 1 85.44 49 MET B CA 1
ATOM 2888 C C . MET B 1 49 ? 14.305 -0.758 0.402 1 85.44 49 MET B C 1
ATOM 2890 O O . MET B 1 49 ? 13.086 -0.625 0.552 1 85.44 49 MET B O 1
ATOM 2894 N N . ARG B 1 50 ? 15.156 0.074 0.816 1 84 50 ARG B N 1
ATOM 2895 C CA . ARG B 1 50 ? 14.773 1.247 1.596 1 84 50 ARG B CA 1
ATOM 2896 C C . ARG B 1 50 ? 13.789 2.121 0.822 1 84 50 ARG B C 1
ATOM 2898 O O . ARG B 1 50 ? 12.891 2.727 1.412 1 84 50 ARG B O 1
ATOM 2905 N N . ARG B 1 51 ? 13.883 2.133 -0.439 1 82.88 51 ARG B N 1
ATOM 2906 C CA . ARG B 1 51 ? 13.055 2.992 -1.281 1 82.88 51 ARG B CA 1
ATOM 2907 C C . ARG B 1 51 ? 11.602 2.547 -1.254 1 82.88 51 ARG B C 1
ATOM 2909 O O . ARG B 1 51 ? 10.711 3.297 -1.655 1 82.88 51 ARG B O 1
ATOM 2916 N N . TYR B 1 52 ? 11.375 1.394 -0.812 1 83.19 52 TYR B N 1
ATOM 2917 C CA . TYR B 1 52 ? 10.023 0.847 -0.826 1 83.19 52 TYR B CA 1
ATOM 2918 C C . TYR B 1 52 ? 9.352 1.01 0.535 1 83.19 52 TYR B C 1
ATOM 2920 O O . TYR B 1 52 ? 8.242 0.521 0.75 1 83.19 52 TYR B O 1
ATOM 2928 N N . LEU B 1 53 ? 10.109 1.689 1.431 1 80.75 53 LEU B N 1
ATOM 2929 C CA . LEU B 1 53 ? 9.594 1.966 2.77 1 80.75 53 LEU B CA 1
ATOM 2930 C C . LEU B 1 53 ? 9.555 3.467 3.037 1 80.75 53 LEU B C 1
ATOM 2932 O O . LEU B 1 53 ? 10.398 4.215 2.527 1 80.75 53 LEU B O 1
ATOM 2936 N N . SER B 1 54 ? 8.539 3.922 3.852 1 75.56 54 SER B N 1
ATOM 2937 C CA . SER B 1 54 ? 8.617 5.305 4.316 1 75.56 54 SER B CA 1
ATOM 2938 C C . SER B 1 54 ? 9.852 5.535 5.176 1 75.56 54 SER B C 1
ATOM 2940 O O . SER B 1 54 ? 10.328 4.617 5.848 1 75.56 54 SER B O 1
ATOM 2942 N N . PRO B 1 55 ? 10.328 6.816 5.203 1 75.75 55 PRO B N 1
ATOM 2943 C CA . PRO B 1 55 ? 11.5 7.109 6.023 1 75.75 55 PRO B CA 1
ATOM 2944 C C . PRO B 1 55 ? 11.289 6.789 7.504 1 75.75 55 PRO B C 1
ATOM 2946 O O . PRO B 1 55 ? 12.195 6.301 8.172 1 75.75 55 PRO B O 1
ATOM 2949 N N . GLN B 1 56 ? 10.109 7.066 7.984 1 77.69 56 GLN B N 1
ATOM 2950 C CA . GLN B 1 56 ? 9.805 6.812 9.391 1 77.69 56 GLN B CA 1
ATOM 2951 C C . GLN B 1 56 ? 9.867 5.32 9.703 1 77.69 56 GLN B C 1
ATOM 2953 O O . GLN B 1 56 ? 10.391 4.918 10.742 1 77.69 56 GLN B O 1
ATOM 2958 N N . LEU B 1 57 ? 9.398 4.547 8.812 1 77.75 57 LEU B N 1
ATOM 2959 C CA . LEU B 1 57 ? 9.414 3.1 9 1 77.75 57 LEU B CA 1
ATOM 2960 C C . LEU B 1 57 ? 10.836 2.557 8.922 1 77.75 57 LEU B C 1
ATOM 2962 O O . LEU B 1 57 ? 11.211 1.68 9.703 1 77.75 57 LEU B O 1
ATOM 2966 N N . TYR B 1 58 ? 11.562 3.057 7.996 1 81.56 58 TYR B N 1
ATOM 2967 C CA . TYR B 1 58 ? 12.953 2.654 7.875 1 81.56 58 TYR B CA 1
ATOM 2968 C C . TYR B 1 58 ? 13.711 2.922 9.172 1 81.56 58 TYR B C 1
ATOM 2970 O O . TYR B 1 58 ? 14.477 2.074 9.633 1 81.56 58 TYR B O 1
ATOM 2978 N N . GLU B 1 59 ? 13.5 4.055 9.711 1 82.06 59 GLU B N 1
ATOM 2979 C CA . GLU B 1 59 ? 14.164 4.426 10.961 1 82.06 59 GLU B CA 1
ATOM 2980 C C . GLU B 1 59 ? 13.75 3.496 12.102 1 82.06 59 GLU B C 1
ATOM 2982 O O . GLU B 1 59 ? 14.562 3.15 12.953 1 82.06 59 GLU B O 1
ATOM 2987 N N . MET B 1 60 ? 12.539 3.131 12.008 1 78.5 60 MET B N 1
ATOM 2988 C CA . MET B 1 60 ? 12.031 2.23 13.039 1 78.5 60 MET B CA 1
ATOM 2989 C C . MET B 1 60 ? 12.688 0.858 12.938 1 78.5 60 MET B C 1
ATOM 2991 O O . MET B 1 60 ? 13.047 0.258 13.953 1 78.5 60 MET B O 1
ATOM 2995 N N . ILE B 1 61 ? 12.836 0.375 11.727 1 80.5 61 ILE B N 1
ATOM 2996 C CA . ILE B 1 61 ? 13.375 -0.956 11.469 1 80.5 61 ILE B CA 1
ATOM 2997 C C . ILE B 1 61 ? 14.859 -0.989 11.812 1 80.5 61 ILE B C 1
ATOM 2999 O O . ILE B 1 61 ? 15.367 -1.996 12.32 1 80.5 61 ILE B O 1
ATOM 3003 N N . THR B 1 62 ? 15.562 0.089 11.555 1 81.44 62 THR B N 1
ATOM 3004 C CA . THR B 1 62 ? 17.016 0.113 11.734 1 81.44 62 THR B CA 1
ATOM 3005 C C . THR B 1 62 ? 17.375 0.626 13.117 1 81.44 62 THR B C 1
ATOM 3007 O O . THR B 1 62 ? 18.516 0.483 13.562 1 81.44 62 THR B O 1
ATOM 3010 N N . GLY B 1 63 ? 16.469 1.282 13.688 1 74.44 63 GLY B N 1
ATOM 3011 C CA . GLY B 1 63 ? 16.75 1.852 14.992 1 74.44 63 GLY B CA 1
ATOM 3012 C C . GLY B 1 63 ? 16.766 0.822 16.109 1 74.44 63 GLY B C 1
ATOM 3013 O O . GLY B 1 63 ? 16.359 -0.323 15.898 1 74.44 63 GLY B O 1
ATOM 3014 N N . ALA B 1 64 ? 17.703 0.962 17.219 1 59.47 64 ALA B N 1
ATOM 3015 C CA . ALA B 1 64 ? 17.953 0.103 18.359 1 59.47 64 ALA B CA 1
ATOM 3016 C C . ALA B 1 64 ? 16.641 -0.388 18.984 1 59.47 64 ALA B C 1
ATOM 3018 O O . ALA B 1 64 ? 16.578 -1.49 19.531 1 59.47 64 ALA B O 1
ATOM 3019 N N . GLU B 1 65 ? 15.781 0.379 19.094 1 51.06 65 GLU B N 1
ATOM 3020 C CA . GLU B 1 65 ? 14.578 0.132 19.891 1 51.06 65 GLU B CA 1
ATOM 3021 C C . GLU B 1 65 ? 13.617 -0.804 19.156 1 51.06 65 GLU B C 1
ATOM 3023 O O . GLU B 1 65 ? 12.469 -0.981 19.578 1 51.06 65 GLU B O 1
ATOM 3028 N N . VAL B 1 66 ? 14.055 -1.388 18.188 1 49.72 66 VAL B N 1
ATOM 3029 C CA . VAL B 1 66 ? 13.109 -1.951 17.234 1 49.72 66 VAL B CA 1
ATOM 3030 C C . VAL B 1 66 ? 12.602 -3.299 17.734 1 49.72 66 VAL B C 1
ATOM 3032 O O . VAL B 1 66 ? 11.719 -3.906 17.125 1 49.72 66 VAL B O 1
ATOM 3035 N N . GLU B 1 67 ? 13.727 -3.998 18.281 1 48.53 67 GLU B N 1
ATOM 3036 C CA . GLU B 1 67 ? 13.141 -5.316 18.5 1 48.53 67 GLU B CA 1
ATOM 3037 C C . GLU B 1 67 ? 11.656 -5.203 18.844 1 48.53 67 GLU B C 1
ATOM 3039 O O . GLU B 1 67 ? 10.961 -6.219 18.953 1 48.53 67 GLU B O 1
ATOM 3044 N N . THR B 1 68 ? 11.602 -4.234 19.891 1 43.88 68 THR B N 1
ATOM 3045 C CA . THR B 1 68 ? 10.328 -4.359 20.578 1 43.88 68 THR B CA 1
ATOM 3046 C C . THR B 1 68 ? 9.172 -4.441 19.594 1 43.88 68 THR B C 1
ATOM 3048 O O . THR B 1 68 ? 9.32 -4.055 18.422 1 43.88 68 THR B O 1
ATOM 3051 N N . SER B 1 69 ? 7.832 -4.473 20.156 1 46.88 69 SER B N 1
ATOM 3052 C CA . SER B 1 69 ? 6.402 -4.746 20.047 1 46.88 69 SER B CA 1
ATOM 3053 C C . SER B 1 69 ? 5.727 -3.779 19.094 1 46.88 69 SER B C 1
ATOM 3055 O O . SER B 1 69 ? 5.262 -2.711 19.484 1 46.88 69 SER B O 1
ATOM 3057 N N . ILE B 1 70 ? 6.516 -3.367 18 1 55 70 ILE B N 1
ATOM 3058 C CA . ILE B 1 70 ? 5.441 -2.559 17.422 1 55 70 ILE B CA 1
ATOM 3059 C C . ILE B 1 70 ? 4.102 -3.264 17.625 1 55 70 ILE B C 1
ATOM 3061 O O . ILE B 1 70 ? 3.738 -4.148 16.844 1 55 70 ILE B O 1
ATOM 3065 N N . SER B 1 71 ? 3.844 -3.428 18.812 1 67.88 71 SER B N 1
ATOM 3066 C CA . SER B 1 71 ? 2.557 -3.92 19.297 1 67.88 71 SER B CA 1
ATOM 3067 C C . SER B 1 71 ? 1.403 -3.098 18.734 1 67.88 71 SER B C 1
ATOM 3069 O O . SER B 1 71 ? 1.592 -1.945 18.344 1 67.88 71 SER B O 1
ATOM 3071 N N . HIS B 1 72 ? 0.509 -3.713 18.359 1 85 72 HIS B N 1
ATOM 3072 C CA . HIS B 1 72 ? -0.733 -3.055 17.969 1 85 72 HIS B CA 1
ATOM 3073 C C . HIS B 1 72 ? -1.255 -2.16 19.094 1 85 72 HIS B C 1
ATOM 3075 O O . HIS B 1 72 ? -1.342 -2.59 20.25 1 85 72 HIS B O 1
ATOM 3081 N N . GLN B 1 73 ? -1.373 -0.892 18.844 1 87.25 73 GLN B N 1
ATOM 3082 C CA . GLN B 1 73 ? -1.867 0.047 19.844 1 87.25 73 GLN B CA 1
ATOM 3083 C C . GLN B 1 73 ? -3.043 0.858 19.297 1 87.25 73 GLN B C 1
ATOM 3085 O O . GLN B 1 73 ? -3.078 1.196 18.125 1 87.25 73 GLN B O 1
ATOM 3090 N N . ARG B 1 74 ? -3.955 1.093 20.203 1 91 74 ARG B N 1
ATOM 3091 C CA . ARG B 1 74 ? -5.023 2.037 19.875 1 91 74 ARG B CA 1
ATOM 3092 C C . ARG B 1 74 ? -4.57 3.473 20.109 1 91 74 ARG B C 1
ATOM 3094 O O . ARG B 1 74 ? -4.148 3.824 21.219 1 91 74 ARG B O 1
ATOM 3101 N N . ARG B 1 75 ? -4.578 4.258 19.016 1 93.19 75 ARG B N 1
ATOM 3102 C CA . ARG B 1 75 ? -4.113 5.641 19.109 1 93.19 75 ARG B CA 1
ATOM 3103 C C . ARG B 1 75 ? -5.035 6.578 18.344 1 93.19 75 ARG B C 1
ATOM 3105 O O . ARG B 1 75 ? -5.645 6.18 17.344 1 93.19 75 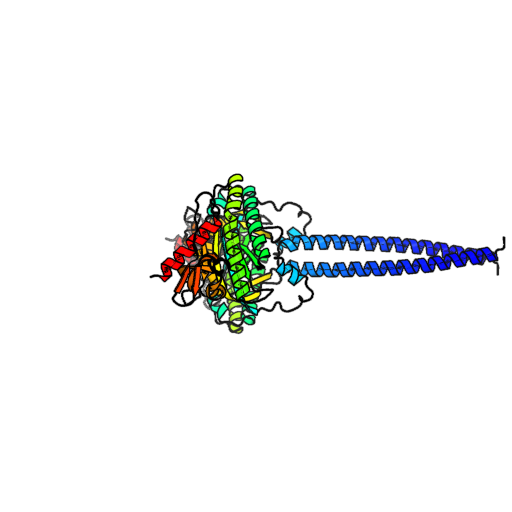ARG B O 1
ATOM 3112 N N . LYS B 1 76 ? -5.121 7.789 18.891 1 96.56 76 LYS B N 1
ATOM 3113 C CA . LYS B 1 76 ? -5.809 8.836 18.125 1 96.56 76 LYS B CA 1
ATOM 3114 C C . LYS B 1 76 ? -4.898 9.43 17.062 1 96.56 76 LYS B C 1
ATOM 3116 O O . LYS B 1 76 ? -3.852 10 17.375 1 96.56 76 LYS B O 1
ATOM 3121 N N . LEU B 1 77 ? -5.254 9.32 15.805 1 98.12 77 LEU B N 1
ATOM 3122 C CA . LEU B 1 77 ? -4.445 9.797 14.695 1 98.12 77 LEU B CA 1
ATOM 3123 C C . LEU B 1 77 ? -5.254 10.719 13.789 1 98.12 77 LEU B C 1
ATOM 3125 O O . LEU B 1 77 ? -6.488 10.703 13.82 1 98.12 77 LEU B O 1
ATOM 3129 N N . THR B 1 78 ? -4.586 11.586 13.07 1 98.81 78 THR B N 1
ATOM 3130 C CA . THR B 1 78 ? -5.172 12.344 11.969 1 98.81 78 THR B CA 1
ATOM 3131 C C . THR B 1 78 ? -4.824 11.703 10.633 1 98.81 78 THR B C 1
ATOM 3133 O O . THR B 1 78 ? -3.652 11.477 10.328 1 98.81 78 THR B O 1
ATOM 3136 N N . ILE B 1 79 ? -5.867 11.398 9.891 1 98.81 79 ILE B N 1
ATOM 3137 C CA . ILE B 1 79 ? -5.738 10.586 8.688 1 98.81 79 ILE B CA 1
ATOM 3138 C C . ILE B 1 79 ? -6.066 11.43 7.453 1 98.81 79 ILE B C 1
ATOM 3140 O O . ILE B 1 79 ? -7.043 12.18 7.453 1 98.81 79 ILE B O 1
ATOM 3144 N N . PHE B 1 80 ? -5.191 11.258 6.453 1 98.81 80 PHE B N 1
ATOM 3145 C CA . PHE B 1 80 ? -5.27 12.031 5.215 1 98.81 80 PHE B CA 1
ATOM 3146 C C . PHE B 1 80 ? -5.406 11.109 4.012 1 98.81 80 PHE B C 1
ATOM 3148 O O . PHE B 1 80 ? -4.668 10.125 3.887 1 98.81 80 PHE B O 1
ATOM 3155 N N . PHE B 1 81 ? -6.387 11.414 3.148 1 98.75 81 PHE B N 1
ATOM 3156 C CA . PHE B 1 81 ? -6.508 10.789 1.835 1 98.75 81 PHE B CA 1
ATOM 3157 C C . PHE B 1 81 ? -6.551 11.852 0.737 1 98.75 81 PHE B C 1
ATOM 3159 O O . PHE B 1 81 ? -7.191 12.891 0.896 1 98.75 81 PHE B O 1
ATOM 3166 N N . SER B 1 82 ? -5.941 11.57 -0.33 1 98.44 82 SER B N 1
ATOM 3167 C CA . SER B 1 82 ? -6.066 12.391 -1.529 1 98.44 82 SER B CA 1
ATOM 3168 C C . SER B 1 82 ? -6.137 11.531 -2.785 1 98.44 82 SER B C 1
ATOM 3170 O O . SER B 1 82 ? -5.668 10.391 -2.789 1 98.44 82 SER B O 1
ATOM 3172 N N . ASP B 1 83 ? -6.715 12.055 -3.787 1 96.25 83 ASP B N 1
ATOM 3173 C CA . ASP B 1 83 ? -6.844 11.398 -5.082 1 96.25 83 ASP B CA 1
ATOM 3174 C C . ASP B 1 83 ? -6.918 12.422 -6.215 1 96.25 83 ASP B C 1
ATOM 3176 O O . ASP B 1 83 ? -7.527 13.477 -6.062 1 96.25 83 ASP B O 1
ATOM 3180 N N . ILE B 1 84 ? -6.281 12.062 -7.305 1 95.62 84 ILE B N 1
ATOM 3181 C CA . ILE B 1 84 ? -6.305 12.953 -8.461 1 95.62 84 ILE B CA 1
ATOM 3182 C C . ILE B 1 84 ? -7.66 12.859 -9.156 1 95.62 84 ILE B C 1
ATOM 3184 O O . ILE B 1 84 ? -8.148 11.758 -9.43 1 95.62 84 ILE B O 1
ATOM 3188 N N . VAL B 1 85 ? -8.25 14.008 -9.445 1 93.44 85 VAL B N 1
ATOM 3189 C CA . VAL B 1 85 ? -9.555 14.039 -10.109 1 93.44 85 VAL B CA 1
ATOM 3190 C C . VAL B 1 85 ? -9.406 13.602 -11.562 1 93.44 85 VAL B C 1
ATOM 3192 O O . VAL B 1 85 ? -8.586 14.148 -12.305 1 93.44 85 VAL B O 1
ATOM 3195 N N . GLY B 1 86 ? -10.164 12.594 -11.93 1 88.38 86 GLY B N 1
ATOM 3196 C CA . GLY B 1 86 ? -10.227 12.188 -13.32 1 88.38 86 GLY B CA 1
ATOM 3197 C C . GLY B 1 86 ? -8.992 11.445 -13.781 1 88.38 86 GLY B C 1
ATOM 3198 O O . GLY B 1 86 ? -8.727 11.352 -14.984 1 88.38 86 GLY B O 1
ATOM 3199 N N . PHE B 1 87 ? -8.141 10.945 -12.992 1 88.38 87 PHE B N 1
ATOM 3200 C CA . PHE B 1 87 ? -6.887 10.289 -13.344 1 88.38 87 PHE B CA 1
ATOM 3201 C C . PHE B 1 87 ? -7.148 9 -14.117 1 88.38 87 PHE B C 1
ATOM 3203 O O . PHE B 1 87 ? -6.418 8.672 -15.055 1 88.38 87 PHE B O 1
ATOM 3210 N N . THR B 1 88 ? -8.156 8.305 -13.719 1 83.5 88 THR B N 1
ATOM 3211 C CA . THR B 1 88 ? -8.453 7.023 -14.344 1 83.5 88 THR B CA 1
ATOM 3212 C C . THR B 1 88 ? -8.734 7.203 -15.836 1 83.5 88 THR B C 1
ATOM 3214 O O . THR B 1 88 ? -8.359 6.355 -16.656 1 83.5 88 THR B O 1
ATOM 3217 N N . THR B 1 89 ? -9.352 8.281 -16.172 1 81.69 89 THR B N 1
ATOM 3218 C CA . THR B 1 89 ? -9.711 8.547 -17.562 1 81.69 89 THR B CA 1
ATOM 3219 C C . THR B 1 89 ? -8.461 8.758 -18.422 1 81.69 89 THR B C 1
ATOM 3221 O O . THR B 1 89 ? -8.43 8.383 -19.594 1 81.69 89 THR B O 1
ATOM 3224 N N . ILE B 1 90 ? -7.449 9.242 -17.844 1 82.56 90 ILE B N 1
ATOM 3225 C CA . ILE B 1 90 ? -6.27 9.586 -18.641 1 82.56 90 ILE B CA 1
ATOM 3226 C C . ILE B 1 90 ? -5.297 8.406 -18.641 1 82.56 90 ILE B C 1
ATOM 3228 O O . ILE B 1 90 ? -4.449 8.297 -19.531 1 82.56 90 ILE B O 1
ATOM 3232 N N . THR B 1 91 ? -5.352 7.57 -17.703 1 83.25 91 THR B N 1
ATOM 3233 C CA . THR B 1 91 ? -4.41 6.465 -17.562 1 83.25 91 THR B CA 1
ATOM 3234 C C . THR B 1 91 ? -4.48 5.539 -18.766 1 83.25 91 THR B C 1
ATOM 3236 O O . THR B 1 91 ? -3.471 4.953 -19.172 1 83.25 91 THR B O 1
ATOM 3239 N N . ASP B 1 92 ? -5.598 5.48 -19.422 1 77.94 92 ASP B N 1
ATOM 3240 C CA . ASP B 1 92 ? -5.766 4.516 -20.516 1 77.94 92 ASP B CA 1
ATOM 3241 C C . ASP B 1 92 ? -5.438 5.145 -21.859 1 77.94 92 ASP B C 1
ATOM 3243 O O . ASP B 1 92 ? -5.238 4.438 -22.844 1 77.94 92 ASP B O 1
ATOM 3247 N N . SER B 1 93 ? -5.258 6.43 -21.891 1 81.38 93 SER B N 1
ATOM 3248 C CA . SER B 1 93 ? -5.094 7.102 -23.172 1 81.38 93 SER B CA 1
ATOM 3249 C C . SER B 1 93 ? -3.67 7.613 -23.344 1 81.38 93 SER B C 1
ATOM 3251 O O . SER B 1 93 ? -3.287 8.031 -24.438 1 81.38 93 SER B O 1
ATOM 3253 N N . ILE B 1 94 ? -2.912 7.57 -22.297 1 85.75 94 ILE B N 1
ATOM 3254 C CA . ILE B 1 94 ? -1.585 8.18 -22.328 1 85.75 94 ILE B CA 1
ATOM 3255 C C . ILE B 1 94 ? -0.519 7.086 -22.391 1 85.75 94 ILE B C 1
ATOM 3257 O O . ILE B 1 94 ? -0.701 6.004 -21.812 1 85.75 94 ILE B O 1
ATOM 3261 N N . GLU B 1 95 ? 0.519 7.379 -23.078 1 87.62 95 GLU B N 1
ATOM 3262 C CA . GLU B 1 95 ? 1.646 6.453 -23.125 1 87.62 95 GLU B CA 1
ATOM 3263 C C . GLU B 1 95 ? 2.18 6.168 -21.719 1 87.62 95 GLU B C 1
ATOM 3265 O O . GLU B 1 95 ? 2.328 7.086 -20.906 1 87.62 95 GLU B O 1
ATOM 3270 N N . PRO B 1 96 ? 2.523 4.91 -21.484 1 86.62 96 PRO B N 1
ATOM 3271 C CA . PRO B 1 96 ? 2.92 4.492 -20.141 1 86.62 96 PRO B CA 1
ATOM 3272 C C . PRO B 1 96 ? 4.109 5.285 -19.594 1 86.62 96 PRO B C 1
ATOM 3274 O O . PRO B 1 96 ? 4.133 5.637 -18.422 1 86.62 96 PRO B O 1
ATOM 3277 N N . GLU B 1 97 ? 5.066 5.52 -20.422 1 87.12 97 GLU B N 1
ATOM 3278 C CA . GLU B 1 97 ? 6.262 6.23 -19.984 1 87.12 97 GLU B CA 1
ATOM 3279 C C . GLU B 1 97 ? 5.926 7.652 -19.547 1 87.12 97 GLU B C 1
ATOM 3281 O O . GLU B 1 97 ? 6.414 8.117 -18.516 1 87.12 97 GLU B O 1
ATOM 3286 N N . ILE B 1 98 ? 5.082 8.273 -20.359 1 89.75 98 ILE B N 1
ATOM 3287 C CA . ILE B 1 98 ? 4.68 9.641 -20.047 1 89.75 98 ILE B CA 1
ATOM 3288 C C . ILE B 1 98 ? 3.822 9.656 -18.781 1 89.75 98 ILE B C 1
ATOM 3290 O O . ILE B 1 98 ? 4.031 10.484 -17.891 1 89.75 98 ILE B O 1
ATOM 3294 N N . LEU B 1 99 ? 2.947 8.695 -18.719 1 90.12 99 LEU B N 1
ATOM 3295 C CA . LEU B 1 99 ? 2.08 8.586 -17.547 1 90.12 99 LEU B CA 1
ATOM 3296 C C . LEU B 1 99 ? 2.9 8.383 -16.281 1 90.12 99 LEU B C 1
ATOM 3298 O O . LEU B 1 99 ? 2.654 9.039 -15.266 1 90.12 99 LEU B O 1
ATOM 3302 N N . SER B 1 100 ? 3.814 7.52 -16.375 1 90.44 100 SER B N 1
ATOM 3303 C CA . SER B 1 100 ? 4.641 7.199 -15.211 1 90.44 100 SER B CA 1
ATOM 3304 C C . SER B 1 100 ? 5.465 8.406 -14.766 1 90.44 100 SER B C 1
ATOM 3306 O O . SER B 1 100 ? 5.594 8.664 -13.57 1 90.44 100 SER B O 1
ATOM 3308 N N . ASP B 1 101 ? 6.035 9.086 -15.727 1 91.56 101 ASP B N 1
ATOM 3309 C CA . ASP B 1 101 ? 6.844 10.258 -15.414 1 91.56 101 ASP B CA 1
ATOM 3310 C C . ASP B 1 101 ? 6.012 11.328 -14.711 1 91.56 101 ASP B C 1
ATOM 3312 O O . ASP B 1 101 ? 6.453 11.914 -13.719 1 91.56 101 ASP B O 1
ATOM 3316 N N . CYS B 1 102 ? 4.867 11.539 -15.234 1 92.88 102 CYS B N 1
ATOM 3317 C CA . CYS B 1 102 ? 3.988 12.562 -14.68 1 92.88 102 CYS B CA 1
ATOM 3318 C C . CYS B 1 102 ? 3.492 12.172 -13.289 1 92.88 102 CYS B C 1
ATOM 3320 O O . CYS B 1 102 ? 3.484 12.984 -12.375 1 92.88 102 CYS B O 1
ATOM 3322 N N . LEU B 1 103 ? 3.121 10.953 -13.156 1 93.62 103 LEU B N 1
ATOM 3323 C CA . LEU B 1 103 ? 2.656 10.469 -11.859 1 93.62 103 LEU B CA 1
ATOM 3324 C C . LEU B 1 103 ? 3.781 10.508 -10.828 1 93.62 103 LEU B C 1
ATOM 3326 O O . LEU B 1 103 ? 3.566 10.906 -9.68 1 93.62 103 LEU B O 1
ATOM 3330 N N . ASN B 1 104 ? 4.91 10.125 -11.219 1 93.19 104 ASN B N 1
ATOM 3331 C CA . ASN B 1 104 ? 6.051 10.125 -10.312 1 93.19 104 ASN B CA 1
ATOM 3332 C C . ASN B 1 104 ? 6.402 11.539 -9.852 1 93.19 104 ASN B C 1
ATOM 3334 O O . ASN B 1 104 ? 6.75 11.75 -8.688 1 93.19 104 ASN B O 1
ATOM 3338 N N . LYS B 1 105 ? 6.371 12.422 -10.766 1 93.69 105 LYS B N 1
ATOM 3339 C CA . LYS B 1 105 ? 6.621 13.812 -10.398 1 93.69 105 LYS B CA 1
ATOM 3340 C C . LYS B 1 105 ? 5.594 14.305 -9.383 1 93.69 105 LYS B C 1
ATOM 3342 O O . LYS B 1 105 ? 5.941 14.992 -8.422 1 93.69 105 LYS B O 1
ATOM 3347 N N . TYR B 1 106 ? 4.383 13.992 -9.648 1 95.56 106 TYR B N 1
ATOM 3348 C CA . TYR B 1 106 ? 3.303 14.32 -8.727 1 95.56 106 TYR B CA 1
ATOM 3349 C C . TYR B 1 106 ? 3.561 13.727 -7.348 1 95.56 106 TYR B C 1
ATOM 3351 O O . TYR B 1 106 ? 3.535 14.438 -6.34 1 95.56 106 TYR B O 1
ATOM 3359 N N . LEU B 1 107 ? 3.809 12.445 -7.301 1 95.44 107 LEU B N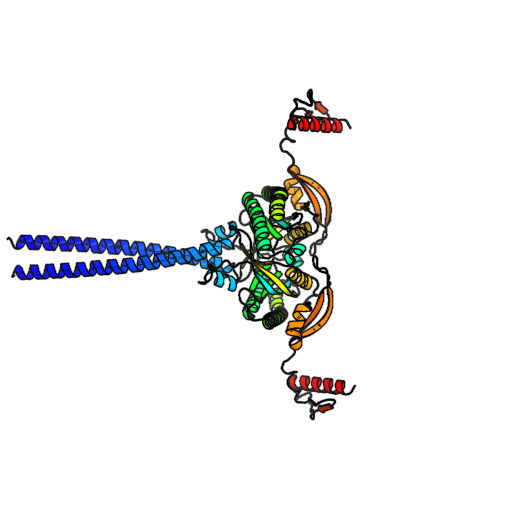 1
ATOM 3360 C CA . LEU B 1 107 ? 4.027 11.758 -6.031 1 95.44 107 LEU B CA 1
ATOM 3361 C C . LEU B 1 107 ? 5.266 12.305 -5.324 1 95.44 107 LEU B C 1
ATOM 3363 O O . LEU B 1 107 ? 5.305 12.359 -4.094 1 95.44 107 LEU B O 1
ATOM 3367 N N . ASP B 1 108 ? 6.234 12.703 -6.07 1 93.62 108 ASP B N 1
ATOM 3368 C CA . ASP B 1 108 ? 7.453 13.273 -5.512 1 93.62 108 ASP B CA 1
ATOM 3369 C C . ASP B 1 108 ? 7.16 14.578 -4.77 1 93.62 108 ASP B C 1
ATOM 3371 O O . ASP B 1 108 ? 7.617 14.773 -3.643 1 93.62 108 ASP B O 1
ATOM 3375 N N . VAL B 1 109 ? 6.449 15.367 -5.426 1 95.56 109 VAL B N 1
ATOM 3376 C CA . VAL B 1 109 ? 6.098 16.641 -4.824 1 95.56 109 VAL B CA 1
ATOM 3377 C C . VAL B 1 109 ? 5.246 16.422 -3.578 1 95.56 109 VAL B C 1
ATOM 3379 O O . VAL B 1 109 ? 5.523 16.984 -2.518 1 95.56 109 VAL B O 1
ATOM 3382 N N . MET B 1 110 ? 4.262 15.562 -3.707 1 96.75 110 MET B N 1
ATOM 3383 C CA . MET B 1 110 ? 3.367 15.281 -2.586 1 96.75 110 MET B CA 1
ATOM 3384 C C . MET B 1 110 ? 4.133 14.664 -1.42 1 96.75 110 MET B C 1
ATOM 3386 O O . MET B 1 110 ? 3.904 15.023 -0.263 1 96.75 110 MET B O 1
ATOM 3390 N N . SER B 1 111 ? 4.996 13.766 -1.736 1 94.38 111 SER B N 1
ATOM 3391 C CA . SER B 1 111 ? 5.77 13.086 -0.7 1 94.38 111 SER B CA 1
ATOM 3392 C C . SER B 1 111 ? 6.695 14.062 0.021 1 94.38 111 SER B C 1
ATOM 3394 O O . SER B 1 111 ? 6.855 13.984 1.24 1 94.38 111 SER B O 1
ATOM 3396 N N . SER B 1 112 ? 7.309 14.906 -0.708 1 93.5 112 SER B N 1
ATOM 3397 C CA . SER B 1 112 ? 8.203 15.891 -0.111 1 93.5 112 SER B CA 1
ATOM 3398 C C . SER B 1 112 ? 7.461 16.797 0.87 1 93.5 112 SER B C 1
ATOM 3400 O O . SER B 1 112 ? 7.977 17.109 1.945 1 93.5 112 SER B O 1
ATOM 3402 N N . ILE B 1 113 ? 6.312 17.125 0.491 1 96.5 113 ILE B N 1
ATOM 3403 C CA . ILE B 1 113 ? 5.492 17.969 1.354 1 96.5 113 ILE B CA 1
ATOM 3404 C C . ILE B 1 113 ? 5.074 17.188 2.598 1 96.5 113 ILE B C 1
ATOM 3406 O O . ILE B 1 113 ? 5.086 17.719 3.709 1 96.5 113 ILE B O 1
ATOM 3410 N N . ALA B 1 114 ? 4.688 15.93 2.439 1 96.81 114 ALA B N 1
ATOM 3411 C CA . ALA B 1 114 ? 4.309 15.086 3.568 1 96.81 114 ALA B CA 1
ATOM 3412 C C . ALA B 1 114 ? 5.441 14.984 4.586 1 96.81 114 ALA B C 1
ATOM 3414 O O . ALA B 1 114 ? 5.219 15.117 5.789 1 96.81 114 ALA B O 1
ATOM 3415 N N . ILE B 1 115 ? 6.598 14.797 4.07 1 91.44 115 ILE B N 1
ATOM 3416 C CA . ILE B 1 115 ? 7.77 14.656 4.922 1 91.44 115 ILE B CA 1
ATOM 3417 C C . ILE B 1 115 ? 8.039 15.969 5.652 1 91.44 115 ILE B C 1
ATOM 3419 O O . ILE B 1 115 ? 8.336 15.977 6.852 1 91.44 115 ILE B O 1
ATOM 3423 N N . LYS B 1 116 ? 7.922 17.031 4.934 1 94.06 116 LYS B N 1
ATOM 3424 C CA . LYS B 1 116 ? 8.133 18.359 5.492 1 94.06 116 LYS B CA 1
ATOM 3425 C C . LYS B 1 116 ? 7.266 18.578 6.73 1 94.06 116 LYS B C 1
ATOM 3427 O O . LYS B 1 116 ? 7.719 19.188 7.707 1 94.06 116 LYS B O 1
ATOM 3432 N N . TYR B 1 117 ? 6.098 18.062 6.734 1 96.19 117 TYR B N 1
ATOM 3433 C CA . TYR B 1 117 ? 5.152 18.344 7.812 1 96.19 117 TYR B CA 1
ATOM 3434 C C . TYR B 1 117 ? 5.113 17.188 8.812 1 96.19 117 TYR B C 1
ATOM 3436 O O . TYR B 1 117 ? 4.324 17.219 9.758 1 96.19 117 TYR B O 1
ATOM 3444 N N . GLY B 1 118 ? 5.887 16.203 8.539 1 92.5 118 GLY B N 1
ATOM 3445 C CA . GLY B 1 118 ? 6.008 15.102 9.492 1 92.5 118 GLY B CA 1
ATOM 3446 C C . GLY B 1 118 ? 4.957 14.031 9.305 1 92.5 118 GLY B C 1
ATOM 3447 O O . GLY B 1 118 ? 4.664 13.273 10.234 1 92.5 118 GLY B O 1
ATOM 3448 N N . GLY B 1 119 ? 4.34 13.969 8.18 1 95.88 119 GLY B N 1
ATOM 3449 C CA . GLY B 1 119 ? 3.359 12.93 7.898 1 95.88 119 GLY B CA 1
ATOM 3450 C C . GLY B 1 119 ? 3.986 11.586 7.586 1 95.88 119 GLY B C 1
ATOM 3451 O O . GLY B 1 119 ? 5.031 11.516 6.938 1 95.88 119 GLY B O 1
ATOM 3452 N N . THR B 1 120 ? 3.379 10.555 8.078 1 93.5 120 THR B N 1
ATOM 3453 C CA . THR B 1 120 ? 3.775 9.203 7.719 1 93.5 120 THR B CA 1
ATOM 3454 C C . THR B 1 120 ? 3.031 8.727 6.473 1 93.5 120 THR B C 1
ATOM 3456 O O . THR B 1 120 ? 1.812 8.547 6.504 1 93.5 120 THR B O 1
ATOM 3459 N N . ILE B 1 121 ? 3.76 8.555 5.445 1 93.81 121 ILE B N 1
ATOM 3460 C CA . ILE B 1 121 ? 3.146 8.039 4.227 1 93.81 121 ILE B CA 1
ATOM 3461 C C . ILE B 1 121 ? 2.871 6.543 4.383 1 93.81 121 ILE B C 1
ATOM 3463 O O . ILE B 1 121 ? 3.801 5.73 4.379 1 93.81 121 ILE B O 1
ATOM 3467 N N . ASP B 1 122 ? 1.662 6.203 4.48 1 94.25 122 ASP B N 1
ATOM 3468 C CA . ASP B 1 122 ? 1.281 4.801 4.629 1 94.25 122 ASP B CA 1
ATOM 3469 C C . ASP B 1 122 ? 1.468 4.039 3.318 1 94.25 122 ASP B C 1
ATOM 3471 O O . ASP B 1 122 ? 2.266 3.104 3.248 1 94.25 122 ASP B O 1
ATOM 3475 N N . LYS B 1 123 ? 0.695 4.551 2.311 1 92.62 123 LYS B N 1
ATOM 3476 C CA . LYS B 1 123 ? 0.788 3.861 1.026 1 92.62 123 LYS B CA 1
ATOM 3477 C C . LYS B 1 123 ? 0.226 4.723 -0.1 1 92.62 123 LYS B C 1
ATOM 3479 O O . LYS B 1 123 ? -0.536 5.66 0.148 1 92.62 123 LYS B O 1
ATOM 3484 N N . PHE B 1 124 ? 0.697 4.316 -1.282 1 92.62 124 PHE B N 1
ATOM 3485 C CA . PHE B 1 124 ? 0.109 4.816 -2.518 1 92.62 124 PHE B CA 1
ATOM 3486 C C . PHE B 1 124 ? -0.834 3.785 -3.125 1 92.62 124 PHE B C 1
ATOM 3488 O O . PHE B 1 124 ? -0.529 2.592 -3.145 1 92.62 124 PHE B O 1
ATOM 3495 N N . ILE B 1 125 ? -1.9 4.195 -3.492 1 90.94 125 ILE B N 1
ATOM 3496 C CA . ILE B 1 125 ? -2.855 3.361 -4.215 1 90.94 125 ILE B CA 1
ATOM 3497 C C . ILE B 1 125 ? -3.09 3.934 -5.609 1 90.94 125 ILE B C 1
ATOM 3499 O O . ILE B 1 125 ? -4.148 4.5 -5.887 1 90.94 125 ILE B O 1
ATOM 3503 N N . GLY B 1 126 ? -2.088 3.67 -6.496 1 88.88 126 GLY B N 1
ATOM 3504 C CA . GLY B 1 126 ? -2.053 4.414 -7.746 1 88.88 126 GLY B CA 1
ATOM 3505 C C . GLY B 1 126 ? -1.757 5.891 -7.555 1 88.88 126 GLY B C 1
ATOM 3506 O O . GLY B 1 126 ? -0.654 6.258 -7.145 1 88.88 126 GLY B O 1
ATOM 3507 N N . ASP B 1 127 ? -2.85 6.578 -7.809 1 91.56 127 ASP B N 1
ATOM 3508 C CA . ASP B 1 127 ? -2.713 8.023 -7.676 1 91.56 127 ASP B CA 1
ATOM 3509 C C . ASP B 1 127 ? -3.174 8.5 -6.297 1 91.56 127 ASP B C 1
ATOM 3511 O O . ASP B 1 127 ? -2.9 9.633 -5.902 1 91.56 127 ASP B O 1
ATOM 3515 N N . ALA B 1 128 ? -3.82 7.617 -5.613 1 95.06 128 ALA B N 1
ATOM 3516 C CA . ALA B 1 128 ? -4.289 7.973 -4.277 1 95.06 128 ALA B CA 1
ATOM 3517 C C . ALA B 1 128 ? -3.16 7.887 -3.258 1 95.06 128 ALA B C 1
ATOM 3519 O O . ALA B 1 128 ? -2.27 7.043 -3.379 1 95.06 128 ALA B O 1
ATOM 3520 N N . ILE B 1 129 ? -3.207 8.773 -2.266 1 96.62 129 ILE B N 1
ATOM 3521 C CA . ILE B 1 129 ? -2.193 8.805 -1.217 1 96.62 129 ILE B CA 1
ATOM 3522 C C . ILE B 1 129 ? -2.865 8.719 0.152 1 96.62 129 ILE B C 1
ATOM 3524 O O . ILE B 1 129 ? -3.85 9.414 0.412 1 96.62 129 ILE B O 1
ATOM 3528 N N . MET B 1 130 ? -2.332 7.832 0.991 1 97.5 130 MET B N 1
ATOM 3529 C CA . MET B 1 130 ? -2.764 7.73 2.383 1 97.5 130 MET B CA 1
ATOM 3530 C C . MET B 1 130 ? -1.637 8.117 3.332 1 97.5 130 MET B C 1
ATOM 3532 O O . MET B 1 130 ? -0.554 7.531 3.291 1 97.5 130 MET B O 1
ATOM 3536 N N . ILE B 1 131 ? -1.917 9.125 4.133 1 97.62 131 ILE B N 1
ATOM 3537 C CA . ILE B 1 131 ? -0.949 9.625 5.102 1 97.62 131 ILE B CA 1
ATOM 3538 C C . ILE B 1 131 ? -1.604 9.727 6.477 1 97.62 131 ILE B C 1
ATOM 3540 O O . ILE B 1 131 ? -2.803 9.992 6.582 1 97.62 131 ILE B O 1
ATOM 3544 N N . PHE B 1 132 ? -0.818 9.508 7.488 1 97.88 132 PHE B N 1
ATOM 3545 C CA . PHE B 1 132 ? -1.377 9.75 8.812 1 97.88 132 PHE B CA 1
ATOM 3546 C C . PHE B 1 132 ? -0.349 10.406 9.727 1 97.88 132 PHE B C 1
ATOM 3548 O O . PHE B 1 132 ? 0.852 10.359 9.453 1 97.88 132 PHE B O 1
ATOM 3555 N N . PHE B 1 133 ? -0.806 11.086 10.727 1 97.31 133 PHE B N 1
ATOM 3556 C CA . PHE B 1 133 ? -0.012 11.766 11.734 1 97.31 133 PHE B CA 1
ATOM 3557 C C . PHE B 1 133 ? -0.268 11.172 13.117 1 97.31 133 PHE B C 1
ATOM 3559 O O . PHE B 1 133 ? -1.403 10.828 13.445 1 97.31 133 PHE B O 1
ATOM 3566 N N . GLY B 1 134 ? 0.786 11.109 13.914 1 94.81 134 GLY B N 1
ATOM 3567 C CA . GLY B 1 134 ? 0.647 10.648 15.281 1 94.81 134 GLY B CA 1
ATOM 3568 C C . GLY B 1 134 ? 1.324 9.312 15.539 1 94.81 134 GLY B C 1
ATOM 3569 O O . GLY B 1 134 ? 1.366 8.844 16.672 1 94.81 134 GLY B O 1
ATOM 3570 N N . ALA B 1 135 ? 1.724 8.711 14.516 1 90.88 135 ALA B N 1
ATOM 3571 C CA . ALA B 1 135 ? 2.506 7.48 14.609 1 90.88 135 ALA B CA 1
ATOM 3572 C C . ALA B 1 135 ? 3.484 7.355 13.445 1 90.88 135 ALA B C 1
ATOM 3574 O O . ALA B 1 135 ? 3.193 7.797 12.336 1 90.88 135 ALA B O 1
ATOM 3575 N N . PRO B 1 136 ? 4.66 6.73 13.656 1 87.12 136 PRO B N 1
ATOM 3576 C CA . PRO B 1 136 ? 5.133 6.145 14.906 1 87.12 136 PRO B CA 1
ATOM 3577 C C . PRO B 1 136 ? 5.523 7.199 15.938 1 87.12 136 PRO B C 1
ATOM 3579 O O . PRO B 1 136 ? 5.609 6.898 17.141 1 87.12 136 PRO B O 1
ATOM 3582 N N . SER B 1 137 ? 5.766 8.352 15.477 1 83.62 137 SER B N 1
ATOM 3583 C CA . SER B 1 137 ? 6.113 9.438 16.391 1 83.62 137 SER B CA 1
ATOM 3584 C C . SER B 1 137 ? 4.879 10.227 16.797 1 83.62 137 SER B C 1
ATOM 3586 O O . SER B 1 137 ? 3.986 10.469 15.984 1 83.62 137 SER B O 1
ATOM 3588 N N . PHE B 1 138 ? 4.879 10.656 18.094 1 89 138 PHE B N 1
ATOM 3589 C CA . PHE B 1 138 ? 3.721 11.367 18.625 1 89 138 PHE B CA 1
ATOM 3590 C C . PHE B 1 138 ? 4.145 12.672 19.281 1 89 138 PHE B C 1
ATOM 3592 O O . PHE B 1 138 ? 5.117 12.703 20.031 1 89 138 PHE B O 1
ATOM 3599 N N . GLU B 1 139 ? 3.494 13.656 19 1 91.88 139 GLU B N 1
ATOM 3600 C CA . GLU B 1 139 ? 3.613 14.93 19.688 1 91.88 139 GLU B CA 1
ATOM 3601 C C . GLU B 1 139 ? 2.336 15.266 20.453 1 91.88 139 GLU B C 1
ATOM 3603 O O . GLU B 1 139 ? 2.15 14.812 21.594 1 91.88 139 GLU B O 1
ATOM 3608 N N . ASN B 1 140 ? 1.257 15.789 19.797 1 94.25 140 ASN B N 1
ATOM 3609 C CA . ASN B 1 140 ? -0.088 15.961 20.344 1 94.25 140 ASN B CA 1
ATOM 3610 C C . ASN B 1 140 ? -1.13 16.047 19.234 1 94.25 140 ASN B C 1
ATOM 3612 O O . ASN B 1 140 ? -0.801 16.391 18.094 1 94.25 140 ASN B O 1
ATOM 3616 N N . ASP B 1 141 ? -2.32 15.875 19.625 1 96.94 141 ASP B N 1
ATOM 3617 C CA . ASP B 1 141 ? -3.4 15.758 18.641 1 96.94 141 ASP B CA 1
ATOM 3618 C C . ASP B 1 141 ? -3.602 17.062 17.891 1 96.94 141 ASP B C 1
ATOM 3620 O O . ASP B 1 141 ? -3.865 17.047 16.672 1 96.94 141 ASP B O 1
ATOM 3624 N N . LYS B 1 142 ? -3.508 18.125 18.562 1 97 142 LYS B N 1
ATOM 3625 C CA . LYS B 1 142 ? -3.68 19.438 17.938 1 97 142 LYS B CA 1
ATOM 3626 C C . LYS B 1 142 ? -2.605 19.688 16.891 1 97 142 LYS B C 1
ATOM 3628 O O . LYS B 1 142 ? -2.912 20.094 15.766 1 97 142 LYS B O 1
ATOM 3633 N N . ALA B 1 143 ? -1.368 19.438 17.25 1 97 143 ALA B N 1
ATOM 3634 C CA . ALA B 1 143 ? -0.253 19.625 16.328 1 97 143 ALA B CA 1
ATOM 3635 C C . ALA B 1 143 ? -0.395 18.703 15.117 1 97 143 ALA B C 1
ATOM 3637 O O . ALA B 1 143 ? -0.124 19.109 13.992 1 97 143 ALA B O 1
ATOM 3638 N N . HIS B 1 144 ? -0.807 17.5 15.359 1 98 144 HIS B N 1
ATOM 3639 C CA . HIS B 1 144 ? -0.974 16.531 14.281 1 98 144 HIS B CA 1
ATOM 3640 C C . HIS B 1 144 ? -2.053 16.984 13.305 1 98 144 HIS B C 1
ATOM 3642 O O . HIS B 1 144 ? -1.847 16.953 12.086 1 98 144 HIS B O 1
ATOM 3648 N N . ALA B 1 145 ? -3.145 17.406 13.812 1 98.69 145 ALA B N 1
ATOM 3649 C CA . ALA B 1 145 ? -4.242 17.875 12.969 1 98.69 145 ALA B CA 1
ATOM 3650 C C . ALA B 1 145 ? -3.836 19.125 12.188 1 98.69 145 ALA B C 1
ATOM 3652 O O . ALA B 1 145 ? -4.098 19.219 10.984 1 98.69 145 ALA B O 1
ATOM 3653 N N . LEU B 1 146 ? -3.197 19.984 12.844 1 98.06 146 LEU B N 1
ATOM 3654 C CA . LEU B 1 146 ? -2.795 21.234 12.219 1 98.06 146 LEU B CA 1
ATOM 3655 C C . LEU B 1 146 ? -1.773 20.984 11.117 1 98.06 146 LEU B C 1
ATOM 3657 O O . LEU B 1 146 ? -1.904 21.516 10.008 1 98.06 146 LEU B O 1
ATOM 3661 N N . ASN B 1 147 ? -0.756 20.219 11.406 1 98.38 147 ASN B N 1
ATOM 3662 C CA . ASN B 1 147 ? 0.258 19.906 10.406 1 98.38 147 ASN B CA 1
ATOM 3663 C C . ASN B 1 147 ? -0.347 19.188 9.203 1 98.38 147 ASN B C 1
ATOM 3665 O O . ASN B 1 147 ? 0.07 19.422 8.062 1 98.38 147 ASN B O 1
ATOM 3669 N N . CYS B 1 148 ? -1.306 18.375 9.461 1 98.81 148 CYS B N 1
ATOM 3670 C CA . CYS B 1 148 ? -1.968 17.656 8.375 1 98.81 148 CYS B CA 1
ATOM 3671 C C . CYS B 1 148 ? -2.713 18.625 7.461 1 98.81 148 CYS B C 1
ATOM 3673 O O . CYS B 1 148 ? -2.621 18.531 6.234 1 98.81 148 CYS B O 1
ATOM 3675 N N . VAL B 1 149 ? -3.426 19.516 8.047 1 98.81 149 VAL B N 1
ATOM 3676 C CA . VAL B 1 149 ? -4.203 20.469 7.266 1 98.81 149 VAL B CA 1
ATOM 3677 C C . VAL B 1 149 ? -3.264 21.422 6.523 1 98.81 149 VAL B C 1
ATOM 3679 O O . VAL B 1 149 ? -3.494 21.734 5.359 1 98.81 149 VAL B O 1
ATOM 3682 N N . LYS B 1 150 ? -2.197 21.844 7.207 1 98.44 150 LYS B N 1
ATOM 3683 C CA . LYS B 1 150 ? -1.194 22.672 6.535 1 98.44 150 LYS B CA 1
ATOM 3684 C C . LYS B 1 150 ? -0.591 21.922 5.344 1 98.44 150 LYS B C 1
ATOM 3686 O O . LYS B 1 150 ? -0.403 22.516 4.273 1 98.44 150 LYS B O 1
ATOM 3691 N N . MET B 1 151 ? -0.3 20.703 5.555 1 98.62 151 MET B N 1
ATOM 3692 C CA . MET B 1 151 ? 0.194 19.844 4.488 1 98.62 151 MET B CA 1
ATOM 3693 C C . MET B 1 151 ? -0.781 19.797 3.316 1 98.62 151 MET B C 1
ATOM 3695 O O . MET B 1 151 ? -0.383 20 2.166 1 98.62 151 MET B O 1
ATOM 3699 N N . ALA B 1 152 ? -2.023 19.625 3.623 1 98.81 152 ALA B N 1
ATOM 3700 C CA . ALA B 1 152 ? -3.062 19.516 2.604 1 98.81 152 ALA B CA 1
ATOM 3701 C C . ALA B 1 152 ? -3.168 20.797 1.791 1 98.81 152 ALA B C 1
ATOM 3703 O O . ALA B 1 152 ? -3.301 20.766 0.566 1 98.81 152 ALA B O 1
ATOM 3704 N N . ILE B 1 153 ? -3.113 21.875 2.443 1 98.25 153 ILE B N 1
ATOM 3705 C CA . ILE B 1 153 ? -3.197 23.172 1.786 1 98.25 153 ILE B CA 1
ATOM 3706 C C . ILE B 1 153 ? -2.006 23.359 0.849 1 98.25 153 ILE B C 1
ATOM 3708 O O . ILE B 1 153 ? -2.174 23.75 -0.305 1 98.25 153 ILE B O 1
ATOM 3712 N N . GLU B 1 154 ? -0.864 23.078 1.378 1 97.75 154 GLU B N 1
ATOM 3713 C CA . GLU B 1 154 ? 0.323 23.219 0.542 1 97.75 154 GLU B CA 1
ATOM 3714 C C . GLU B 1 154 ? 0.28 22.281 -0.654 1 97.75 154 GLU B C 1
ATOM 3716 O O . GLU B 1 154 ? 0.683 22.641 -1.759 1 97.75 154 GLU B O 1
ATOM 3721 N N . MET B 1 155 ? -0.165 21.062 -0.448 1 98.31 155 MET B N 1
ATOM 3722 C CA . MET B 1 155 ? -0.315 20.109 -1.539 1 98.31 155 MET B CA 1
ATOM 3723 C C . MET B 1 155 ? -1.268 20.641 -2.604 1 98.31 155 MET B C 1
ATOM 3725 O O . MET B 1 155 ? -0.938 20.656 -3.791 1 98.31 155 MET B O 1
ATOM 3729 N N . ARG B 1 156 ? -2.383 21.062 -2.16 1 97.5 156 ARG B N 1
ATOM 3730 C CA . ARG B 1 156 ? -3.367 21.625 -3.078 1 97.5 156 ARG B CA 1
ATOM 3731 C C . ARG B 1 156 ? -2.785 22.797 -3.859 1 97.5 156 ARG B C 1
ATOM 3733 O O . ARG B 1 156 ? -2.957 22.891 -5.078 1 97.5 156 ARG B O 1
ATOM 3740 N N . ASP B 1 157 ? -2.08 23.609 -3.164 1 96.12 157 ASP B N 1
ATOM 3741 C CA . ASP B 1 157 ? -1.575 24.844 -3.756 1 96.12 157 ASP B CA 1
ATOM 3742 C C . ASP B 1 157 ? -0.385 24.578 -4.672 1 96.12 157 ASP B C 1
ATOM 3744 O O . ASP B 1 157 ? 0.013 25.438 -5.461 1 96.12 157 ASP B O 1
ATOM 3748 N N . SER B 1 158 ? 0.233 23.469 -4.594 1 96.38 158 SER B N 1
ATOM 3749 C CA . SER B 1 158 ? 1.37 23.109 -5.438 1 96.38 158 SER B CA 1
ATOM 3750 C C . SER B 1 158 ? 0.91 22.547 -6.773 1 96.38 158 SER B C 1
ATOM 3752 O O . SER B 1 158 ? 1.701 22.422 -7.711 1 96.38 158 SER B O 1
ATOM 3754 N N . LEU B 1 159 ? -0.355 22.219 -6.969 1 96.38 159 LEU B N 1
ATOM 3755 C CA . LEU B 1 159 ? -0.864 21.453 -8.094 1 96.38 159 LEU B CA 1
ATOM 3756 C C . LEU B 1 159 ? -0.833 22.266 -9.383 1 96.38 159 LEU B C 1
ATOM 3758 O O . LEU B 1 159 ? -0.534 21.75 -10.453 1 96.38 159 LEU B O 1
ATOM 3762 N N . PRO B 1 160 ? -1.097 23.594 -9.32 1 93.06 160 PRO B N 1
ATOM 3763 C CA . PRO B 1 160 ? -1.048 24.375 -10.562 1 93.06 160 PRO B CA 1
ATOM 3764 C C . PRO B 1 160 ? 0.313 24.297 -11.25 1 93.06 160 PRO B C 1
ATOM 3766 O O . PRO B 1 160 ? 0.382 24.188 -12.477 1 93.06 160 PRO B O 1
ATOM 3769 N N . ALA B 1 161 ? 1.365 24.375 -10.484 1 93 161 ALA B N 1
ATOM 3770 C CA . ALA B 1 161 ? 2.701 24.25 -11.062 1 93 161 ALA B CA 1
ATOM 3771 C C . ALA B 1 161 ? 2.906 22.891 -11.703 1 93 161 ALA B C 1
ATOM 3773 O O . ALA B 1 161 ? 3.525 22.781 -12.766 1 93 161 ALA B O 1
ATOM 3774 N N . LEU B 1 162 ? 2.459 21.875 -11.07 1 93.62 162 LEU B N 1
ATOM 3775 C CA . LEU B 1 162 ? 2.553 20.516 -11.602 1 93.62 162 LEU B CA 1
ATOM 3776 C C . LEU B 1 162 ? 1.697 20.359 -12.852 1 93.62 162 LEU B C 1
ATOM 3778 O O . LEU B 1 162 ? 2.053 19.609 -13.766 1 93.62 162 LEU B O 1
ATOM 3782 N N . ASP B 1 163 ? 0.608 21.016 -12.82 1 93.44 163 ASP B N 1
ATOM 3783 C CA . ASP B 1 163 ? -0.293 20.984 -13.961 1 93.44 163 ASP B CA 1
ATOM 3784 C C . ASP B 1 163 ? 0.402 21.516 -15.219 1 93.44 163 ASP B C 1
ATOM 3786 O O . ASP B 1 163 ? 0.197 20.984 -16.312 1 93.44 163 ASP B O 1
ATOM 3790 N N . GLU B 1 164 ? 1.12 22.5 -15.094 1 92.12 164 GLU B N 1
ATOM 3791 C CA . GLU B 1 164 ? 1.879 23.047 -16.219 1 92.12 164 GLU B CA 1
ATOM 3792 C C . GLU B 1 164 ? 2.867 22.031 -16.766 1 92.12 164 GLU B C 1
ATOM 3794 O O . GLU B 1 164 ? 3.021 21.891 -17.984 1 92.12 164 GLU B O 1
ATOM 3799 N N . TYR B 1 165 ? 3.498 21.406 -15.852 1 90.94 165 TYR B N 1
ATOM 3800 C CA . TYR B 1 165 ? 4.418 20.344 -16.266 1 90.94 165 TYR B CA 1
ATOM 3801 C C . TYR B 1 165 ? 3.693 19.266 -17.047 1 90.94 165 TYR B C 1
ATOM 3803 O O . TYR B 1 165 ? 4.199 18.781 -18.078 1 90.94 165 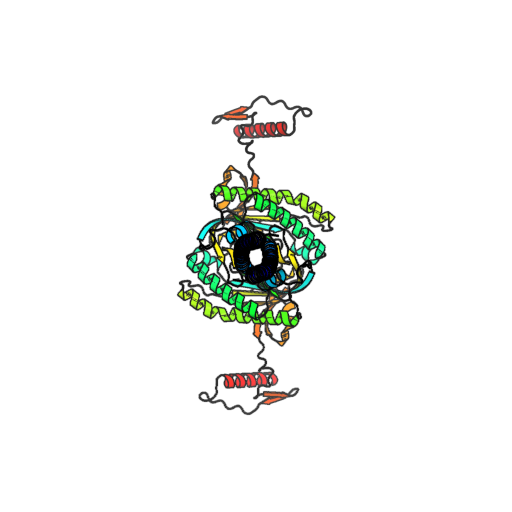TYR B O 1
ATOM 3811 N N . TRP B 1 166 ? 2.566 18.844 -16.594 1 91.5 166 TRP B N 1
ATOM 3812 C CA . TRP B 1 166 ? 1.771 17.812 -17.25 1 91.5 166 TRP B CA 1
ATOM 3813 C C . TRP B 1 166 ? 1.355 18.266 -18.656 1 91.5 166 TRP B C 1
ATOM 3815 O O . TRP B 1 166 ? 1.446 17.5 -19.609 1 91.5 166 TRP B O 1
ATOM 3825 N N . ARG B 1 167 ? 0.961 19.453 -18.734 1 91.38 167 ARG B N 1
ATOM 3826 C CA . ARG B 1 167 ? 0.554 20 -20.031 1 91.38 167 ARG B CA 1
ATOM 3827 C C . ARG B 1 167 ? 1.716 19.984 -21.016 1 91.38 167 ARG B C 1
ATOM 3829 O O . ARG B 1 167 ? 1.545 19.625 -22.188 1 91.38 167 ARG B O 1
ATOM 3836 N N . LYS B 1 168 ? 2.795 20.328 -20.562 1 92.12 168 LYS B N 1
ATOM 3837 C CA . LYS B 1 168 ? 3.99 20.359 -21.391 1 92.12 168 LYS B CA 1
ATOM 3838 C C . LYS B 1 168 ? 4.379 18.953 -21.844 1 92.12 168 LYS B C 1
ATOM 3840 O O . LYS B 1 168 ? 5.004 18.781 -22.891 1 92.12 168 LYS B O 1
ATOM 3845 N N . SER B 1 169 ? 3.988 18.031 -21.031 1 90.81 169 SER B N 1
ATOM 3846 C CA . SER B 1 169 ? 4.301 16.625 -21.344 1 90.81 169 SER B CA 1
ATOM 3847 C C . SER B 1 169 ? 3.244 16.016 -22.25 1 90.81 169 SER B C 1
ATOM 3849 O O . SER B 1 169 ? 3.342 14.844 -22.625 1 90.81 169 SER B O 1
ATOM 3851 N N . GLY B 1 170 ? 2.199 16.781 -22.531 1 87.44 170 GLY B N 1
ATOM 3852 C CA . GLY B 1 170 ? 1.202 16.312 -23.484 1 87.44 170 GLY B CA 1
ATOM 3853 C C . GLY B 1 170 ? -0.083 15.852 -22.828 1 87.44 170 GLY B C 1
ATOM 3854 O O . GLY B 1 170 ? -0.947 15.266 -23.484 1 87.44 170 GLY B O 1
ATOM 3855 N N . ILE B 1 171 ? -0.131 16.031 -21.594 1 87.75 171 ILE B N 1
ATOM 3856 C CA . ILE B 1 171 ? -1.35 15.648 -20.891 1 87.75 171 ILE B CA 1
ATOM 3857 C C . ILE B 1 171 ? -2.227 16.875 -20.656 1 87.75 171 ILE B C 1
ATOM 3859 O O . ILE B 1 171 ? -1.861 17.781 -19.906 1 87.75 171 ILE B O 1
ATOM 3863 N N . ASN B 1 172 ? -3.25 16.859 -21.375 1 83.31 172 ASN B N 1
ATOM 3864 C CA . ASN B 1 172 ? -4.191 17.969 -21.234 1 83.31 172 ASN B CA 1
ATOM 3865 C C . ASN B 1 172 ? -5.293 17.641 -20.234 1 83.31 172 ASN B C 1
ATOM 3867 O O . ASN B 1 172 ? -6.43 17.359 -20.625 1 83.31 172 ASN B O 1
ATOM 3871 N N . HIS B 1 173 ? -4.957 17.562 -19.047 1 82.81 173 HIS B N 1
ATOM 3872 C CA . HIS B 1 173 ? -5.836 17.281 -17.922 1 82.81 173 HIS B CA 1
ATOM 3873 C C . HIS B 1 173 ? -5.66 18.312 -16.812 1 82.81 173 HIS B C 1
ATOM 3875 O O . HIS B 1 173 ? -4.531 18.688 -16.469 1 82.81 173 HIS B O 1
ATOM 3881 N N . ASN B 1 174 ? -6.68 19.016 -16.531 1 87.69 174 ASN B N 1
ATOM 3882 C CA . ASN B 1 174 ? -6.59 19.938 -15.391 1 87.69 174 ASN B CA 1
ATOM 3883 C C . ASN B 1 174 ? -6.312 19.172 -14.094 1 87.69 174 ASN B C 1
ATOM 3885 O O . ASN B 1 174 ? -7.234 18.656 -13.461 1 87.69 174 ASN B O 1
ATOM 3889 N N . LEU B 1 175 ? -5.055 19.203 -13.688 1 93.06 175 LEU B N 1
ATOM 3890 C CA . LEU B 1 175 ? -4.617 18.438 -12.516 1 93.06 175 LEU B CA 1
ATOM 3891 C C . LEU B 1 175 ? -5.141 19.078 -11.234 1 93.06 175 LEU B C 1
ATOM 3893 O O . LEU B 1 175 ? -4.801 20.219 -10.906 1 93.06 175 LEU B O 1
ATOM 3897 N N . THR B 1 176 ? -5.934 18.422 -10.57 1 94.94 176 THR B N 1
ATOM 3898 C CA . THR B 1 176 ? -6.398 18.766 -9.234 1 94.94 176 THR B CA 1
ATOM 3899 C C . THR B 1 176 ? -6.68 17.5 -8.414 1 94.94 176 THR B C 1
ATOM 3901 O O . THR B 1 176 ? -6.547 16.391 -8.922 1 94.94 176 THR B O 1
ATOM 3904 N N . CYS B 1 177 ? -6.891 17.719 -7.133 1 96.62 177 CYS B N 1
ATOM 3905 C CA . CYS B 1 177 ? -7.109 16.562 -6.281 1 96.62 177 CYS B CA 1
ATOM 3906 C C . CYS B 1 177 ? -8.273 16.797 -5.328 1 96.62 177 CYS B C 1
ATOM 3908 O O . CYS B 1 177 ? -8.75 17.922 -5.184 1 96.62 177 CYS B O 1
ATOM 3910 N N . ARG B 1 178 ? -8.82 15.734 -4.855 1 97.94 178 ARG B N 1
ATOM 3911 C CA . ARG B 1 178 ? -9.766 15.711 -3.74 1 97.94 178 ARG B CA 1
ATOM 3912 C C . ARG B 1 178 ? -9.078 15.242 -2.459 1 97.94 178 ARG B C 1
ATOM 3914 O O . ARG B 1 178 ? -8.289 14.297 -2.479 1 97.94 178 ARG B O 1
ATOM 3921 N N . ILE B 1 179 ? -9.352 15.977 -1.414 1 98.75 179 ILE B N 1
ATOM 3922 C CA . ILE B 1 179 ? -8.664 15.656 -0.171 1 98.75 179 ILE B CA 1
ATOM 3923 C C . ILE B 1 179 ? -9.68 15.453 0.948 1 98.75 179 ILE B C 1
ATOM 3925 O O . ILE B 1 179 ? -10.664 16.188 1.045 1 98.75 179 ILE B O 1
ATOM 3929 N N . GLY B 1 180 ? -9.477 14.445 1.734 1 98.81 180 GLY B N 1
ATOM 3930 C CA . GLY B 1 180 ? -10.25 14.172 2.934 1 98.81 180 GLY B CA 1
ATOM 3931 C C . GLY B 1 180 ? -9.391 13.938 4.16 1 98.81 180 GLY B C 1
ATOM 3932 O O . GLY B 1 180 ? -8.367 13.25 4.09 1 98.81 180 GLY B O 1
ATOM 3933 N N . ILE B 1 181 ? -9.797 14.57 5.312 1 98.94 181 ILE B N 1
ATOM 3934 C CA . ILE B 1 181 ? -9.039 14.461 6.551 1 98.94 181 ILE B CA 1
ATOM 3935 C C . ILE B 1 181 ? -9.977 14.164 7.715 1 98.94 181 ILE B C 1
ATOM 3937 O O . ILE B 1 181 ? -11.016 14.82 7.863 1 98.94 181 ILE B O 1
ATOM 3941 N N . ASN B 1 182 ? -9.617 13.203 8.492 1 98.62 182 ASN B N 1
ATOM 3942 C CA . ASN B 1 182 ? -10.375 12.859 9.695 1 98.62 182 ASN B CA 1
ATOM 3943 C C . ASN B 1 182 ? -9.445 12.508 10.852 1 98.62 182 ASN B C 1
ATOM 3945 O O . ASN B 1 182 ? -8.336 12.008 10.641 1 98.62 182 ASN B O 1
ATOM 3949 N N . THR B 1 183 ? -9.883 12.867 12.047 1 98.56 183 THR B N 1
ATOM 3950 C CA . THR B 1 183 ? -9.156 12.5 13.258 1 98.56 183 THR B CA 1
ATOM 3951 C C . THR B 1 183 ? -9.977 11.531 14.102 1 98.56 183 THR B C 1
ATOM 3953 O O . THR B 1 183 ? -11.172 11.75 14.336 1 98.56 183 THR B O 1
ATOM 3956 N N . GLY B 1 184 ? -9.367 10.445 14.469 1 96.5 184 GLY B N 1
ATOM 3957 C CA . GLY B 1 184 ? -10.055 9.484 15.32 1 96.5 184 GLY B CA 1
ATOM 3958 C C . GLY B 1 184 ? -9.148 8.375 15.82 1 96.5 184 GLY B C 1
ATOM 3959 O O . GLY B 1 184 ? -7.965 8.328 15.469 1 96.5 184 GLY B O 1
ATOM 3960 N N . TYR B 1 185 ? -9.734 7.531 16.719 1 94.56 185 TYR B N 1
ATOM 3961 C CA . TYR B 1 185 ? -8.977 6.422 17.297 1 94.56 185 TYR B CA 1
ATOM 3962 C C . TYR B 1 185 ? -8.922 5.242 16.328 1 94.56 185 TYR B C 1
ATOM 3964 O O . TYR B 1 185 ? -9.945 4.816 15.797 1 94.56 185 TYR B O 1
ATOM 3972 N N . VAL B 1 186 ? -7.68 4.777 16.109 1 94.69 186 VAL B N 1
ATOM 3973 C CA . VAL B 1 186 ? -7.449 3.635 15.227 1 94.69 186 VAL B CA 1
ATOM 3974 C C . VAL B 1 186 ? -6.418 2.701 15.852 1 94.69 186 VAL B C 1
ATOM 3976 O O . VAL B 1 186 ? -5.77 3.055 16.844 1 94.69 186 VAL B O 1
ATOM 3979 N N . THR B 1 187 ? -6.391 1.54 15.367 1 93 187 THR B N 1
ATOM 3980 C CA . THR B 1 187 ? -5.32 0.616 15.727 1 93 187 THR B CA 1
ATOM 3981 C C . THR B 1 187 ? -4.145 0.753 14.766 1 93 187 THR B C 1
ATOM 3983 O O . THR B 1 187 ? -4.312 0.656 13.547 1 93 187 THR B O 1
ATOM 3986 N N . VAL B 1 188 ? -3.014 1.066 15.312 1 92.69 188 VAL B N 1
ATOM 3987 C CA . VAL B 1 188 ? -1.815 1.265 14.508 1 92.69 188 VAL B CA 1
ATOM 3988 C C . VAL B 1 188 ? -0.774 0.205 14.859 1 92.69 188 VAL B C 1
ATOM 3990 O O . VAL B 1 188 ? -0.641 -0.182 16.016 1 92.69 188 VAL B O 1
ATOM 3993 N N . GLY B 1 189 ? -0.068 -0.275 13.828 1 89.81 189 GLY B N 1
ATOM 3994 C CA . GLY B 1 189 ? 0.984 -1.258 14.031 1 89.81 189 GLY B CA 1
ATOM 3995 C C . GLY B 1 189 ? 1.327 -2.033 12.773 1 89.81 189 GLY B C 1
ATOM 3996 O O . GLY B 1 189 ? 0.966 -1.623 11.672 1 89.81 189 GLY B O 1
ATOM 3997 N N . ASN B 1 190 ? 2.119 -3.074 13.016 1 88 190 ASN B N 1
ATOM 3998 C CA . ASN B 1 190 ? 2.469 -3.975 11.922 1 88 190 ASN B CA 1
ATOM 3999 C C . ASN B 1 190 ? 1.373 -5.004 11.664 1 88 190 ASN B C 1
ATOM 4001 O O . ASN B 1 190 ? 0.955 -5.711 12.586 1 88 190 ASN B O 1
ATOM 4005 N N . PHE B 1 191 ? 0.915 -4.996 10.484 1 89.31 191 PHE B N 1
ATOM 4006 C CA . PHE B 1 191 ? -0.088 -5.973 10.078 1 89.31 191 PHE B CA 1
ATOM 4007 C C . PHE B 1 191 ? 0.419 -6.824 8.922 1 89.31 191 PHE B C 1
ATOM 4009 O O . PHE B 1 191 ? 1.179 -6.344 8.078 1 89.31 191 PHE B O 1
ATOM 4016 N N . GLY B 1 192 ? -0.123 -8.047 8.883 1 88.12 192 GLY B N 1
ATOM 4017 C CA . GLY B 1 192 ? 0.272 -8.922 7.793 1 88.12 192 GLY B CA 1
ATOM 4018 C C . GLY B 1 192 ? 0.878 -10.227 8.258 1 88.12 192 GLY B C 1
ATOM 4019 O O . GLY B 1 192 ? 0.425 -10.805 9.25 1 88.12 192 GLY B O 1
ATOM 4020 N N . THR B 1 193 ? 1.741 -10.727 7.348 1 82.88 193 THR B N 1
ATOM 4021 C CA . THR B 1 193 ? 2.379 -12.023 7.578 1 82.88 193 THR B CA 1
ATOM 4022 C C . THR B 1 193 ? 3.896 -11.898 7.504 1 82.88 193 THR B C 1
ATOM 4024 O O . THR B 1 193 ? 4.426 -10.805 7.305 1 82.88 193 THR B O 1
ATOM 4027 N N . ASN B 1 194 ? 4.457 -13.078 7.746 1 77 194 ASN B N 1
ATOM 4028 C CA . ASN B 1 194 ? 5.91 -13.117 7.613 1 77 194 ASN B CA 1
ATOM 4029 C C . ASN B 1 194 ? 6.348 -12.867 6.176 1 77 194 ASN B C 1
ATOM 4031 O O . ASN B 1 194 ? 7.465 -12.406 5.934 1 77 194 ASN B O 1
ATOM 4035 N N . GLU B 1 195 ? 5.461 -13.086 5.289 1 76.88 195 GLU B N 1
ATOM 4036 C CA . GLU B 1 195 ? 5.805 -12.961 3.875 1 76.88 195 GLU B CA 1
ATOM 4037 C C . GLU B 1 195 ? 5.484 -11.562 3.352 1 76.88 195 GLU B C 1
ATOM 4039 O O . GLU B 1 195 ? 5.992 -11.156 2.307 1 76.88 195 GLU B O 1
ATOM 4044 N N . ARG B 1 196 ? 4.664 -10.891 4.062 1 83.25 196 ARG B N 1
ATOM 4045 C CA . ARG B 1 196 ? 4.262 -9.547 3.66 1 83.25 196 ARG B CA 1
ATOM 4046 C C . ARG B 1 196 ? 3.674 -8.781 4.836 1 83.25 196 ARG B C 1
ATOM 4048 O O . ARG B 1 196 ? 2.588 -9.109 5.32 1 83.25 196 ARG B O 1
ATOM 4055 N N . MET B 1 197 ? 4.438 -7.73 5.203 1 85.06 197 MET B N 1
ATOM 4056 C CA . MET B 1 197 ? 4.047 -6.922 6.355 1 85.06 197 MET B CA 1
ATOM 4057 C C . MET B 1 197 ? 3.814 -5.469 5.945 1 85.06 197 MET B C 1
ATOM 4059 O O . MET B 1 197 ? 4.406 -4.992 4.977 1 85.06 197 MET B O 1
ATOM 4063 N N . ASP B 1 198 ? 2.932 -4.84 6.684 1 86.62 198 ASP B N 1
ATOM 4064 C CA . ASP B 1 198 ? 2.68 -3.414 6.488 1 86.62 198 ASP B CA 1
ATOM 4065 C C . ASP B 1 198 ? 2.506 -2.699 7.824 1 86.62 198 ASP B C 1
ATOM 4067 O O . ASP B 1 198 ? 1.751 -3.158 8.688 1 86.62 198 ASP B O 1
ATOM 4071 N N . TYR B 1 199 ? 3.299 -1.697 8.039 1 88.25 199 TYR B N 1
ATOM 4072 C CA . TYR B 1 199 ? 2.969 -0.782 9.125 1 88.25 199 TYR B CA 1
ATOM 4073 C C . TYR B 1 199 ? 1.844 0.162 8.719 1 88.25 199 TYR B C 1
ATOM 4075 O O . TYR B 1 199 ? 2.029 1.023 7.855 1 88.25 199 TYR B O 1
ATOM 4083 N N . THR B 1 200 ? 0.707 -0.021 9.32 1 93 200 THR B N 1
ATOM 4084 C CA . THR B 1 200 ? -0.469 0.696 8.836 1 93 200 THR B CA 1
ATOM 4085 C C . THR B 1 200 ? -1.479 0.896 9.961 1 93 200 THR B C 1
ATOM 4087 O O . THR B 1 200 ? -1.181 0.621 11.125 1 93 200 THR B O 1
ATOM 4090 N N . ILE B 1 201 ? -2.547 1.46 9.617 1 94 201 ILE B N 1
ATOM 4091 C CA . ILE B 1 201 ? -3.611 1.747 10.578 1 94 201 ILE B CA 1
ATOM 4092 C C . ILE B 1 201 ? -4.91 1.096 10.109 1 94 201 ILE B C 1
ATOM 4094 O O . ILE B 1 201 ? -5.18 1.015 8.914 1 94 201 ILE B O 1
ATOM 4098 N N . ILE B 1 202 ? -5.621 0.669 11.141 1 92.75 202 ILE B N 1
ATOM 4099 C CA . ILE B 1 202 ? -6.918 0.05 10.875 1 92.75 202 ILE B CA 1
ATOM 4100 C C . ILE B 1 202 ? -7.965 0.626 11.828 1 92.75 202 ILE B C 1
ATOM 4102 O O . ILE B 1 202 ? -7.688 0.858 13 1 92.75 202 ILE B O 1
ATOM 4106 N N . GLY B 1 203 ? -9.172 0.887 11.234 1 91.62 203 GLY B N 1
ATOM 4107 C CA . GLY B 1 203 ? -10.266 1.4 12.047 1 91.62 203 GLY B CA 1
ATOM 4108 C C . GLY B 1 203 ? -11.273 2.201 11.25 1 91.62 203 GLY B C 1
ATOM 4109 O O . GLY B 1 203 ? -11.016 2.586 10.109 1 91.62 203 GLY B O 1
ATOM 4110 N N . GLY B 1 204 ? -12.414 2.451 11.859 1 90.5 204 GLY B N 1
ATOM 4111 C CA . GLY B 1 204 ? -13.5 3.188 11.234 1 90.5 204 GLY B CA 1
ATOM 4112 C C . GLY B 1 204 ? -13.094 4.57 10.766 1 90.5 204 GLY B C 1
ATOM 4113 O O . GLY B 1 204 ? -13.453 4.988 9.664 1 90.5 204 GLY B O 1
ATOM 4114 N N . PRO B 1 205 ? -12.328 5.23 11.594 1 94.12 205 PRO B N 1
ATOM 4115 C CA . PRO B 1 205 ? -11.93 6.59 11.219 1 94.12 205 PRO B CA 1
ATOM 4116 C C . PRO B 1 205 ? -11.148 6.633 9.906 1 94.12 205 PRO B C 1
ATOM 4118 O O . PRO B 1 205 ? -11.125 7.664 9.234 1 94.12 205 PRO B O 1
ATOM 4121 N N . VAL B 1 206 ? -10.477 5.555 9.578 1 95.31 206 VAL B N 1
ATOM 4122 C CA . VAL B 1 206 ? -9.781 5.492 8.297 1 95.31 206 VAL B CA 1
ATOM 4123 C C . VAL B 1 206 ? -10.789 5.57 7.152 1 95.31 206 VAL B C 1
ATOM 4125 O O . VAL B 1 206 ? -10.594 6.312 6.191 1 95.31 206 VAL B O 1
ATOM 4128 N N . ASN B 1 207 ? -11.906 4.895 7.309 1 92.44 207 ASN B N 1
ATOM 4129 C CA . ASN B 1 207 ? -12.961 4.906 6.301 1 92.44 207 ASN B CA 1
ATOM 4130 C C . ASN B 1 207 ? -13.625 6.277 6.199 1 92.44 207 ASN B C 1
ATOM 4132 O O . ASN B 1 207 ? -14.047 6.688 5.117 1 92.44 207 ASN B O 1
ATOM 4136 N N . VAL B 1 208 ? -13.68 6.879 7.281 1 95.62 208 VAL B N 1
ATOM 4137 C CA . VAL B 1 208 ? -14.266 8.219 7.289 1 95.62 208 VAL B CA 1
ATOM 4138 C C . VAL B 1 208 ? -13.406 9.164 6.457 1 95.62 208 VAL B C 1
ATOM 4140 O O . VAL B 1 208 ? -13.922 9.906 5.621 1 95.62 208 VAL B O 1
ATOM 4143 N N . ALA B 1 209 ? -12.117 9.125 6.68 1 97.81 209 ALA B N 1
ATOM 4144 C CA . ALA B 1 209 ? -11.219 9.977 5.918 1 97.81 209 ALA B CA 1
ATOM 4145 C C . ALA B 1 209 ? -11.328 9.695 4.422 1 97.81 209 ALA B C 1
ATOM 4147 O O . ALA B 1 209 ? -11.359 10.625 3.609 1 97.81 209 ALA B O 1
ATOM 4148 N N . SER B 1 210 ? -11.336 8.461 4.098 1 96 210 SER B N 1
ATOM 4149 C CA . SER B 1 210 ? -11.484 8.055 2.705 1 96 210 SER B CA 1
ATOM 4150 C C . SER B 1 210 ? -12.805 8.555 2.123 1 96 210 SER B C 1
ATOM 4152 O O . SER B 1 210 ? -12.844 9.055 0.995 1 96 210 SER B O 1
ATOM 4154 N N . ARG B 1 211 ? -13.828 8.438 2.836 1 95.56 211 ARG B N 1
ATOM 4155 C CA . ARG B 1 211 ? -15.148 8.891 2.398 1 95.56 211 ARG B CA 1
ATOM 4156 C C . ARG B 1 211 ? -15.164 10.406 2.211 1 95.56 211 ARG B C 1
ATOM 4158 O O . ARG B 1 211 ? -15.82 10.914 1.297 1 95.56 211 ARG B O 1
ATOM 4165 N N . LEU B 1 212 ? -14.539 11.07 3.109 1 98 212 LEU B N 1
ATOM 4166 C CA . LEU B 1 212 ? -14.453 12.516 2.977 1 98 212 LEU B CA 1
ATOM 4167 C C . LEU B 1 212 ? -13.734 12.906 1.687 1 98 212 LEU B C 1
ATOM 4169 O O . LEU B 1 212 ? -14.141 13.844 1.002 1 98 212 LEU B O 1
ATOM 4173 N N . GLU B 1 213 ? -12.664 12.203 1.429 1 97.88 213 GLU B N 1
ATOM 4174 C CA . GLU B 1 213 ? -11.961 12.422 0.169 1 97.88 213 GLU B CA 1
ATOM 4175 C C . GLU B 1 213 ? -12.891 12.219 -1.024 1 97.88 213 GLU B C 1
ATOM 4177 O O . GLU B 1 213 ? -12.93 13.047 -1.938 1 97.88 213 GLU B O 1
ATOM 4182 N N . ASN B 1 214 ? -13.672 11.172 -1.005 1 94.12 214 ASN B N 1
ATOM 4183 C CA . ASN B 1 214 ? -14.586 10.844 -2.096 1 94.12 214 ASN B CA 1
ATOM 4184 C C . ASN B 1 214 ? -15.695 11.883 -2.227 1 94.12 214 ASN B C 1
ATOM 4186 O O . ASN B 1 214 ? -16.172 12.141 -3.33 1 94.12 214 ASN B O 1
ATOM 4190 N N . ALA B 1 215 ? -16.062 12.422 -1.161 1 95.62 215 ALA B N 1
ATOM 4191 C CA . ALA B 1 215 ? -17.172 13.375 -1.129 1 95.62 215 ALA B CA 1
ATOM 4192 C C . ALA B 1 215 ? -16.703 14.781 -1.483 1 95.62 215 ALA B C 1
ATOM 4194 O O . ALA B 1 215 ? -17.516 15.664 -1.749 1 95.62 215 ALA B O 1
ATOM 4195 N N . SER B 1 216 ? -15.438 14.969 -1.429 1 96.88 216 SER B N 1
ATOM 4196 C CA . SER B 1 216 ? -14.875 16.297 -1.71 1 96.88 216 SER B CA 1
ATOM 4197 C C . SER B 1 216 ? -15.008 16.641 -3.188 1 96.88 216 SER B C 1
ATOM 4199 O O . SER B 1 216 ? -14.836 15.781 -4.055 1 96.88 216 SER B O 1
ATOM 4201 N N . ASN B 1 217 ? -15.305 17.891 -3.471 1 95.5 217 ASN B N 1
ATOM 4202 C CA . ASN B 1 217 ? -15.258 18.375 -4.844 1 95.5 217 ASN B CA 1
ATOM 4203 C C . ASN B 1 217 ? -13.82 18.562 -5.324 1 95.5 217 ASN B C 1
ATOM 4205 O O . ASN B 1 217 ? -12.883 18.516 -4.527 1 95.5 217 ASN B O 1
ATOM 4209 N N . ALA B 1 218 ? -13.719 18.766 -6.598 1 96.06 218 ALA B N 1
ATOM 4210 C CA . ALA B 1 218 ? -12.398 19 -7.18 1 96.06 218 ALA B CA 1
ATOM 4211 C C . ALA B 1 218 ? -11.711 20.188 -6.523 1 96.06 218 ALA B C 1
ATOM 4213 O O . ALA B 1 218 ? -12.273 21.281 -6.477 1 96.06 218 ALA B O 1
ATOM 4214 N N . GLY B 1 219 ? -10.523 19.953 -5.945 1 96.25 219 GLY B N 1
ATOM 4215 C CA . GLY B 1 219 ? -9.742 21.031 -5.359 1 96.25 219 GLY B CA 1
ATOM 4216 C C . GLY B 1 219 ? -10.125 21.344 -3.928 1 96.25 219 GLY B C 1
ATOM 4217 O O . GLY B 1 219 ? -9.586 22.266 -3.322 1 96.25 219 GLY B O 1
ATOM 4218 N N . GLU B 1 220 ? -10.945 20.547 -3.451 1 97.5 220 GLU B N 1
ATOM 4219 C CA . GLU B 1 220 ? -11.461 20.828 -2.115 1 97.5 220 GLU B CA 1
ATOM 4220 C C . GLU B 1 220 ? -10.773 19.953 -1.062 1 97.5 220 GLU B C 1
ATOM 4222 O O . GLU B 1 220 ? -10.352 18.844 -1.352 1 97.5 220 GLU B O 1
ATOM 4227 N N . ILE B 1 221 ? -10.617 20.562 0.086 1 98.69 221 ILE B N 1
ATOM 4228 C CA . ILE B 1 221 ? -10.188 19.859 1.284 1 98.69 221 ILE B CA 1
ATOM 4229 C C . ILE B 1 221 ? -11.359 19.734 2.26 1 98.69 221 ILE B C 1
ATOM 4231 O O . ILE B 1 221 ? -11.836 20.734 2.793 1 98.69 221 ILE B O 1
ATOM 4235 N N . LEU B 1 222 ? -11.773 18.516 2.477 1 98.81 222 LEU B N 1
ATOM 4236 C CA . LEU B 1 222 ? -12.875 18.281 3.395 1 98.81 222 LEU B CA 1
ATOM 4237 C C . LEU B 1 222 ? -12.375 17.641 4.688 1 98.81 222 LEU B C 1
ATOM 4239 O O . LEU B 1 222 ? -11.633 16.656 4.652 1 98.81 222 LEU B O 1
ATOM 4243 N N . ILE B 1 223 ? -12.82 18.219 5.832 1 98.81 223 ILE B N 1
ATOM 4244 C CA . ILE B 1 223 ? -12.398 17.672 7.113 1 98.81 223 ILE B CA 1
ATOM 4245 C C . ILE B 1 223 ? -13.625 17.375 7.973 1 98.81 223 ILE B C 1
ATOM 4247 O O . ILE B 1 223 ? -14.688 17.953 7.766 1 98.81 223 ILE B O 1
ATOM 4251 N N . SER B 1 224 ? -13.438 16.484 8.867 1 98.38 224 SER B N 1
ATOM 4252 C CA . SER B 1 224 ? -14.492 16.156 9.82 1 98.38 224 SER B CA 1
ATOM 4253 C C . SER B 1 224 ? -14.539 17.172 10.961 1 98.38 224 SER B C 1
ATOM 4255 O O . SER B 1 224 ? -13.586 17.922 11.172 1 98.38 224 SER B O 1
ATOM 4257 N N . ASN B 1 225 ? -15.648 17.094 11.703 1 97.5 225 ASN B N 1
ATOM 4258 C CA . ASN B 1 225 ? -15.758 17.922 12.906 1 97.5 225 ASN B CA 1
ATOM 4259 C C . ASN B 1 225 ? -14.695 17.547 13.938 1 97.5 225 ASN B C 1
ATOM 4261 O O . ASN B 1 225 ? -14.211 18.422 14.664 1 97.5 225 ASN B O 1
ATOM 4265 N N . ALA B 1 226 ? -14.375 16.312 13.992 1 97.56 226 ALA B N 1
ATOM 4266 C CA . ALA B 1 226 ? -13.359 15.852 14.93 1 97.56 226 ALA B CA 1
ATOM 4267 C C . ALA B 1 226 ? -12.016 16.516 14.664 1 97.56 226 ALA B C 1
ATOM 4269 O O . ALA B 1 226 ? -11.289 16.859 15.594 1 97.56 226 ALA B O 1
ATOM 4270 N N . THR B 1 227 ? -11.703 16.703 13.422 1 98.69 227 THR B N 1
ATOM 4271 C CA . THR B 1 227 ? -10.469 17.375 13.055 1 98.69 227 THR B CA 1
ATOM 4272 C C . THR B 1 227 ? -10.594 18.875 13.273 1 98.69 227 THR B C 1
ATOM 4274 O O . THR B 1 227 ? -9.703 19.5 13.859 1 98.69 227 THR B O 1
ATOM 4277 N N . LYS B 1 228 ? -11.617 19.438 12.867 1 98.38 228 LYS B N 1
ATOM 4278 C CA . LYS B 1 228 ? -11.828 20.875 12.969 1 98.38 228 LYS B CA 1
ATOM 4279 C C . LYS B 1 228 ? -11.766 21.344 14.414 1 98.38 228 LYS B C 1
ATOM 4281 O O . LYS B 1 228 ? -11.156 22.375 14.711 1 98.38 228 LYS B O 1
ATOM 4286 N N . SER B 1 229 ? -12.422 20.625 15.25 1 97.69 229 SER B N 1
ATOM 4287 C CA . SER B 1 229 ? -12.523 21.031 16.656 1 97.69 229 SER B CA 1
ATOM 4288 C C . SER B 1 229 ? -11.148 21.156 17.281 1 97.69 229 SER B C 1
ATOM 4290 O O . SER B 1 229 ? -10.961 21.953 18.219 1 97.69 229 SER B O 1
ATOM 4292 N N . LEU B 1 230 ? -10.203 20.469 16.797 1 97.62 230 LEU B N 1
ATOM 4293 C CA . LEU B 1 230 ? -8.852 20.5 17.344 1 97.62 230 LEU B CA 1
ATOM 4294 C C . LEU B 1 230 ? -8.125 21.781 16.922 1 97.62 230 LEU B C 1
ATOM 4296 O O . LEU B 1 230 ? -7.223 22.25 17.609 1 97.62 230 LEU B O 1
ATOM 4300 N N . ILE B 1 231 ? -8.555 22.344 15.742 1 97.69 231 ILE B N 1
ATOM 4301 C CA . ILE B 1 231 ? -7.676 23.359 15.188 1 97.69 231 ILE B CA 1
ATOM 4302 C C . ILE B 1 231 ? -8.508 24.516 14.648 1 97.69 231 ILE B C 1
ATOM 4304 O O . ILE B 1 231 ? -8.055 25.266 13.781 1 97.69 231 ILE B O 1
ATOM 4308 N N . ASP B 1 232 ? -9.641 24.688 15.078 1 96.38 232 ASP B N 1
ATOM 4309 C CA . ASP B 1 232 ? -10.602 25.656 14.578 1 96.38 232 ASP B CA 1
ATOM 4310 C C . ASP B 1 232 ? -10.008 27.062 14.594 1 96.38 232 ASP B C 1
ATOM 4312 O O . ASP B 1 232 ? -10.305 27.875 13.711 1 96.38 232 ASP B O 1
ATOM 4316 N N . GLU B 1 233 ? -9.219 27.391 15.484 1 94.25 233 GLU B N 1
ATOM 4317 C CA . GLU B 1 233 ? -8.664 28.734 15.648 1 94.25 233 GLU B CA 1
ATOM 4318 C C . GLU B 1 233 ? -7.637 29.047 14.57 1 94.25 233 GLU B C 1
ATOM 4320 O O . GLU B 1 233 ? -7.312 30.219 14.328 1 94.25 233 GLU B O 1
ATOM 4325 N N . PHE B 1 234 ? -7.18 28.062 13.875 1 95.5 234 PHE B N 1
ATOM 4326 C CA . PHE B 1 234 ? -6.066 28.281 12.953 1 95.5 234 PHE B CA 1
ATOM 4327 C C . PHE B 1 234 ? -6.547 28.266 11.508 1 95.5 234 PHE B C 1
ATOM 4329 O O . PHE B 1 234 ? -5.828 28.688 10.602 1 95.5 234 PHE B O 1
ATOM 4336 N N . ILE B 1 235 ? -7.812 27.797 11.336 1 96.75 235 ILE B N 1
ATOM 4337 C CA . ILE B 1 235 ? -8.195 27.547 9.945 1 96.75 235 ILE B CA 1
ATOM 4338 C C . ILE B 1 235 ? -9.539 28.219 9.656 1 96.75 235 ILE B C 1
ATOM 4340 O O . ILE B 1 235 ? -10.375 28.344 10.555 1 96.75 235 ILE B O 1
ATOM 4344 N N . GLU B 1 236 ? -9.703 28.641 8.414 1 96.12 236 GLU B N 1
ATOM 4345 C CA . GLU B 1 236 ? -10.984 29.109 7.887 1 96.12 236 GLU B CA 1
ATOM 4346 C C . GLU B 1 236 ? -11.727 27.969 7.184 1 96.12 236 GLU B C 1
ATOM 4348 O O . GLU B 1 236 ? -11.164 27.297 6.316 1 96.12 236 GLU B O 1
ATOM 4353 N N . THR B 1 237 ? -13.023 27.781 7.609 1 97.06 237 THR B N 1
ATOM 4354 C CA . THR B 1 237 ? -13.758 26.656 7.047 1 97.06 237 THR B CA 1
ATOM 4355 C C . THR B 1 237 ? -15.172 27.078 6.652 1 97.06 237 THR B C 1
ATOM 4357 O O . THR B 1 237 ? -15.664 28.109 7.105 1 97.06 237 THR B O 1
ATOM 4360 N N . ILE B 1 238 ? -15.758 26.328 5.742 1 97.06 238 ILE B N 1
ATOM 4361 C CA . ILE B 1 238 ? -17.156 26.438 5.348 1 97.06 238 ILE B CA 1
ATOM 4362 C C . ILE B 1 238 ? -17.875 25.109 5.598 1 97.06 238 ILE B C 1
ATOM 4364 O O . ILE B 1 238 ? -17.391 24.062 5.172 1 97.06 238 ILE B O 1
ATOM 4368 N N . PRO B 1 239 ? -19.047 25.188 6.285 1 96.69 239 PRO B N 1
ATOM 4369 C CA . PRO B 1 239 ? -19.781 23.938 6.488 1 96.69 239 PRO B CA 1
ATOM 4370 C C . PRO B 1 239 ? -20.266 23.328 5.18 1 96.69 239 PRO B C 1
ATOM 4372 O O . PRO B 1 239 ? -20.703 24.047 4.273 1 96.69 239 PRO B O 1
ATOM 4375 N N . LYS B 1 240 ? -20.125 22.016 5 1 96.31 240 LYS B N 1
ATOM 4376 C CA . LYS B 1 240 ? -20.484 21.328 3.754 1 96.31 240 LYS B CA 1
ATOM 4377 C C . LYS B 1 240 ? -21.516 20.25 3.994 1 96.31 240 LYS B C 1
ATOM 4379 O O . LYS B 1 240 ? -21.766 19.406 3.123 1 96.31 240 LYS B O 1
ATOM 4384 N N . GLY B 1 241 ? -22.109 20.188 5.184 1 93.81 241 GLY B N 1
ATOM 4385 C CA . GLY B 1 241 ? -23.125 19.188 5.461 1 93.81 241 GLY B CA 1
ATOM 4386 C C . GLY B 1 241 ? -22.578 17.922 6.078 1 93.81 241 GLY B C 1
ATOM 4387 O O . GLY B 1 241 ? -21.547 17.953 6.762 1 93.81 241 GLY B O 1
ATOM 4388 N N . GLU B 1 242 ? -23.469 16.734 5.895 1 95.06 242 GLU B N 1
ATOM 4389 C CA . GLU B 1 242 ? -23.125 15.477 6.539 1 95.06 242 GLU B CA 1
ATOM 4390 C C . GLU B 1 242 ? -22.891 14.375 5.512 1 95.06 242 GLU B C 1
ATOM 4392 O O . GLU B 1 242 ? -23.453 14.414 4.414 1 95.06 242 GLU B O 1
ATOM 4397 N N . VAL B 1 243 ? -21.984 13.523 5.91 1 93.62 243 VAL B N 1
ATOM 4398 C CA . VAL B 1 243 ? -21.75 12.359 5.07 1 93.62 243 VAL B CA 1
ATOM 4399 C C . VAL B 1 243 ? -22.016 11.086 5.867 1 93.62 243 VAL B C 1
ATOM 4401 O O . VAL B 1 243 ? -21.797 11.039 7.078 1 93.62 243 VAL B O 1
ATOM 4404 N N . LEU B 1 244 ? -22.516 10.094 5.117 1 90.38 244 LEU B N 1
ATOM 4405 C CA . LEU B 1 244 ? -22.719 8.773 5.707 1 90.38 244 LEU B CA 1
ATOM 4406 C C . LEU B 1 244 ? -21.562 7.836 5.352 1 90.38 244 LEU B C 1
ATOM 4408 O O . LEU B 1 244 ? -21.109 7.812 4.207 1 90.38 244 LEU B O 1
ATOM 4412 N N . VAL B 1 245 ? -21.109 7.242 6.375 1 86.06 245 VAL B N 1
ATOM 4413 C CA . VAL B 1 245 ? -20.016 6.309 6.172 1 86.06 245 VAL B CA 1
ATOM 4414 C C . VAL B 1 245 ? -20.422 4.914 6.633 1 86.06 245 VAL B C 1
ATOM 4416 O O . VAL B 1 245 ? -21.031 4.758 7.699 1 86.06 245 VAL B O 1
ATOM 4419 N N . LYS B 1 246 ? -20.031 3.955 5.766 1 74.5 246 LYS B N 1
ATOM 4420 C CA . LYS B 1 246 ? -20.328 2.568 6.105 1 74.5 246 LYS B CA 1
ATOM 4421 C C . LYS B 1 246 ? -19.688 2.172 7.43 1 74.5 246 LYS B C 1
ATOM 4423 O O . LYS B 1 246 ? -18.516 2.469 7.664 1 74.5 246 LYS B O 1
ATOM 4428 N N . GLY B 1 247 ? -20.438 1.554 8.352 1 73.75 247 GLY B N 1
ATOM 4429 C CA . GLY B 1 247 ? -19.906 1.083 9.625 1 73.75 247 GLY B CA 1
ATOM 4430 C C . GLY B 1 247 ? -20 2.121 10.727 1 73.75 247 GLY B C 1
ATOM 4431 O O . GLY B 1 247 ? -19.703 1.828 11.891 1 73.75 247 GLY B O 1
ATOM 4432 N N . VAL B 1 248 ? -20.281 3.312 10.273 1 77.44 248 VAL B N 1
ATOM 4433 C CA . VAL B 1 248 ? -20.438 4.379 11.25 1 77.44 248 VAL B CA 1
ATOM 4434 C C . VAL B 1 248 ? -21.922 4.746 11.398 1 77.44 248 VAL B C 1
ATOM 4436 O O . VAL B 1 248 ? -22.578 5.07 10.406 1 77.44 248 VAL B O 1
ATOM 4439 N N . HIS B 1 249 ? -22.359 4.707 12.508 1 77.94 249 HIS B N 1
ATOM 4440 C CA . HIS B 1 249 ? -23.797 4.809 12.758 1 77.94 249 HIS B CA 1
ATOM 4441 C C . HIS B 1 249 ? -24.266 6.254 12.688 1 77.94 249 HIS B C 1
ATOM 4443 O O . HIS B 1 249 ? -25.422 6.52 12.375 1 77.94 249 HIS B O 1
ATOM 4449 N N . THR B 1 250 ? -23.391 7.18 13.047 1 85 250 THR B N 1
ATOM 4450 C CA . THR B 1 250 ? -23.797 8.586 13.07 1 85 250 THR B CA 1
ATOM 4451 C C . THR B 1 250 ? -23.188 9.328 11.883 1 85 250 THR B C 1
ATOM 4453 O O . THR B 1 250 ? -22.016 9.164 11.57 1 85 250 THR B O 1
ATOM 4456 N N . PRO B 1 251 ? -24.047 10.109 11.203 1 92.94 251 PRO B N 1
ATOM 4457 C CA . PRO B 1 251 ? -23.484 10.922 10.117 1 92.94 251 PRO B CA 1
ATOM 4458 C C . PRO B 1 251 ? -22.359 11.828 10.586 1 92.94 251 PRO B C 1
ATOM 4460 O O . PRO B 1 251 ? -22.359 12.281 11.734 1 92.94 251 PRO B O 1
ATOM 4463 N N . ILE B 1 252 ? -21.516 12.078 9.695 1 94.06 252 ILE B N 1
ATOM 4464 C CA . ILE B 1 252 ? -20.344 12.875 10.023 1 94.06 252 ILE B CA 1
ATOM 4465 C C . ILE B 1 252 ? -20.484 14.281 9.445 1 94.06 252 ILE B C 1
ATOM 4467 O O . ILE B 1 252 ? -20.641 14.445 8.227 1 94.06 252 ILE B O 1
ATOM 4471 N N . GLU B 1 253 ? -20.469 15.242 10.32 1 96.19 253 GLU B N 1
ATOM 4472 C CA . GLU B 1 253 ? -20.453 16.625 9.859 1 96.19 253 GLU B CA 1
ATOM 4473 C C . GLU B 1 253 ? -19.125 16.969 9.188 1 96.19 253 GLU B C 1
ATOM 4475 O O . GLU B 1 253 ? -18.062 16.609 9.688 1 96.19 253 GLU B O 1
ATOM 4480 N N . THR B 1 254 ? -19.25 17.703 8.062 1 97.75 254 THR B N 1
ATOM 4481 C CA . THR B 1 254 ? -18.047 17.953 7.293 1 97.75 254 THR B CA 1
ATOM 4482 C C . THR B 1 254 ? -17.875 19.453 7.035 1 97.75 254 THR B C 1
ATOM 4484 O O . THR B 1 254 ? -18.844 20.203 7.066 1 97.75 254 THR B O 1
ATOM 4487 N N . PHE B 1 255 ? -16.641 19.859 6.828 1 98.44 255 PHE B N 1
ATOM 4488 C CA . PHE B 1 255 ? -16.266 21.25 6.582 1 98.44 255 PHE B CA 1
ATOM 4489 C C . PHE B 1 255 ? -15.227 21.328 5.469 1 98.44 255 PHE B C 1
ATOM 4491 O O . PHE B 1 255 ? -14.312 20.516 5.398 1 98.44 255 PHE B O 1
ATOM 4498 N N . GLN B 1 256 ? -15.414 22.297 4.672 1 98.56 256 GLN B N 1
ATOM 4499 C CA . GLN B 1 256 ? -14.398 22.594 3.664 1 98.56 256 GLN B CA 1
ATOM 4500 C C . GLN B 1 256 ? -13.344 23.562 4.211 1 98.56 256 GLN B C 1
ATOM 4502 O O . GLN B 1 256 ? -13.68 24.594 4.777 1 98.56 256 GLN B O 1
ATOM 4507 N N . VAL B 1 257 ? -12.094 23.234 4.07 1 98.38 257 VAL B N 1
ATOM 4508 C CA . VAL B 1 257 ? -11.008 24.109 4.473 1 98.38 257 VAL B CA 1
ATOM 4509 C C . VAL B 1 257 ? -10.703 25.094 3.352 1 98.38 257 VAL B C 1
ATOM 4511 O O . VAL B 1 257 ? -10.375 24.703 2.232 1 98.38 257 VAL B O 1
ATOM 4514 N N . ILE B 1 258 ? -10.75 26.297 3.652 1 95.88 258 ILE B N 1
ATOM 4515 C CA . ILE B 1 258 ? -10.453 27.344 2.684 1 95.88 258 ILE B CA 1
ATOM 4516 C C . ILE B 1 258 ? -8.977 27.734 2.777 1 95.88 258 ILE B C 1
ATOM 4518 O O . ILE B 1 258 ? -8.297 27.891 1.756 1 95.88 258 ILE B O 1
ATOM 4522 N N . GLY B 1 259 ? -8.469 27.922 3.932 1 95.06 259 GLY B N 1
ATOM 4523 C CA . GLY B 1 259 ? -7.09 28.312 4.188 1 95.06 259 GLY B CA 1
ATOM 4524 C C . GLY B 1 259 ? -6.789 28.516 5.656 1 95.06 259 GLY B C 1
ATOM 4525 O O . GLY B 1 259 ? -7.582 28.141 6.52 1 95.06 259 GLY B O 1
ATOM 4526 N N . LEU B 1 260 ? -5.52 28.953 5.914 1 94.31 260 LEU B N 1
ATOM 4527 C CA . LEU B 1 260 ? -5.129 29.297 7.281 1 94.31 260 LEU B CA 1
ATOM 4528 C C . LEU B 1 260 ? -5.637 30.688 7.66 1 94.31 260 LEU B C 1
ATOM 4530 O O . LEU B 1 260 ? -5.695 31.578 6.816 1 94.31 260 LEU B O 1
ATOM 4534 N N . LYS B 1 261 ? -6.035 30.688 8.875 1 89.38 261 LYS B N 1
ATOM 4535 C CA . LYS B 1 261 ? -6.402 32 9.375 1 89.38 261 LYS B CA 1
ATOM 4536 C C . LYS B 1 261 ? -5.176 32.906 9.516 1 89.38 261 LYS B C 1
ATOM 4538 O O . LYS B 1 261 ? -4.094 32.438 9.875 1 89.38 261 LYS B O 1
ATOM 4543 N N . ASN B 1 262 ? -4.793 33.906 8.781 1 64.62 262 ASN B N 1
ATOM 4544 C CA . ASN B 1 262 ? -3.693 34.875 8.828 1 64.62 262 ASN B CA 1
ATOM 4545 C C . ASN B 1 262 ? -3.387 35.312 10.258 1 64.62 262 ASN B C 1
ATOM 4547 O O . ASN B 1 262 ? -4.297 35.625 11.016 1 64.62 262 ASN B O 1
ATOM 4551 N N . ASP B 1 263 ? -2.242 34.656 10.945 1 50.81 263 ASP B N 1
ATOM 4552 C CA . ASP B 1 263 ? -1.812 35.281 12.195 1 50.81 263 ASP B CA 1
ATOM 4553 C C . ASP B 1 263 ? -2.068 36.781 12.164 1 50.81 263 ASP B C 1
ATOM 4555 O O . ASP B 1 263 ? -2.238 37.406 13.211 1 50.81 263 ASP B O 1
ATOM 4559 N N . GLN B 1 264 ? -1.526 37.375 11.086 1 44.28 264 GLN B N 1
ATOM 4560 C CA . GLN B 1 264 ? -1.617 38.844 11.078 1 44.28 264 GLN B CA 1
ATOM 4561 C C . GLN B 1 264 ? -3.045 39.312 11.352 1 44.28 264 GLN B C 1
ATOM 4563 O O . GLN B 1 264 ? -3.305 40.5 11.461 1 44.28 264 GLN B O 1
ATOM 4568 N N . GLU B 1 265 ? -3.904 38.469 11.008 1 44.72 265 GLU B N 1
ATOM 4569 C CA . GLU B 1 265 ? -5.242 38.969 11.312 1 44.72 265 GLU B CA 1
ATOM 4570 C C . GLU B 1 265 ? -5.496 38.969 12.82 1 44.72 265 GLU B C 1
ATOM 4572 O O . GLU B 1 265 ? -6.488 39.531 13.289 1 44.72 265 GLU B O 1
ATOM 4577 N N . LYS B 1 266 ? -4.785 38.094 13.539 1 45.62 266 LYS B N 1
ATOM 4578 C CA . LYS B 1 266 ? -4.809 38.375 14.969 1 45.62 266 LYS B CA 1
ATOM 4579 C C . LYS B 1 266 ? -4.047 39.656 15.273 1 45.62 266 LYS B C 1
ATOM 4581 O O . LYS B 1 266 ? -3.879 40.031 16.438 1 45.62 266 LYS B O 1
ATOM 4586 N N . LYS B 1 267 ? -3.07 39.969 14.492 1 47.28 267 LYS B N 1
ATOM 4587 C CA . LYS B 1 267 ? -2.465 41.281 14.703 1 47.28 267 LYS B CA 1
ATOM 4588 C C . LYS B 1 267 ? -3.52 42.375 14.68 1 47.28 267 LYS B C 1
ATOM 4590 O O . LYS B 1 267 ? -4.402 42.375 13.82 1 47.28 267 LYS B O 1
ATOM 4595 N N . GLU B 1 268 ? -3.66 42.875 15.531 1 48.34 268 GLU B N 1
ATOM 4596 C CA . GLU B 1 268 ? -4.523 44.062 15.664 1 48.34 268 GLU B CA 1
ATOM 4597 C C . GLU B 1 268 ? -4.449 44.938 14.414 1 48.34 268 GLU B C 1
ATOM 4599 O O . GLU B 1 268 ? -3.357 45.281 13.961 1 48.34 268 GLU B O 1
ATOM 4604 N N . ASN B 1 269 ? -5.223 44.625 13.305 1 57.41 269 ASN B N 1
ATOM 4605 C CA . ASN B 1 269 ? -5.285 45.625 12.227 1 57.41 269 ASN B CA 1
ATOM 4606 C C . ASN B 1 269 ? -4.766 46.969 12.688 1 57.41 269 ASN B C 1
ATOM 4608 O O . ASN B 1 269 ? -5.312 47.562 13.617 1 57.41 269 ASN B O 1
ATOM 4612 N N . PRO B 1 270 ? -3.549 47.25 12.32 1 68.75 270 PRO B N 1
ATOM 4613 C CA . PRO B 1 270 ? -3 48.469 12.875 1 68.75 270 PRO B CA 1
ATOM 4614 C C . PRO B 1 270 ? -3.965 49.656 12.758 1 68.75 270 PRO B C 1
ATOM 4616 O O . PRO B 1 270 ? -3.789 50.688 13.43 1 68.75 270 PRO B O 1
ATOM 4619 N N . PHE B 1 271 ? -4.859 49.438 11.852 1 72.69 271 PHE B N 1
ATOM 4620 C CA . PHE B 1 271 ? -5.758 50.531 11.594 1 72.69 271 PHE B CA 1
ATOM 4621 C C . PHE B 1 271 ? -7.016 50.438 12.445 1 72.69 271 PHE B C 1
ATOM 4623 O O . PHE B 1 271 ? -7.793 51.406 12.531 1 72.69 271 PHE B O 1
ATOM 4630 N N . VAL B 1 272 ? -7.207 49.125 13.008 1 73.69 272 VAL B N 1
ATOM 4631 C CA . VAL B 1 272 ? -8.398 49 13.844 1 73.69 272 VAL B CA 1
ATOM 4632 C C . VAL B 1 272 ? -8.062 48.188 15.102 1 73.69 272 VAL B C 1
ATOM 4634 O O . VAL B 1 272 ? -7.375 47.188 15.031 1 73.69 272 VAL B O 1
ATOM 4637 N N . LYS B 1 273 ? -8.391 48.75 16.219 1 75.5 273 LYS B N 1
ATOM 4638 C CA . LYS B 1 273 ? -8.266 48.094 17.516 1 75.5 273 LYS B CA 1
ATOM 4639 C C . LYS B 1 273 ? -9.625 47.938 18.188 1 75.5 273 LYS B C 1
ATOM 4641 O O . LYS B 1 273 ? -10.352 48.938 18.359 1 75.5 273 LYS B O 1
ATOM 4646 N N . PHE B 1 274 ? -9.984 46.656 18.484 1 66.81 274 PHE B N 1
ATOM 4647 C CA . PHE B 1 274 ? -11.258 46.438 19.156 1 66.81 274 PHE B CA 1
ATOM 4648 C C . PHE B 1 274 ? -11.07 46.375 20.656 1 66.81 274 PHE B C 1
ATOM 4650 O O . PHE B 1 274 ? -10.133 45.75 21.141 1 66.81 274 PHE B O 1
ATOM 4657 N N . ASP B 1 275 ? -11.742 47.344 21.234 1 66.94 275 ASP B N 1
ATOM 4658 C CA . ASP B 1 275 ? -11.766 47.344 22.688 1 66.94 275 ASP B CA 1
ATOM 4659 C C . ASP B 1 275 ? -13.188 47.156 23.219 1 66.94 275 ASP B C 1
ATOM 4661 O O . ASP B 1 275 ? -13.961 48.125 23.297 1 66.94 275 ASP B O 1
ATOM 4665 N N . GLY B 1 276 ? -13.664 46.031 23.672 1 64.25 276 GLY B N 1
ATOM 4666 C CA . GLY B 1 276 ? -15.008 45.719 24.156 1 64.25 276 GLY B CA 1
ATOM 4667 C C . GLY B 1 276 ? -16.062 45.812 23.062 1 64.25 276 GLY B C 1
ATOM 4668 O O . GLY B 1 276 ? -15.977 45.094 22.062 1 64.25 276 GLY B O 1
ATOM 4669 N N . GLU B 1 277 ? -17.156 46.594 23.266 1 69.75 277 GLU B N 1
ATOM 4670 C CA . GLU B 1 277 ? -18.281 46.812 22.359 1 69.75 277 GLU B CA 1
ATOM 4671 C C . GLU B 1 277 ? -17.969 47.906 21.359 1 69.75 277 GLU B C 1
ATOM 4673 O O . GLU B 1 277 ? -18.797 48.25 20.5 1 69.75 277 GLU B O 1
ATOM 4678 N N . GLY B 1 278 ? -16.719 48.438 21.375 1 72.56 278 GLY B N 1
ATOM 4679 C CA . GLY B 1 278 ? -16.328 49.531 20.484 1 72.56 278 GLY B CA 1
ATOM 4680 C C . GLY B 1 278 ? -15.062 49.219 19.703 1 72.56 278 GLY B C 1
ATOM 4681 O O . GLY B 1 278 ? -14.461 48.156 19.875 1 72.56 278 GLY B O 1
ATOM 4682 N N . PHE B 1 279 ? -14.789 49.969 18.625 1 75.94 279 PHE B N 1
ATOM 4683 C CA . PHE B 1 279 ? -13.547 49.844 17.875 1 75.94 279 PHE B CA 1
ATOM 4684 C C . PHE B 1 279 ? -12.891 51.219 17.688 1 75.94 279 PHE B C 1
ATOM 4686 O O . PHE B 1 279 ? -13.555 52.25 17.797 1 75.94 279 PHE B O 1
ATOM 4693 N N . LEU B 1 280 ? -11.586 51.344 17.766 1 77.44 280 LEU B N 1
ATOM 4694 C CA . LEU B 1 280 ? -10.781 52.5 17.391 1 77.44 280 LEU B CA 1
ATOM 4695 C C . LEU B 1 280 ? -10.148 52.312 16.016 1 77.44 280 LEU B C 1
ATOM 4697 O O . LEU B 1 280 ? -9.383 51.375 15.805 1 77.44 280 LEU B O 1
ATOM 4701 N N . LEU B 1 281 ? -10.664 53.062 15.055 1 77.38 281 LEU B N 1
ATOM 4702 C CA . LEU B 1 281 ? -10.117 53.062 13.695 1 77.38 281 LEU B CA 1
ATOM 4703 C C . LEU B 1 281 ? -9.094 54.156 13.523 1 77.38 281 LEU B C 1
ATOM 4705 O O . LEU B 1 281 ? -9.398 55.344 13.727 1 77.38 281 LEU B O 1
ATOM 4709 N N . LYS B 1 282 ? -7.961 53.875 13.273 1 76.56 282 LYS B N 1
ATOM 4710 C CA . LYS B 1 282 ? -6.918 54.875 13.008 1 76.56 282 LYS B CA 1
ATOM 4711 C C . LYS B 1 282 ? -7.102 55.5 11.633 1 76.56 282 LYS B C 1
ATOM 4713 O O . LYS B 1 282 ? -7.727 54.906 10.75 1 76.56 282 LYS B O 1
ATOM 4718 N N . PRO B 1 283 ? -6.629 56.812 11.461 1 78.06 283 PRO B N 1
ATOM 4719 C CA . PRO B 1 283 ? -6.738 57.469 10.148 1 78.06 283 PRO B CA 1
ATOM 4720 C C . PRO B 1 283 ? -6.113 56.625 9.031 1 78.06 283 PRO B C 1
ATOM 4722 O O . PRO B 1 283 ? -5.012 56.094 9.188 1 78.06 283 PRO B O 1
ATOM 4725 N N . LEU B 1 284 ? -6.902 56.438 8.062 1 76.62 284 LEU B N 1
ATOM 4726 C CA . LEU B 1 284 ? -6.473 55.719 6.879 1 76.62 284 LEU B CA 1
ATOM 4727 C C . LEU B 1 284 ? -6.203 56.656 5.715 1 76.62 284 LEU B C 1
ATOM 4729 O O . LEU B 1 284 ? -6.984 57.562 5.469 1 76.62 284 LEU B O 1
ATOM 4733 N N . HIS B 1 285 ? -5.059 56.625 5.094 1 77.31 285 HIS B N 1
ATOM 4734 C CA . HIS B 1 285 ? -4.738 57.344 3.871 1 77.31 285 HIS B CA 1
ATOM 4735 C C . HIS B 1 285 ? -4.512 56.406 2.707 1 77.31 285 HIS B C 1
ATOM 4737 O O . HIS B 1 285 ? -3.594 55.562 2.746 1 77.31 285 HIS B O 1
ATOM 4743 N N . PHE B 1 286 ? -5.43 56.438 1.849 1 75.75 286 PHE B N 1
ATOM 4744 C CA . PHE B 1 286 ? -5.312 55.625 0.654 1 75.75 286 PHE B CA 1
ATOM 4745 C C . PHE B 1 286 ? -4.945 56.469 -0.558 1 75.75 286 PHE B C 1
ATOM 4747 O O . PHE B 1 286 ? -5.578 57.5 -0.823 1 75.75 286 PHE B O 1
ATOM 4754 N N . ASP B 1 287 ? -3.896 56.156 -1.201 1 74.06 287 ASP B N 1
ATOM 4755 C CA . ASP B 1 287 ? -3.484 56.719 -2.49 1 74.06 287 ASP B CA 1
ATOM 4756 C C . ASP B 1 287 ? -3.23 55.594 -3.504 1 74.06 287 ASP B C 1
ATOM 4758 O O . ASP B 1 287 ? -2.443 54.688 -3.246 1 74.06 287 ASP B O 1
ATOM 4762 N N . LYS B 1 288 ? -3.955 55.5 -4.574 1 72.81 288 LYS B N 1
ATOM 4763 C CA . LYS B 1 288 ? -3.885 54.469 -5.613 1 72.81 288 LYS B CA 1
ATOM 4764 C C . LYS B 1 288 ? -2.445 54.25 -6.074 1 72.81 288 LYS B C 1
ATOM 4766 O O . LYS B 1 288 ? -2.076 53.156 -6.469 1 72.81 288 LYS B O 1
ATOM 4771 N N . LEU B 1 289 ? -1.747 55.188 -5.992 1 72.25 289 LEU B N 1
ATOM 4772 C CA . LEU B 1 289 ? -0.396 55.156 -6.543 1 72.25 289 LEU B CA 1
ATOM 4773 C C . LEU B 1 289 ? 0.615 54.75 -5.473 1 72.25 289 LEU B C 1
ATOM 4775 O O . LEU B 1 289 ? 1.629 54.125 -5.773 1 72.25 289 LEU B O 1
ATOM 4779 N N . SER B 1 290 ? 0.413 55.062 -4.223 1 76 290 SER B N 1
ATOM 4780 C CA . SER B 1 290 ? 1.453 54.938 -3.207 1 76 290 SER B CA 1
ATOM 4781 C C . SER B 1 290 ? 1.137 53.812 -2.232 1 76 290 SER B C 1
ATOM 4783 O O . SER B 1 290 ? 2.039 53.25 -1.596 1 76 290 SER B O 1
ATOM 4785 N N . THR B 1 291 ? -0.044 53.438 -2.053 1 72.81 291 THR B N 1
ATOM 4786 C CA . THR B 1 291 ? -0.409 52.438 -1.07 1 72.81 291 THR B CA 1
ATOM 4787 C C . THR B 1 291 ? -0.133 51.031 -1.608 1 72.81 291 THR B C 1
ATOM 4789 O O . THR B 1 291 ? -0.651 50.656 -2.662 1 72.81 291 THR B O 1
ATOM 4792 N N . ASN B 1 292 ? 0.673 50.438 -0.958 1 77.25 292 ASN B N 1
ATOM 4793 C CA . ASN B 1 292 ? 1.02 49.094 -1.409 1 77.25 292 ASN B CA 1
ATOM 4794 C C . ASN B 1 292 ? -0.15 48.156 -1.243 1 77.25 292 ASN B C 1
ATOM 4796 O O . ASN B 1 292 ? -1.034 48.375 -0.415 1 77.25 292 ASN B O 1
ATOM 4800 N N . PRO B 1 293 ? -0.106 47.094 -2.021 1 77.38 293 PRO B N 1
ATOM 4801 C CA . PRO B 1 293 ? -1.245 46.188 -2.029 1 77.38 293 PRO B CA 1
ATOM 4802 C C . PRO B 1 293 ? -1.493 45.531 -0.667 1 77.38 293 PRO B C 1
ATOM 4804 O O . PRO B 1 293 ? -2.645 45.312 -0.292 1 77.38 293 PRO B O 1
ATOM 4807 N N . GLU B 1 294 ? -0.551 45.438 -0.013 1 75.88 294 GLU B N 1
ATOM 4808 C CA . GLU B 1 294 ? -0.718 44.844 1.302 1 75.88 294 GLU B CA 1
ATOM 4809 C C . GLU B 1 294 ? -1.395 45.812 2.275 1 75.88 294 GLU B C 1
ATOM 4811 O O . GLU B 1 294 ? -2.281 45.406 3.033 1 75.88 294 GLU B O 1
ATOM 4816 N N . GLU B 1 295 ? -0.922 47.062 2.283 1 76.25 295 GLU B N 1
ATOM 4817 C CA . GLU B 1 295 ? -1.542 48.062 3.117 1 76.25 295 GLU B CA 1
ATOM 4818 C C . GLU B 1 295 ? -3.006 48.281 2.736 1 76.25 295 GLU B C 1
ATOM 4820 O O . GLU B 1 295 ? -3.859 48.469 3.607 1 76.25 295 GLU B O 1
ATOM 4825 N N . ARG B 1 296 ? -3.201 48.156 1.463 1 79.5 296 ARG B N 1
ATOM 4826 C CA . ARG B 1 296 ? -4.566 48.281 0.96 1 79.5 296 ARG B CA 1
ATOM 4827 C C . ARG B 1 296 ? -5.453 47.156 1.504 1 79.5 296 ARG B C 1
ATOM 4829 O O . ARG B 1 296 ? -6.594 47.406 1.9 1 79.5 296 ARG B O 1
ATOM 4836 N N . ARG B 1 297 ? -4.973 46.125 1.526 1 77.5 297 ARG B N 1
ATOM 4837 C CA . ARG B 1 297 ? -5.727 44.969 2.023 1 77.5 297 ARG B CA 1
ATOM 4838 C C . ARG B 1 297 ? -5.992 45.094 3.52 1 77.5 297 ARG B C 1
ATOM 4840 O O . ARG B 1 297 ? -7.094 44.812 3.986 1 77.5 297 ARG B O 1
ATOM 4847 N N . LEU B 1 298 ? -5.086 45.562 4.273 1 76.12 298 LEU B N 1
ATOM 4848 C CA . LEU B 1 298 ? -5.238 45.781 5.711 1 76.12 298 LEU B CA 1
ATOM 4849 C C . LEU B 1 298 ? -6.27 46.844 6.004 1 76.12 298 LEU B C 1
ATOM 4851 O O . LEU B 1 298 ? -7.07 46.719 6.938 1 76.12 298 LEU B O 1
ATOM 4855 N N . MET B 1 299 ? -6.223 47.906 5.184 1 79.31 299 MET B N 1
ATOM 4856 C CA . MET B 1 299 ? -7.191 49 5.301 1 79.31 299 MET B CA 1
ATOM 4857 C C . MET B 1 299 ? -8.602 48.5 5.012 1 79.31 299 MET B C 1
ATOM 4859 O O . MET B 1 299 ? -9.547 48.812 5.742 1 79.31 299 MET B O 1
ATOM 4863 N N . GLN B 1 300 ? -8.625 47.656 3.961 1 79.19 300 GLN B N 1
ATOM 4864 C CA . GLN B 1 300 ? -9.93 47.094 3.6 1 79.19 300 GLN B CA 1
ATOM 4865 C C . GLN B 1 300 ? -10.484 46.219 4.715 1 79.19 300 GLN B C 1
ATOM 4867 O O . GLN B 1 300 ? -11.664 46.312 5.07 1 79.19 300 GLN B O 1
ATOM 4872 N N . ASN B 1 301 ? -9.75 45.531 5.211 1 78 301 ASN B N 1
ATOM 4873 C CA . ASN B 1 301 ? -10.141 44.625 6.289 1 78 301 ASN B CA 1
ATOM 4874 C C . ASN B 1 301 ? -10.531 45.406 7.547 1 78 301 ASN B C 1
ATOM 4876 O O . ASN B 1 301 ? -11.508 45.062 8.219 1 78 301 ASN B O 1
ATOM 4880 N N . ALA B 1 302 ? -9.773 46.406 7.895 1 76.44 302 ALA B N 1
ATOM 4881 C CA . ALA B 1 302 ? -10.078 47.25 9.047 1 76.44 302 ALA B CA 1
ATOM 4882 C C . ALA B 1 302 ? -11.445 47.906 8.898 1 76.44 302 ALA B C 1
ATOM 4884 O O . ALA B 1 302 ? -12.234 47.938 9.852 1 76.44 302 ALA B O 1
ATOM 4885 N N . LEU B 1 303 ? -11.68 48.281 7.68 1 79.25 303 LEU B N 1
ATOM 4886 C CA . LEU B 1 303 ? -12.945 48.938 7.391 1 79.25 303 LEU B CA 1
ATOM 4887 C C . LEU B 1 303 ? -14.109 47.969 7.441 1 79.25 303 LEU B C 1
ATOM 4889 O O . LEU B 1 303 ? -15.18 48.281 7.961 1 79.25 303 LEU B O 1
ATOM 4893 N N . GLU B 1 304 ? -13.828 46.844 6.984 1 79.19 304 GLU B N 1
ATOM 4894 C CA . GLU B 1 304 ? -14.891 45.844 6.98 1 79.19 304 GLU B CA 1
ATOM 4895 C C . GLU B 1 304 ? -15.234 45.406 8.398 1 79.19 304 GLU B C 1
ATOM 4897 O O . GLU B 1 304 ? -16.406 45.25 8.742 1 79.19 304 GLU B O 1
ATOM 4902 N N . LYS B 1 305 ? -14.336 45.281 9.141 1 76.25 305 LYS B N 1
ATOM 4903 C CA . LYS B 1 305 ? -14.547 44.875 10.523 1 76.25 305 LYS B CA 1
ATOM 4904 C C . LYS B 1 305 ? -15.227 45.969 11.328 1 76.25 305 LYS B C 1
ATOM 4906 O O . LYS B 1 305 ? -16.109 45.719 12.141 1 76.25 305 LYS B O 1
ATOM 4911 N N . ALA B 1 306 ? -14.758 47.156 11.07 1 75.25 306 ALA B N 1
ATOM 4912 C CA . ALA B 1 306 ? -15.367 48.312 11.734 1 75.25 306 ALA B CA 1
ATOM 4913 C C . ALA B 1 306 ? -16.828 48.438 11.336 1 75.25 306 ALA B C 1
ATOM 4915 O O . ALA B 1 306 ? -17.688 48.719 12.188 1 75.25 306 ALA B O 1
ATOM 4916 N N . LEU B 1 307 ? -17.062 48.125 10.078 1 77.12 307 LEU B N 1
ATOM 4917 C CA . LEU B 1 307 ? -18.438 48.219 9.57 1 77.12 307 LEU B CA 1
ATOM 4918 C C . LEU B 1 307 ? -19.312 47.156 10.195 1 77.12 307 LEU B C 1
ATOM 4920 O O . LEU B 1 307 ? -20.469 47.406 10.531 1 77.12 307 LEU B O 1
ATOM 4924 N N . ALA B 1 308 ? -18.766 46.156 10.477 1 76.06 308 ALA B N 1
ATOM 4925 C CA . ALA B 1 308 ? -19.516 45.062 11.039 1 76.06 308 ALA B CA 1
ATOM 4926 C C . ALA B 1 308 ? -19.828 45.281 12.516 1 76.06 308 ALA B C 1
ATOM 4928 O O . ALA B 1 308 ? -20.875 44.906 13.016 1 76.06 308 ALA B O 1
ATOM 4929 N N . ALA B 1 309 ? -18.984 45.969 13.109 1 71.62 309 ALA B N 1
ATOM 4930 C CA . ALA B 1 309 ? -19.172 46.25 14.531 1 71.62 309 ALA B CA 1
ATOM 4931 C C . ALA B 1 309 ? -20.219 47.344 14.742 1 71.62 309 ALA B C 1
ATOM 4933 O O . ALA B 1 309 ? -20.812 47.438 15.82 1 71.62 309 ALA B O 1
ATOM 4934 N N . LEU B 1 310 ? -20.453 48 13.688 1 73.31 310 LEU B N 1
ATOM 4935 C CA . LEU B 1 310 ? -21.422 49.062 13.766 1 73.31 310 LEU B CA 1
ATOM 4936 C C . LEU B 1 310 ? -22.828 48.562 13.477 1 73.31 310 LEU B C 1
ATOM 4938 O O . LEU B 1 310 ? -23.812 49.281 13.68 1 73.31 310 LEU B O 1
ATOM 4942 N N . LYS B 1 311 ? -23 47.312 13.078 1 69.75 311 LYS B N 1
ATOM 4943 C CA . LYS B 1 311 ? -24.328 46.75 12.914 1 69.75 311 LYS B CA 1
ATOM 4944 C C . LYS B 1 311 ? -24.797 46.062 14.195 1 69.75 311 LYS B C 1
ATOM 4946 O O . LYS B 1 311 ? -23.984 45.5 14.945 1 69.75 311 LYS B O 1
#